Protein AF-0000000084946945 (afdb_homodimer)

Structure (mmCIF, N/CA/C/O backbone):
data_AF-0000000084946945-model_v1
#
loop_
_entity.id
_entity.type
_entity.pdbx_description
1 polymer 'Lipid kinase, YegS/Rv2252/BmrU family'
#
loop_
_atom_site.group_PDB
_atom_site.id
_atom_site.type_symbol
_atom_site.label_atom_id
_atom_site.label_alt_id
_atom_site.label_comp_id
_atom_site.label_asym_id
_atom_site.label_entity_id
_atom_site.label_seq_id
_atom_site.pdbx_PDB_ins_code
_atom_site.Cartn_x
_atom_site.Cartn_y
_atom_site.Cartn_z
_atom_site.occupancy
_atom_site.B_iso_or_equiv
_atom_site.auth_seq_id
_atom_site.auth_comp_id
_atom_site.auth_asym_id
_atom_site.auth_atom_id
_atom_site.pdbx_PDB_model_num
ATOM 1 N N . MET A 1 1 ? -10.406 4.773 -8.453 1 88.81 1 MET A N 1
ATOM 2 C CA . MET A 1 1 ? -9.688 4.777 -7.188 1 88.81 1 MET A CA 1
ATOM 3 C C . MET A 1 1 ? -8.758 5.988 -7.09 1 88.81 1 MET A C 1
ATOM 5 O O . MET A 1 1 ? -8.484 6.641 -8.094 1 88.81 1 MET A O 1
ATOM 9 N N . LYS A 1 2 ? -8.328 6.375 -5.836 1 95.25 2 LYS A N 1
ATOM 10 C CA . LYS A 1 2 ? -7.645 7.641 -5.594 1 95.25 2 LYS A CA 1
ATOM 11 C C . LYS A 1 2 ? -6.133 7.48 -5.719 1 95.25 2 LYS A C 1
ATOM 13 O O . LYS A 1 2 ? -5.602 6.383 -5.531 1 95.25 2 LYS A O 1
ATOM 18 N N . ARG A 1 3 ? -5.543 8.555 -6.098 1 98.12 3 ARG A N 1
ATOM 19 C CA . ARG A 1 3 ? -4.094 8.695 -6.164 1 98.12 3 ARG A CA 1
ATOM 20 C C . ARG A 1 3 ? -3.592 9.672 -5.105 1 98.12 3 ARG A C 1
ATOM 22 O O . ARG A 1 3 ? -4.141 10.773 -4.953 1 98.12 3 ARG A O 1
ATOM 29 N N . CYS A 1 4 ? -2.52 9.234 -4.426 1 98.06 4 CYS A N 1
ATOM 30 C CA . CYS A 1 4 ? -2.09 10.078 -3.318 1 98.06 4 CYS A CA 1
ATOM 31 C C . CYS A 1 4 ? -0.57 10.188 -3.271 1 98.06 4 CYS A C 1
ATOM 33 O O . CYS A 1 4 ? 0.135 9.242 -3.637 1 98.06 4 CYS A O 1
ATOM 35 N N . LEU A 1 5 ? -0.117 11.328 -2.885 1 98.69 5 LEU A N 1
ATOM 36 C CA . LEU A 1 5 ? 1.279 11.547 -2.527 1 98.69 5 LEU A CA 1
ATOM 37 C C . LEU A 1 5 ? 1.465 11.508 -1.014 1 98.69 5 LEU A C 1
ATOM 39 O O . LEU A 1 5 ? 0.792 12.242 -0.283 1 98.69 5 LEU A O 1
ATOM 43 N N . PHE A 1 6 ? 2.328 10.586 -0.578 1 98.5 6 PHE A N 1
ATOM 44 C CA . PHE A 1 6 ? 2.736 10.555 0.822 1 98.5 6 PHE A CA 1
ATOM 45 C C . PHE A 1 6 ? 4.035 11.328 1.021 1 98.5 6 PHE A C 1
ATOM 47 O O . PHE A 1 6 ? 5.066 10.977 0.448 1 98.5 6 PHE A O 1
ATOM 54 N N . ILE A 1 7 ? 3.982 12.359 1.781 1 98.44 7 ILE A N 1
ATOM 55 C CA . ILE A 1 7 ? 5.172 13.055 2.264 1 98.44 7 ILE A CA 1
ATOM 56 C C . ILE A 1 7 ? 5.461 12.641 3.707 1 98.44 7 ILE A C 1
ATOM 58 O O . ILE A 1 7 ? 4.711 12.992 4.621 1 98.44 7 ILE A O 1
ATOM 62 N N . ILE A 1 8 ? 6.629 11.969 3.916 1 97.12 8 ILE A N 1
ATOM 63 C CA . ILE A 1 8 ? 6.883 11.305 5.188 1 97.12 8 ILE A CA 1
ATOM 64 C C . ILE A 1 8 ? 8.172 11.844 5.805 1 97.12 8 ILE A C 1
ATOM 66 O O . ILE A 1 8 ? 9.211 11.891 5.141 1 97.12 8 ILE A O 1
ATOM 70 N N . ASN A 1 9 ? 8.07 12.305 7.039 1 95.31 9 ASN A N 1
ATOM 71 C CA . ASN A 1 9 ? 9.258 12.555 7.848 1 95.31 9 ASN A CA 1
ATOM 72 C C . ASN A 1 9 ? 9.625 11.344 8.703 1 95.31 9 ASN A C 1
ATOM 74 O O . ASN A 1 9 ? 8.992 11.086 9.727 1 95.31 9 ASN A O 1
ATOM 78 N N . PRO A 1 10 ? 10.672 10.648 8.289 1 91.06 10 PRO A N 1
ATOM 79 C CA . PRO A 1 10 ? 10.977 9.391 8.977 1 91.06 10 PRO A CA 1
ATOM 80 C C . PRO A 1 10 ? 11.508 9.609 10.391 1 91.06 10 PRO A C 1
ATOM 82 O O . PRO A 1 10 ? 11.555 8.664 11.188 1 91.06 10 PRO A O 1
ATOM 85 N N . SER A 1 11 ? 11.914 10.773 10.672 1 83.69 11 SER A N 1
ATOM 86 C CA . SER A 1 11 ? 12.516 11.047 11.977 1 83.69 11 SER A CA 1
ATOM 87 C C . SER A 1 11 ? 11.461 11.422 13.008 1 83.69 11 SER A C 1
ATOM 89 O O . SER A 1 11 ? 11.766 11.57 14.195 1 83.69 11 SER A O 1
ATOM 91 N N . SER A 1 12 ? 10.305 11.562 12.461 1 77.56 12 SER A N 1
ATOM 92 C CA . SER A 1 12 ? 9.258 12.023 13.367 1 77.56 12 SER A CA 1
ATOM 93 C C . SER A 1 12 ? 8.836 10.922 14.328 1 77.56 12 SER A C 1
ATOM 95 O O . SER A 1 12 ? 8.641 9.773 13.922 1 77.56 12 SER A O 1
ATOM 97 N N . GLY A 1 13 ? 8.922 11.008 15.555 1 62.62 13 GLY A N 1
ATOM 98 C CA . GLY A 1 13 ? 8.562 10.359 16.797 1 62.62 13 GLY A CA 1
ATOM 99 C C . GLY A 1 13 ? 8.344 8.867 16.656 1 62.62 13 GLY A C 1
ATOM 100 O O . GLY A 1 13 ? 8.438 8.32 15.555 1 62.62 13 GLY A O 1
ATOM 101 N N . GLN A 1 14 ? 8.492 8.125 17.703 1 58.22 14 GLN A N 1
ATOM 102 C CA . GLN A 1 14 ? 8.242 6.727 18.031 1 58.22 14 GLN A CA 1
ATOM 103 C C . GLN A 1 14 ? 6.75 6.422 18.062 1 58.22 14 GLN A C 1
ATOM 105 O O . GLN A 1 14 ? 6.309 5.531 18.797 1 58.22 14 GLN A O 1
ATOM 110 N N . ARG A 1 15 ? 5.957 7.203 17.094 1 65.44 15 ARG A N 1
ATOM 111 C CA . ARG A 1 15 ? 4.535 7.043 17.375 1 65.44 15 ARG A CA 1
ATOM 112 C C . ARG A 1 15 ? 3.953 5.867 16.594 1 65.44 15 ARG A C 1
ATOM 114 O O . ARG A 1 15 ? 4.574 5.367 15.656 1 65.44 15 ARG A O 1
ATOM 121 N N . THR A 1 16 ? 2.725 5.574 17.047 1 67.06 16 THR A N 1
ATOM 122 C CA . THR A 1 16 ? 1.961 4.387 16.688 1 67.06 16 THR A CA 1
ATOM 123 C C . THR A 1 16 ? 1.71 4.332 15.188 1 67.06 16 THR A C 1
ATOM 125 O O . THR A 1 16 ? 1.905 3.293 14.555 1 67.06 16 THR A O 1
ATOM 128 N N . ILE A 1 17 ? 1.537 5.605 14.617 1 74.56 17 ILE A N 1
ATOM 129 C CA . ILE A 1 17 ? 1.139 5.559 13.219 1 74.56 17 ILE A CA 1
ATOM 130 C C . ILE A 1 17 ? 2.357 5.27 12.344 1 74.56 17 ILE A C 1
ATOM 132 O O . ILE A 1 17 ? 2.254 4.562 11.336 1 74.56 17 ILE A O 1
ATOM 136 N N . GLN A 1 18 ? 3.447 5.871 12.812 1 77.81 18 GLN A N 1
ATOM 137 C CA . GLN A 1 18 ? 4.648 5.621 12.023 1 77.81 18 GLN A CA 1
ATOM 138 C C . GLN A 1 18 ? 5.031 4.141 12.055 1 77.81 18 GLN A C 1
ATOM 140 O O . GLN A 1 18 ? 5.488 3.592 11.055 1 77.81 18 GLN A O 1
ATOM 145 N N . ASN A 1 19 ? 4.637 3.533 13.148 1 84.94 19 ASN A N 1
ATOM 146 C CA . ASN A 1 19 ? 4.977 2.123 13.312 1 84.94 19 ASN A CA 1
ATOM 147 C C . ASN A 1 19 ? 4.004 1.222 12.555 1 84.94 19 ASN A C 1
ATOM 149 O O . ASN A 1 19 ? 4.305 0.053 12.305 1 84.94 19 ASN A O 1
ATOM 153 N N . THR A 1 20 ? 2.887 1.796 12.219 1 91.88 20 THR A N 1
ATOM 154 C CA . THR A 1 20 ? 1.882 0.977 11.555 1 91.88 20 THR A CA 1
ATOM 155 C C . THR A 1 20 ? 1.583 1.515 10.156 1 91.88 20 THR A C 1
ATOM 157 O O . THR A 1 20 ? 0.539 1.208 9.578 1 91.88 20 THR A O 1
ATOM 160 N N . LEU A 1 21 ? 2.488 2.326 9.734 1 95.62 21 LEU A N 1
ATOM 161 C CA . LEU A 1 21 ? 2.262 2.996 8.461 1 95.62 21 LEU A CA 1
ATOM 162 C C . LEU A 1 21 ? 2.137 1.981 7.328 1 95.62 21 LEU A C 1
ATOM 164 O O . LEU A 1 21 ? 1.33 2.162 6.414 1 95.62 21 LEU A O 1
ATOM 168 N N . ASP A 1 22 ? 2.963 0.942 7.379 1 96.06 22 ASP A N 1
ATOM 169 C CA . ASP A 1 22 ? 2.879 -0.1 6.359 1 96.06 22 ASP A CA 1
ATOM 170 C C . ASP A 1 22 ? 1.52 -0.792 6.391 1 96.06 22 ASP A C 1
ATOM 172 O O . ASP A 1 22 ? 0.889 -0.983 5.352 1 96.06 22 ASP A O 1
ATOM 176 N N . LYS A 1 23 ? 1.035 -1.117 7.555 1 96.56 23 LYS A N 1
ATOM 177 C CA . LYS A 1 23 ? -0.285 -1.727 7.688 1 96.56 23 LYS A CA 1
ATOM 178 C C . LYS A 1 23 ? -1.376 -0.791 7.176 1 96.56 23 LYS A C 1
ATOM 180 O O . LYS A 1 23 ? -2.309 -1.228 6.496 1 96.56 23 LYS A O 1
ATOM 185 N N . LEU A 1 24 ? -1.249 0.443 7.512 1 97.06 24 LEU A N 1
ATOM 186 C CA . LEU A 1 24 ? -2.234 1.425 7.066 1 97.06 24 LEU A CA 1
ATOM 187 C C . LEU A 1 24 ? -2.289 1.487 5.547 1 97.06 24 LEU A C 1
ATOM 189 O O . LEU A 1 24 ? -3.369 1.395 4.957 1 97.06 24 LEU A O 1
ATOM 193 N N . ILE A 1 25 ? -1.172 1.629 4.957 1 97.56 25 ILE A N 1
ATOM 194 C CA . ILE A 1 25 ? -1.093 1.714 3.502 1 97.56 25 ILE A CA 1
ATOM 195 C C . ILE A 1 25 ? -1.668 0.444 2.879 1 97.56 25 ILE A C 1
ATOM 197 O O . ILE A 1 25 ? -2.424 0.509 1.906 1 97.56 25 ILE A O 1
ATOM 201 N N . GLY A 1 26 ? -1.269 -0.677 3.418 1 97.94 26 GLY A N 1
ATOM 202 C CA . GLY A 1 26 ? -1.82 -1.937 2.945 1 97.94 26 GLY A CA 1
ATOM 203 C C . GLY A 1 26 ? -3.334 -1.991 3.025 1 97.94 26 GLY A C 1
ATOM 204 O O . GLY A 1 26 ? -3.994 -2.439 2.086 1 97.94 26 GLY A O 1
ATOM 205 N N . GLN A 1 27 ? -3.887 -1.56 4.109 1 97.44 27 GLN A N 1
ATOM 206 C CA . GLN A 1 27 ? -5.336 -1.57 4.293 1 97.44 27 GLN A CA 1
ATOM 207 C C . GLN A 1 27 ? -6.02 -0.625 3.312 1 97.44 27 GLN A C 1
ATOM 209 O O . GLN A 1 27 ? -7.059 -0.963 2.738 1 97.44 27 GLN A O 1
ATOM 214 N N . LEU A 1 28 ? -5.453 0.535 3.137 1 97.88 28 LEU A N 1
ATOM 215 C CA . LEU A 1 28 ? -6.012 1.476 2.174 1 97.88 28 LEU A CA 1
ATOM 216 C C . LEU A 1 28 ? -6.07 0.859 0.78 1 97.88 28 LEU A C 1
ATOM 218 O O . LEU A 1 28 ? -7.035 1.065 0.044 1 97.88 28 LEU A O 1
ATOM 222 N N . THR A 1 29 ? -5.059 0.113 0.457 1 97.88 29 THR A N 1
ATOM 223 C CA . THR A 1 29 ? -4.961 -0.524 -0.851 1 97.88 29 THR A CA 1
ATOM 224 C C . THR A 1 29 ? -5.926 -1.699 -0.956 1 97.88 29 THR A C 1
ATOM 226 O O . THR A 1 29 ? -6.703 -1.79 -1.911 1 97.88 29 THR A O 1
ATOM 229 N N . LEU A 1 30 ? -5.898 -2.586 0.009 1 96.94 30 LEU A N 1
ATOM 230 C CA . LEU A 1 30 ? -6.707 -3.799 -0.011 1 96.94 30 LEU A CA 1
ATOM 231 C C . LEU A 1 30 ? -8.195 -3.457 0.014 1 96.94 30 LEU A C 1
ATOM 233 O O . LEU A 1 30 ? -9.016 -4.188 -0.552 1 96.94 30 LEU A O 1
ATOM 237 N N . ARG A 1 31 ? -8.516 -2.355 0.625 1 97.06 31 ARG A N 1
ATOM 238 C CA . ARG A 1 31 ? -9.906 -1.896 0.655 1 97.06 31 ARG A CA 1
ATOM 239 C C . ARG A 1 31 ? -10.242 -1.095 -0.598 1 97.06 31 ARG A C 1
ATOM 241 O O . ARG A 1 31 ? -11.359 -0.583 -0.731 1 97.06 31 ARG A O 1
ATOM 248 N N . GLN A 1 32 ? -9.25 -0.979 -1.426 1 97.56 32 GLN A N 1
ATOM 249 C CA . GLN A 1 32 ? -9.398 -0.341 -2.729 1 97.56 32 GLN A CA 1
ATOM 250 C C . GLN A 1 32 ? -9.82 1.119 -2.58 1 97.56 32 GLN A C 1
ATOM 252 O O . GLN A 1 32 ? -10.641 1.617 -3.355 1 97.56 32 GLN A O 1
ATOM 257 N N . LEU A 1 33 ? -9.352 1.778 -1.524 1 97.94 33 LEU A N 1
ATOM 258 C CA . LEU A 1 33 ? -9.562 3.209 -1.328 1 97.94 33 LEU A CA 1
ATOM 259 C C . LEU A 1 33 ? -8.562 4.02 -2.145 1 97.94 33 LEU A C 1
ATOM 261 O O . LEU A 1 33 ? -8.883 5.105 -2.631 1 97.94 33 LEU A O 1
ATOM 265 N N . ILE A 1 34 ? -7.395 3.5 -2.191 1 97.88 34 ILE A N 1
ATOM 266 C CA . ILE A 1 34 ? -6.297 4.086 -2.953 1 97.88 34 ILE A CA 1
ATOM 267 C C . ILE A 1 34 ? -5.613 3.006 -3.785 1 97.88 34 ILE A C 1
ATOM 269 O O . ILE A 1 34 ? -5.449 1.872 -3.328 1 97.88 34 ILE A O 1
ATOM 273 N N . ASN A 1 35 ? -5.227 3.342 -5.023 1 97.5 35 ASN A N 1
ATOM 274 C CA . ASN A 1 35 ? -4.52 2.322 -5.789 1 97.5 35 ASN A CA 1
ATOM 275 C C . ASN A 1 35 ? -3.217 2.859 -6.375 1 97.5 35 ASN A C 1
ATOM 277 O O . ASN A 1 35 ? -2.521 2.154 -7.105 1 97.5 35 ASN A O 1
ATOM 281 N N . HIS A 1 36 ? -2.926 4.133 -6.098 1 98.25 36 HIS A N 1
ATOM 282 C CA . HIS A 1 36 ? -1.659 4.738 -6.488 1 98.25 36 HIS A CA 1
ATOM 283 C C . HIS A 1 36 ? -1.083 5.582 -5.355 1 98.25 36 HIS A C 1
ATOM 285 O O . HIS A 1 36 ? -1.753 6.48 -4.84 1 98.25 36 HIS A O 1
ATOM 291 N N . ILE A 1 37 ? 0.12 5.238 -4.949 1 98.38 37 ILE A N 1
ATOM 292 C CA . ILE A 1 37 ? 0.782 5.965 -3.871 1 98.38 37 ILE A CA 1
ATOM 293 C C . ILE A 1 37 ? 2.225 6.273 -4.266 1 98.38 37 ILE A C 1
ATOM 295 O O . ILE A 1 37 ? 3.031 5.363 -4.453 1 98.38 37 ILE A O 1
ATOM 299 N N . ASP A 1 38 ? 2.521 7.543 -4.41 1 98.31 38 ASP A N 1
ATOM 300 C CA . ASP A 1 38 ? 3.914 7.977 -4.461 1 98.31 38 ASP A CA 1
ATOM 301 C C . ASP A 1 38 ? 4.418 8.383 -3.078 1 98.31 38 ASP A C 1
ATOM 303 O O . ASP A 1 38 ? 3.686 9.008 -2.305 1 98.31 38 ASP A O 1
ATOM 307 N N . VAL A 1 39 ? 5.672 8.023 -2.762 1 98.12 39 VAL A N 1
ATOM 308 C CA . VAL A 1 39 ? 6.23 8.289 -1.438 1 98.12 39 VAL A CA 1
ATOM 309 C C . VAL A 1 39 ? 7.441 9.211 -1.561 1 98.12 39 VAL A C 1
ATOM 311 O O . VAL A 1 39 ? 8.297 9.008 -2.426 1 98.12 39 VAL A O 1
ATOM 314 N N . PHE A 1 40 ? 7.465 10.211 -0.78 1 98.25 40 PHE A N 1
ATOM 315 C CA . PHE A 1 40 ? 8.617 11.094 -0.625 1 98.25 40 PHE A CA 1
ATOM 316 C C . PHE A 1 40 ? 9.062 11.148 0.83 1 98.25 40 PHE A C 1
ATOM 318 O O . PHE A 1 40 ? 8.273 11.477 1.717 1 98.25 40 PHE A O 1
ATOM 325 N N . TYR A 1 41 ? 10.312 10.82 1.108 1 97.06 41 TYR A N 1
ATOM 326 C CA . TYR A 1 41 ? 10.898 10.922 2.441 1 97.06 41 TYR A CA 1
ATOM 327 C C . TYR A 1 41 ? 11.703 12.211 2.592 1 97.06 41 TYR A C 1
ATOM 329 O O . TYR A 1 41 ? 12.594 12.492 1.784 1 97.06 41 TYR A O 1
ATOM 337 N N . THR A 1 42 ? 11.383 12.883 3.615 1 96.75 42 THR A N 1
ATOM 338 C CA . THR A 1 42 ? 12.188 14.07 3.893 1 96.75 42 THR A CA 1
ATOM 339 C C . THR A 1 42 ? 13.562 13.68 4.422 1 96.75 42 THR A C 1
ATOM 341 O O . THR A 1 42 ? 13.703 12.664 5.113 1 96.75 42 THR A O 1
ATOM 344 N N . LEU A 1 43 ? 14.547 14.5 4.141 1 95.44 43 LEU A N 1
ATOM 345 C CA . LEU A 1 43 ? 15.914 14.258 4.582 1 95.44 43 LEU A CA 1
ATOM 346 C C . LEU A 1 43 ? 16.422 15.391 5.465 1 95.44 43 LEU A C 1
ATOM 348 O O . LEU A 1 43 ? 17.297 15.188 6.309 1 95.44 43 LEU A O 1
ATOM 352 N N . LYS A 1 44 ? 15.938 16.594 5.215 1 94.12 44 LYS A N 1
ATOM 353 C CA . LYS A 1 44 ? 16.359 17.781 5.945 1 94.12 44 LYS A CA 1
ATOM 354 C C . LYS A 1 44 ? 15.211 18.781 6.078 1 94.12 44 LYS A C 1
ATOM 356 O O . LYS A 1 44 ? 14.133 18.562 5.523 1 94.12 44 LYS A O 1
ATOM 361 N N . LYS A 1 45 ? 15.555 19.875 6.816 1 91.94 45 LYS A N 1
ATOM 362 C CA . LYS A 1 45 ? 14.578 20.938 7.027 1 91.94 45 LYS A CA 1
ATOM 363 C C . LYS A 1 45 ? 14.102 21.516 5.695 1 91.94 45 LYS A C 1
ATOM 365 O O . LYS A 1 45 ? 14.898 21.703 4.777 1 91.94 45 LYS A O 1
ATOM 370 N N . ASP A 1 46 ? 12.797 21.75 5.496 1 94.75 46 ASP A N 1
ATOM 371 C CA . ASP A 1 46 ? 12.133 22.438 4.395 1 94.75 46 ASP A CA 1
ATOM 372 C C . ASP A 1 46 ? 11.938 21.5 3.203 1 94.75 46 ASP A C 1
ATOM 374 O O . ASP A 1 46 ? 11.383 21.891 2.178 1 94.75 46 ASP A O 1
ATOM 378 N N . ASP A 1 47 ? 12.352 20.219 3.346 1 97.5 47 ASP A N 1
ATOM 379 C CA . ASP A 1 47 ? 12.102 19.25 2.277 1 97.5 47 ASP A CA 1
ATOM 380 C C . ASP A 1 47 ? 10.609 19.125 1.993 1 97.5 47 ASP A C 1
ATOM 382 O O . ASP A 1 47 ? 10.195 19.109 0.833 1 97.5 47 ASP A O 1
ATOM 386 N N . ALA A 1 48 ? 9.891 19.031 3.029 1 98.06 48 ALA A N 1
ATOM 387 C CA . ALA A 1 48 ? 8.453 18.859 2.883 1 98.06 48 ALA A CA 1
ATOM 388 C C . ALA A 1 48 ? 7.805 20.094 2.256 1 98.06 48 ALA A C 1
ATOM 390 O O . ALA A 1 48 ? 6.871 19.969 1.459 1 98.06 48 ALA A O 1
ATOM 391 N N . TYR A 1 49 ? 8.312 21.266 2.602 1 97.06 49 TYR A N 1
ATOM 392 C CA . TYR A 1 49 ? 7.848 22.516 2.014 1 97.06 49 TYR A CA 1
ATOM 393 C C . TYR A 1 49 ? 8.008 22.5 0.498 1 97.06 49 TYR A C 1
ATOM 395 O O . TYR A 1 49 ? 7.043 22.719 -0.236 1 97.06 49 TYR A O 1
ATOM 403 N N . PHE A 1 50 ? 9.156 22.172 0.114 1 98.25 50 PHE A N 1
ATOM 404 C CA . PHE A 1 50 ? 9.461 22.234 -1.311 1 98.25 50 PHE A CA 1
ATOM 405 C C . PHE A 1 50 ? 8.734 21.125 -2.074 1 98.25 50 PHE A C 1
ATOM 407 O O . PHE A 1 50 ? 8.305 21.328 -3.209 1 98.25 50 PHE A O 1
ATOM 414 N N . LYS A 1 51 ? 8.641 19.984 -1.473 1 98.62 51 LYS A N 1
ATOM 415 C CA . LYS A 1 51 ? 7.914 18.906 -2.139 1 98.62 51 LYS A CA 1
ATOM 416 C C . LYS A 1 51 ? 6.453 19.281 -2.361 1 98.62 51 LYS A C 1
ATOM 418 O O . LYS A 1 51 ? 5.91 19.062 -3.447 1 98.62 51 LYS A O 1
ATOM 423 N N . ALA A 1 52 ? 5.852 19.828 -1.366 1 98.5 52 ALA A N 1
ATOM 424 C CA . ALA A 1 52 ? 4.461 20.266 -1.479 1 98.5 52 ALA A CA 1
ATOM 425 C C . ALA A 1 52 ? 4.32 21.406 -2.49 1 98.5 52 ALA A C 1
ATOM 427 O O . ALA A 1 52 ? 3.402 21.391 -3.314 1 98.5 52 ALA A O 1
ATOM 428 N N . LEU A 1 53 ? 5.223 22.328 -2.428 1 98.12 53 LEU A N 1
ATOM 429 C CA . LEU A 1 53 ? 5.227 23.484 -3.312 1 98.12 53 LEU A CA 1
ATOM 430 C C . LEU A 1 53 ? 5.273 23.062 -4.773 1 98.12 53 LEU A C 1
ATOM 432 O O . LEU A 1 53 ? 4.562 23.609 -5.613 1 98.12 53 LEU A O 1
ATOM 436 N N . ASN A 1 54 ? 6.016 22.062 -5.012 1 98.12 54 ASN A N 1
ATOM 437 C CA . ASN A 1 54 ? 6.305 21.688 -6.395 1 98.12 54 ASN A CA 1
ATOM 438 C C . ASN A 1 54 ? 5.395 20.562 -6.871 1 98.12 54 ASN A C 1
ATOM 440 O O . ASN A 1 54 ? 5.398 20.203 -8.055 1 98.12 54 ASN A O 1
ATOM 444 N N . ALA A 1 55 ? 4.617 19.984 -5.988 1 97.81 55 ALA A N 1
ATOM 445 C CA . ALA A 1 55 ? 3.734 18.891 -6.379 1 97.81 55 ALA A CA 1
ATOM 446 C C . ALA A 1 55 ? 2.672 19.375 -7.367 1 97.81 55 ALA A C 1
ATOM 448 O O . ALA A 1 55 ? 2.105 20.453 -7.203 1 97.81 55 ALA A O 1
ATOM 449 N N . ASP A 1 56 ? 2.436 18.609 -8.43 1 97.25 56 ASP A N 1
ATOM 450 C CA . ASP A 1 56 ? 1.362 18.906 -9.375 1 97.25 56 ASP A CA 1
ATOM 451 C C . ASP A 1 56 ? 0.03 18.344 -8.883 1 97.25 56 ASP A C 1
ATOM 453 O O . ASP A 1 56 ? -0.139 17.125 -8.789 1 97.25 56 ASP A O 1
ATOM 457 N N . GLU A 1 57 ? -0.94 19.188 -8.625 1 95.88 57 GLU A N 1
ATOM 458 C CA . GLU A 1 57 ? -2.223 18.781 -8.055 1 95.88 57 GLU A CA 1
ATOM 459 C C . GLU A 1 57 ? -2.967 17.828 -8.992 1 95.88 57 GLU A C 1
ATOM 461 O O . GLU A 1 57 ? -3.828 17.062 -8.547 1 95.88 57 GLU A O 1
ATOM 466 N N . GLN A 1 58 ? -2.617 17.859 -10.258 1 96.44 58 GLN A N 1
ATOM 467 C CA . GLN A 1 58 ? -3.324 17.031 -11.227 1 96.44 58 GLN A CA 1
ATOM 468 C C . GLN A 1 58 ? -2.9 15.57 -11.109 1 96.44 58 GLN A C 1
ATOM 470 O O . GLN A 1 58 ? -3.592 14.68 -11.609 1 96.44 58 GLN A O 1
ATOM 475 N N . ASP A 1 59 ? -1.803 15.352 -10.484 1 97.12 59 ASP A N 1
ATOM 476 C CA . ASP A 1 59 ? -1.246 14.008 -10.398 1 97.12 59 ASP A CA 1
ATOM 477 C C . ASP A 1 59 ? -1.905 13.203 -9.281 1 97.12 59 ASP A C 1
ATOM 479 O O . ASP A 1 59 ? -1.782 11.977 -9.227 1 97.12 59 ASP A O 1
ATOM 483 N N . TYR A 1 60 ? -2.617 13.945 -8.367 1 98.25 60 TYR A N 1
ATOM 484 C CA . TYR A 1 60 ? -3.119 13.281 -7.164 1 98.25 60 TYR A CA 1
ATOM 485 C C . TYR A 1 60 ? -4.52 13.773 -6.816 1 98.25 60 TYR A C 1
ATOM 487 O O . TYR A 1 60 ? -4.926 14.859 -7.234 1 98.25 60 TYR A O 1
ATOM 495 N N . ASP A 1 61 ? -5.215 12.922 -6.133 1 98.38 61 ASP A N 1
ATOM 496 C CA . ASP A 1 61 ? -6.512 13.312 -5.594 1 98.38 61 ASP A CA 1
ATOM 497 C C . ASP A 1 61 ? -6.355 13.984 -4.23 1 98.38 61 ASP A C 1
ATOM 499 O O . ASP A 1 61 ? -7.199 14.789 -3.83 1 98.38 61 ASP A O 1
ATOM 503 N N . PHE A 1 62 ? -5.34 13.672 -3.506 1 98.62 62 PHE A N 1
ATOM 504 C CA . PHE A 1 62 ? -5.004 14.312 -2.238 1 98.62 62 PHE A CA 1
ATOM 505 C C . PHE A 1 62 ? -3.545 14.062 -1.875 1 98.62 62 PHE A C 1
ATOM 507 O O . PHE A 1 62 ? -2.879 13.227 -2.49 1 98.62 62 PHE A O 1
ATOM 514 N N . ILE A 1 63 ? -3.021 14.82 -0.935 1 98.75 63 ILE A N 1
ATOM 515 C CA . ILE A 1 63 ? -1.681 14.68 -0.379 1 98.75 63 ILE A CA 1
ATOM 516 C C . ILE A 1 63 ? -1.771 14.234 1.081 1 98.75 63 ILE A C 1
ATOM 518 O O . ILE A 1 63 ? -2.637 14.703 1.824 1 98.75 63 ILE A O 1
ATOM 522 N N . THR A 1 64 ? -0.917 13.328 1.469 1 98.5 64 THR A N 1
ATOM 523 C CA . THR A 1 64 ? -0.826 12.883 2.855 1 98.5 64 THR A CA 1
ATOM 524 C C . THR A 1 64 ? 0.51 13.297 3.469 1 98.5 64 THR A C 1
ATOM 526 O O . THR A 1 64 ? 1.566 13.07 2.877 1 98.5 64 THR A O 1
ATOM 529 N N . VAL A 1 65 ? 0.452 13.922 4.598 1 97.88 65 VAL A N 1
ATOM 530 C CA . VAL A 1 65 ? 1.666 14.227 5.348 1 97.88 65 VAL A CA 1
ATOM 531 C C . VAL A 1 65 ? 1.736 13.359 6.598 1 97.88 65 VAL A C 1
ATOM 533 O O . VAL A 1 65 ? 0.742 13.203 7.312 1 97.88 65 VAL A O 1
ATOM 536 N N . VAL A 1 66 ? 2.883 12.758 6.781 1 96.69 66 VAL A N 1
ATOM 537 C CA . VAL A 1 66 ? 3.164 11.945 7.961 1 96.69 66 VAL A CA 1
ATOM 538 C C . VAL A 1 66 ? 4.32 12.555 8.742 1 96.69 66 VAL A C 1
ATOM 540 O O . VAL A 1 66 ? 5.477 12.484 8.32 1 96.69 66 VAL A O 1
ATOM 543 N N . GLY A 1 67 ? 4.047 13.109 9.844 1 94.12 67 GLY A N 1
ATOM 544 C CA . GLY A 1 67 ? 5.07 13.758 10.648 1 94.12 67 GLY A CA 1
ATOM 545 C C . GLY A 1 67 ? 4.5 14.57 11.797 1 94.12 67 GLY A C 1
ATOM 546 O O . GLY A 1 67 ? 3.32 14.438 12.133 1 94.12 67 GLY A O 1
ATOM 547 N N . GLY A 1 68 ? 5.387 15.258 12.484 1 90.12 68 GLY A N 1
ATOM 548 C CA . GLY A 1 68 ? 4.957 16.125 13.578 1 90.12 68 GLY A CA 1
ATOM 549 C C . GLY A 1 68 ? 4.48 17.484 13.117 1 90.12 68 GLY A C 1
ATOM 550 O O . GLY A 1 68 ? 4.309 17.703 11.914 1 90.12 68 GLY A O 1
ATOM 551 N N . ASP A 1 69 ? 4.312 18.359 14.102 1 88 69 ASP A N 1
ATOM 552 C CA . ASP A 1 69 ? 3.789 19.703 13.836 1 88 69 ASP A CA 1
ATOM 553 C C . ASP A 1 69 ? 4.691 20.453 12.867 1 88 69 ASP A C 1
ATOM 555 O O . ASP A 1 69 ? 4.207 21.188 11.992 1 88 69 ASP A O 1
ATOM 559 N N . GLY A 1 70 ? 5.957 20.312 13.039 1 89.75 70 GLY A N 1
ATOM 560 C CA . GLY A 1 70 ? 6.891 20.984 12.141 1 89.75 70 GLY A CA 1
ATOM 561 C C . GLY A 1 70 ? 6.754 20.531 10.703 1 89.75 70 GLY A C 1
ATOM 562 O O . GLY A 1 70 ? 6.734 21.359 9.789 1 89.75 70 GLY A O 1
ATOM 563 N N . THR A 1 71 ? 6.66 19.219 10.477 1 93.31 71 THR A N 1
ATOM 564 C CA . THR A 1 71 ? 6.504 18.656 9.141 1 93.31 71 THR A CA 1
ATOM 565 C C . THR A 1 71 ? 5.176 19.078 8.531 1 93.31 71 THR A C 1
ATOM 567 O O . THR A 1 71 ? 5.125 19.484 7.359 1 93.31 71 THR A O 1
ATOM 570 N N . ILE A 1 72 ? 4.172 19.016 9.336 1 94.94 72 ILE A N 1
ATOM 571 C CA . ILE A 1 72 ? 2.84 19.406 8.883 1 94.94 72 ILE A CA 1
ATOM 572 C C . ILE A 1 72 ? 2.852 20.875 8.453 1 94.94 72 ILE A C 1
ATOM 574 O O . ILE A 1 72 ? 2.316 21.234 7.398 1 94.94 72 ILE A O 1
ATOM 578 N N . ASN A 1 73 ? 3.473 21.703 9.195 1 93.81 73 ASN A N 1
ATOM 579 C CA . ASN A 1 73 ? 3.57 23.125 8.859 1 93.81 73 ASN A CA 1
ATOM 580 C C . ASN A 1 73 ? 4.312 23.328 7.539 1 93.81 73 ASN A C 1
ATOM 582 O O . ASN A 1 73 ? 3.928 24.188 6.738 1 93.81 73 ASN A O 1
ATOM 586 N N . GLU A 1 74 ? 5.387 22.609 7.332 1 95.44 74 GLU A N 1
ATOM 587 C CA . GLU A 1 74 ? 6.121 22.719 6.074 1 95.44 74 GLU A CA 1
ATOM 588 C C . GLU A 1 74 ? 5.219 22.406 4.883 1 95.44 74 GLU A C 1
ATOM 590 O O . GLU A 1 74 ? 5.184 23.172 3.914 1 95.44 74 GLU A O 1
ATOM 595 N N . VAL A 1 75 ? 4.5 21.344 4.988 1 97.88 75 VAL A N 1
ATOM 596 C CA . VAL A 1 75 ? 3.645 20.922 3.881 1 97.88 75 VAL A CA 1
ATOM 597 C C . VAL A 1 75 ? 2.559 21.969 3.648 1 97.88 75 VAL A C 1
ATOM 599 O O . VAL A 1 75 ? 2.332 22.406 2.514 1 97.88 75 VAL A O 1
ATOM 602 N N . VAL A 1 76 ? 1.94 22.406 4.727 1 97.19 76 VAL A N 1
ATOM 603 C CA . VAL A 1 76 ? 0.888 23.406 4.629 1 97.19 76 VAL A CA 1
ATOM 604 C C . VAL A 1 76 ? 1.449 24.688 4.008 1 97.19 76 VAL A C 1
ATOM 606 O O . VAL A 1 76 ? 0.84 25.266 3.105 1 97.19 76 VAL A O 1
ATOM 609 N N . SER A 1 77 ? 2.576 25.109 4.477 1 96.44 77 SER A N 1
ATOM 610 C CA . SER A 1 77 ? 3.205 26.312 3.957 1 96.44 77 SER A CA 1
ATOM 611 C C . SER A 1 77 ? 3.461 26.203 2.457 1 96.44 77 SER A C 1
ATOM 613 O O . SER A 1 77 ? 3.188 27.141 1.707 1 96.44 77 SER A O 1
ATOM 615 N N . GLY A 1 78 ? 3.988 25.078 2.025 1 97.56 78 GLY A N 1
ATOM 616 C CA . GLY A 1 78 ? 4.223 24.859 0.604 1 97.56 78 GLY A CA 1
ATOM 617 C C . GLY A 1 78 ? 2.947 24.891 -0.219 1 97.56 78 GLY A C 1
ATOM 618 O O . GLY A 1 78 ? 2.918 25.453 -1.312 1 97.56 78 GLY A O 1
ATOM 619 N N . MET A 1 79 ? 1.942 24.297 0.311 1 98.12 79 MET A N 1
ATOM 620 C CA . MET A 1 79 ? 0.665 24.25 -0.392 1 98.12 79 MET A CA 1
ATOM 621 C C . MET A 1 79 ? 0.033 25.641 -0.483 1 98.12 79 MET A C 1
ATOM 623 O O . MET A 1 79 ? -0.457 26.031 -1.542 1 98.12 79 MET A O 1
ATOM 627 N N . VAL A 1 80 ? 0.05 26.359 0.637 1 97.56 80 VAL A N 1
ATOM 628 C CA . VAL A 1 80 ? -0.549 27.688 0.676 1 97.56 80 VAL A CA 1
ATOM 629 C C . VAL A 1 80 ? 0.24 28.641 -0.224 1 97.56 80 VAL A C 1
ATOM 631 O O . VAL A 1 80 ? -0.344 29.406 -0.987 1 97.56 80 VAL A O 1
ATOM 634 N N . ALA A 1 81 ? 1.552 28.578 -0.154 1 96.38 81 ALA A N 1
ATOM 635 C CA . ALA A 1 81 ? 2.412 29.453 -0.944 1 96.38 81 ALA A CA 1
ATOM 636 C C . ALA A 1 81 ? 2.174 29.25 -2.438 1 96.38 81 ALA A C 1
ATOM 638 O O . ALA A 1 81 ? 2.406 30.172 -3.236 1 96.38 81 ALA A O 1
ATOM 639 N N . SER A 1 82 ? 1.718 28.094 -2.801 1 97.06 82 SER A N 1
ATOM 640 C CA . SER A 1 82 ? 1.484 27.797 -4.211 1 97.06 82 SER A CA 1
ATOM 641 C C . SER A 1 82 ? -0.007 27.734 -4.523 1 97.06 82 SER A C 1
ATOM 643 O O . SER A 1 82 ? -0.404 27.266 -5.59 1 97.06 82 SER A O 1
ATOM 645 N N . ASP A 1 83 ? -0.833 28.156 -3.654 1 96.5 83 ASP A N 1
ATOM 646 C CA . ASP A 1 83 ? -2.283 28.25 -3.791 1 96.5 83 ASP A CA 1
ATOM 647 C C . ASP A 1 83 ? -2.891 26.906 -4.176 1 96.5 83 ASP A C 1
ATOM 649 O O . ASP A 1 83 ? -3.748 26.828 -5.059 1 96.5 83 ASP A O 1
ATOM 653 N N . LYS A 1 84 ? -2.367 25.828 -3.615 1 96.94 84 LYS A N 1
ATOM 654 C CA . LYS A 1 84 ? -2.904 24.5 -3.881 1 96.94 84 LYS A CA 1
ATOM 655 C C . LYS A 1 84 ? -4.262 24.312 -3.207 1 96.94 84 LYS A C 1
ATOM 657 O O . LYS A 1 84 ? -4.453 24.734 -2.062 1 96.94 84 LYS A O 1
ATOM 662 N N . LYS A 1 85 ? -5.105 23.594 -3.939 1 96.75 85 LYS A N 1
ATOM 663 C CA . LYS A 1 85 ? -6.449 23.359 -3.42 1 96.75 85 LYS A CA 1
ATOM 664 C C . LYS A 1 85 ? -6.668 21.875 -3.123 1 96.75 85 LYS A C 1
ATOM 666 O O . LYS A 1 85 ? -7.664 21.5 -2.504 1 96.75 85 LYS A O 1
ATOM 671 N N . ILE A 1 86 ? -5.73 21.047 -3.553 1 98.19 86 ILE A N 1
ATOM 672 C CA . ILE A 1 86 ? -5.82 19.609 -3.324 1 98.19 86 ILE A CA 1
ATOM 673 C C . ILE A 1 86 ? -5.938 19.344 -1.826 1 98.19 86 ILE A C 1
ATOM 675 O O . ILE A 1 86 ? -5.258 19.969 -1.016 1 98.19 86 ILE A O 1
ATOM 679 N N . PRO A 1 87 ? -6.801 18.406 -1.429 1 98.69 87 PRO A N 1
ATOM 680 C CA . PRO A 1 87 ? -6.969 18.109 -0.002 1 98.69 87 PRO A CA 1
ATOM 681 C C . PRO A 1 87 ? -5.711 17.531 0.635 1 98.69 87 PRO A C 1
ATOM 683 O O . PRO A 1 87 ? -4.973 16.781 -0.014 1 98.69 87 PRO A O 1
ATOM 686 N N . LEU A 1 88 ? -5.582 17.906 1.873 1 98.69 88 LEU A N 1
ATOM 687 C CA . LEU A 1 88 ? -4.477 17.391 2.672 1 98.69 88 LEU A CA 1
ATOM 688 C C . LEU A 1 88 ? -4.98 16.406 3.729 1 98.69 88 LEU A C 1
ATOM 690 O O . LEU A 1 88 ? -5.906 16.719 4.48 1 98.69 88 LEU A O 1
ATOM 694 N N . CYS A 1 89 ? -4.426 15.227 3.721 1 98.62 89 CYS A N 1
ATOM 695 C CA . CYS A 1 89 ? -4.609 14.258 4.797 1 98.62 89 CYS A CA 1
ATOM 696 C C . CYS A 1 89 ? -3.447 14.312 5.785 1 98.62 89 CYS A C 1
ATOM 698 O O . CYS A 1 89 ? -2.291 14.133 5.398 1 98.62 89 CYS A O 1
ATOM 700 N N . ILE A 1 90 ? -3.779 14.57 7.078 1 97.25 90 ILE A N 1
ATOM 701 C CA . ILE A 1 90 ? -2.742 14.695 8.102 1 97.25 90 ILE A CA 1
ATOM 702 C C . ILE A 1 90 ? -2.695 13.422 8.945 1 97.25 90 ILE A C 1
ATOM 704 O O . ILE A 1 90 ? -3.689 13.055 9.57 1 97.25 90 ILE A O 1
ATOM 708 N N . LEU A 1 91 ? -1.599 12.766 8.867 1 96.25 91 LEU A N 1
ATOM 709 C CA . LEU A 1 91 ? -1.271 11.68 9.781 1 96.25 91 LEU A CA 1
ATOM 710 C C . LEU A 1 91 ? -0.232 12.133 10.805 1 96.25 91 LEU A C 1
ATOM 712 O O . LEU A 1 91 ? 0.972 12.055 10.555 1 96.25 91 LEU A O 1
ATOM 716 N N . ALA A 1 92 ? -0.707 12.508 11.938 1 92.56 92 ALA A N 1
ATOM 717 C CA . ALA A 1 92 ? 0.146 13.117 12.953 1 92.56 92 ALA A CA 1
ATOM 718 C C . ALA A 1 92 ? 1.017 12.07 13.641 1 92.56 92 ALA A C 1
ATOM 720 O O . ALA A 1 92 ? 0.504 11.094 14.195 1 92.56 92 ALA A O 1
ATOM 721 N N . ALA A 1 93 ? 2.271 12.312 13.539 1 89.5 93 ALA A N 1
ATOM 722 C CA . ALA A 1 93 ? 3.219 11.352 14.102 1 89.5 93 ALA A CA 1
ATOM 723 C C . ALA A 1 93 ? 4.199 12.031 15.047 1 89.5 93 ALA A C 1
ATOM 725 O O . ALA A 1 93 ? 5.277 11.508 15.32 1 89.5 93 ALA A O 1
ATOM 726 N N . GLY A 1 94 ? 3.82 13.203 15.469 1 84 94 GLY A N 1
ATOM 727 C CA . GLY A 1 94 ? 4.676 13.938 16.391 1 84 94 GLY A CA 1
ATOM 728 C C . GLY A 1 94 ? 4.285 13.758 17.844 1 84 94 GLY A C 1
ATOM 729 O O . GLY A 1 94 ? 3.557 12.82 18.172 1 84 94 GLY A O 1
ATOM 730 N N . THR A 1 95 ? 4.875 14.547 18.641 1 75.25 95 THR A N 1
ATOM 731 C CA . THR A 1 95 ? 4.688 14.453 20.078 1 75.25 95 THR A CA 1
ATOM 732 C C . THR A 1 95 ? 3.451 15.234 20.516 1 75.25 95 THR A C 1
ATOM 734 O O . THR A 1 95 ? 2.594 14.711 21.234 1 75.25 95 THR A O 1
ATOM 737 N N . VAL A 1 96 ? 3.223 16.438 20.047 1 74.44 96 VAL A N 1
ATOM 738 C CA . VAL A 1 96 ? 2.162 17.312 20.516 1 74.44 96 VAL A CA 1
ATOM 739 C C . VAL A 1 96 ? 0.96 17.234 19.578 1 74.44 96 VAL A C 1
ATOM 741 O O . VAL A 1 96 ? -0.172 17.031 20.031 1 74.44 96 VAL A O 1
ATOM 744 N N . ASN A 1 97 ? 1.206 17.266 18.25 1 83.88 97 ASN A N 1
ATOM 745 C CA . ASN A 1 97 ? 0.184 17.125 17.219 1 83.88 97 ASN A CA 1
ATOM 746 C C . ASN A 1 97 ? -1.007 18.047 17.484 1 83.88 97 ASN A C 1
ATOM 748 O O . ASN A 1 97 ? -2.154 17.594 17.469 1 83.88 97 ASN A O 1
ATOM 752 N N . ASP A 1 98 ? -0.726 19.328 17.656 1 81.69 98 ASP A N 1
ATOM 753 C CA . ASP A 1 98 ? -1.703 20.297 18.109 1 81.69 98 ASP A CA 1
ATOM 754 C C . ASP A 1 98 ? -2.85 20.453 17.125 1 81.69 98 ASP A C 1
ATOM 756 O O . ASP A 1 98 ? -4.02 20.344 17.484 1 81.69 98 ASP A O 1
ATOM 760 N N . PHE A 1 99 ? -2.514 20.641 15.945 1 87.81 99 PHE A N 1
ATOM 761 C CA . PHE A 1 99 ? -3.543 20.922 14.953 1 87.81 99 PHE A CA 1
ATOM 762 C C . PHE A 1 99 ? -4.383 19.672 14.688 1 87.81 99 PHE A C 1
ATOM 764 O O . PHE A 1 99 ? -5.605 19.766 14.523 1 87.81 99 PHE A O 1
ATOM 771 N N . ALA A 1 100 ? -3.748 18.594 14.578 1 89.94 100 ALA A N 1
ATOM 772 C CA . ALA A 1 100 ? -4.477 17.344 14.383 1 89.94 100 ALA A CA 1
ATOM 773 C C . ALA A 1 100 ? -5.453 17.094 15.531 1 89.94 100 ALA A C 1
ATOM 775 O O . ALA A 1 100 ? -6.582 16.656 15.305 1 89.94 100 ALA A O 1
ATOM 776 N N . ASN A 1 101 ? -4.973 17.328 16.688 1 85.44 101 ASN A N 1
ATOM 777 C CA . ASN A 1 101 ? -5.84 17.188 17.844 1 85.44 101 ASN A CA 1
ATOM 778 C C . ASN A 1 101 ? -7.012 18.172 17.797 1 85.44 101 ASN A C 1
ATOM 780 O O . ASN A 1 101 ? -8.141 17.812 18.125 1 85.44 101 ASN A O 1
ATOM 784 N N . TYR A 1 102 ? -6.707 19.359 17.391 1 84.69 102 TYR A N 1
ATOM 785 C CA . TYR A 1 102 ? -7.75 20.359 17.25 1 84.69 102 TYR A CA 1
ATOM 786 C C . TYR A 1 102 ? -8.852 19.875 16.312 1 84.69 102 TYR A C 1
ATOM 788 O O . TYR A 1 102 ? -10.039 20.047 16.609 1 84.69 102 TYR A O 1
ATOM 796 N N . LEU A 1 103 ? -8.5 19.188 15.297 1 91.38 103 LEU A N 1
ATOM 797 C CA . LEU A 1 103 ? -9.453 18.75 14.289 1 91.38 103 LEU A CA 1
ATOM 798 C C . LEU A 1 103 ? -9.977 17.344 14.609 1 91.38 103 LEU A C 1
ATOM 800 O O . LEU A 1 103 ? -10.75 16.781 13.836 1 91.38 103 LEU A O 1
ATOM 804 N N . ASN A 1 104 ? -9.523 16.797 15.703 1 91.94 104 ASN A N 1
ATOM 805 C CA . ASN A 1 104 ? -9.906 15.438 16.109 1 91.94 104 ASN A CA 1
ATOM 806 C C . ASN A 1 104 ? -9.609 14.422 15.008 1 91.94 104 ASN A C 1
ATOM 808 O O . ASN A 1 104 ? -10.453 13.578 14.695 1 91.94 104 ASN A O 1
ATOM 812 N N . LEU A 1 105 ? -8.484 14.539 14.453 1 94.81 105 LEU A N 1
ATOM 813 C CA . LEU A 1 105 ? -8.102 13.617 13.391 1 94.81 105 LEU A CA 1
ATOM 814 C C . LEU A 1 105 ? -7.734 12.25 13.953 1 94.81 105 LEU A C 1
ATOM 816 O O . LEU A 1 105 ? -7.105 12.156 15.016 1 94.81 105 LEU A O 1
ATOM 820 N N . PRO A 1 106 ? -8.094 11.227 13.234 1 94.06 106 PRO A N 1
ATOM 821 C CA . PRO A 1 106 ? -7.801 9.875 13.719 1 94.06 106 PRO A CA 1
ATOM 822 C C . PRO A 1 106 ? -6.324 9.508 13.594 1 94.06 106 PRO A C 1
ATOM 824 O O . PRO A 1 106 ? -5.633 10.008 12.703 1 94.06 106 PRO A O 1
ATOM 827 N N . SER A 1 107 ? -5.922 8.555 14.516 1 89.12 107 SER A N 1
ATOM 828 C CA . SER A 1 107 ? -4.539 8.086 14.5 1 89.12 107 SER A CA 1
ATOM 829 C C . SER A 1 107 ? -4.473 6.574 14.297 1 89.12 107 SER A C 1
ATOM 831 O O . SER A 1 107 ? -3.387 6.012 14.133 1 89.12 107 SER A O 1
ATOM 833 N N . ASN A 1 108 ? -5.582 5.957 14.344 1 93.19 108 ASN A N 1
ATOM 834 C CA . ASN A 1 108 ? -5.602 4.512 14.125 1 93.19 108 ASN A CA 1
ATOM 835 C C . ASN A 1 108 ? -5.996 4.172 12.688 1 93.19 108 ASN A C 1
ATOM 837 O O . ASN A 1 108 ? -6.543 5.016 11.977 1 93.19 108 ASN A O 1
ATOM 841 N N . ILE A 1 109 ? -5.797 2.979 12.375 1 95.44 109 ILE A N 1
ATOM 842 C CA . ILE A 1 109 ? -5.945 2.529 10.992 1 95.44 109 ILE A CA 1
ATOM 843 C C . ILE A 1 109 ? -7.406 2.666 10.562 1 95.44 109 ILE A C 1
ATOM 845 O O . ILE A 1 109 ? -7.695 3.23 9.5 1 95.44 109 ILE A O 1
ATOM 849 N N . GLU A 1 110 ? -8.32 2.186 11.32 1 96.88 110 GLU A N 1
ATOM 850 C CA . GLU A 1 110 ? -9.734 2.227 10.953 1 96.88 110 GLU A CA 1
ATOM 851 C C . GLU A 1 110 ? -10.219 3.664 10.773 1 96.88 110 GLU A C 1
ATOM 853 O O . GLU A 1 110 ? -10.945 3.969 9.828 1 96.88 110 GLU A O 1
ATOM 858 N N . GLY A 1 111 ? -9.859 4.512 11.68 1 97 111 GLY A N 1
ATOM 859 C CA . GLY A 1 111 ? -10.234 5.91 11.586 1 97 111 GLY A CA 1
ATOM 860 C C . GLY A 1 111 ? -9.727 6.59 10.328 1 97 111 GLY A C 1
ATOM 861 O O . GLY A 1 111 ? -10.453 7.352 9.695 1 97 111 GLY A O 1
ATOM 862 N N . VAL A 1 112 ? -8.492 6.324 10.016 1 97.44 112 VAL A N 1
ATOM 863 C CA . VAL A 1 112 ? -7.895 6.934 8.828 1 97.44 112 VAL A CA 1
ATOM 864 C C . VAL A 1 112 ? -8.562 6.387 7.57 1 97.44 112 VAL A C 1
ATOM 866 O O . VAL A 1 112 ? -8.844 7.137 6.633 1 97.44 112 VAL A O 1
ATOM 869 N N . CYS A 1 113 ? -8.812 5.066 7.52 1 97.88 113 CYS A N 1
ATOM 870 C CA . CYS A 1 113 ? -9.516 4.484 6.383 1 97.88 113 CYS A CA 1
ATOM 871 C C . CYS A 1 113 ? -10.883 5.141 6.195 1 97.88 113 CYS A C 1
ATOM 873 O O . CYS A 1 113 ? -11.266 5.473 5.074 1 97.88 113 CYS A O 1
ATOM 875 N N . ASN A 1 114 ? -11.562 5.312 7.266 1 98.06 114 ASN A N 1
ATOM 876 C CA . ASN A 1 114 ? -12.867 5.973 7.195 1 98.06 114 ASN A CA 1
ATOM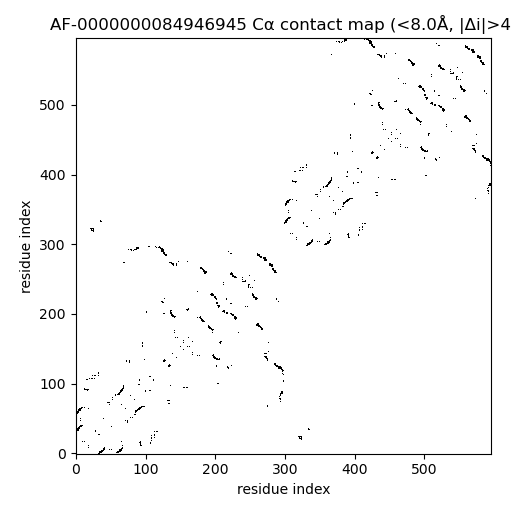 877 C C . ASN A 1 114 ? -12.734 7.414 6.715 1 98.06 114 ASN A C 1
ATOM 879 O O . ASN A 1 114 ? -13.562 7.895 5.941 1 98.06 114 ASN A O 1
ATOM 883 N N . LEU A 1 115 ? -11.734 8.078 7.227 1 97.94 115 LEU A N 1
ATOM 884 C CA . LEU A 1 115 ? -11.453 9.461 6.836 1 97.94 115 LEU A CA 1
ATOM 885 C C . LEU A 1 115 ? -11.305 9.578 5.32 1 97.94 115 LEU A C 1
ATOM 887 O O . LEU A 1 115 ? -11.922 10.453 4.703 1 97.94 115 LEU A O 1
ATOM 891 N N . ILE A 1 116 ? -10.547 8.703 4.727 1 98.12 116 ILE A N 1
ATOM 892 C CA . ILE A 1 116 ? -10.266 8.734 3.295 1 98.12 116 ILE A CA 1
ATOM 893 C C . ILE A 1 116 ? -11.492 8.25 2.521 1 98.12 116 ILE A C 1
ATOM 895 O O . ILE A 1 116 ? -11.797 8.766 1.446 1 98.12 116 ILE A O 1
ATOM 899 N N . ASN A 1 117 ? -12.172 7.285 3.051 1 97.94 117 ASN A N 1
ATOM 900 C CA . ASN A 1 117 ? -13.383 6.781 2.41 1 97.94 117 ASN A CA 1
ATOM 901 C C . ASN A 1 117 ? -14.453 7.863 2.305 1 97.94 117 ASN A C 1
ATOM 903 O O . ASN A 1 117 ? -15.086 8.023 1.258 1 97.94 117 ASN A O 1
ATOM 907 N N . ASN A 1 118 ? -14.719 8.57 3.402 1 97.81 118 ASN A N 1
ATOM 908 C CA . ASN A 1 118 ? -15.734 9.617 3.43 1 97.81 118 ASN A CA 1
ATOM 909 C C . ASN A 1 118 ? -15.289 10.844 2.639 1 97.81 118 ASN A C 1
ATOM 911 O O . ASN A 1 118 ? -16.109 11.516 2.01 1 97.81 118 ASN A O 1
ATOM 915 N N . PHE A 1 119 ? -14.07 11.172 2.736 1 98.25 119 PHE A N 1
ATOM 916 C CA . PHE A 1 119 ? -13.383 12.203 1.956 1 98.25 119 PHE A CA 1
ATOM 917 C C . PHE A 1 119 ? -14.031 13.562 2.174 1 98.25 119 PHE A C 1
ATOM 919 O O . PHE A 1 119 ? -14.203 14.336 1.226 1 98.25 119 PHE A O 1
ATOM 926 N N . LYS A 1 120 ? -14.453 13.805 3.416 1 98 120 LYS A N 1
ATOM 927 C CA . LYS A 1 120 ? -14.961 15.117 3.807 1 98 120 LYS A CA 1
ATOM 928 C C . LYS A 1 120 ? -13.812 16.094 4.062 1 98 120 LYS A C 1
ATOM 930 O O . LYS A 1 120 ? -12.812 15.734 4.684 1 98 120 LYS A O 1
ATOM 935 N N . THR A 1 121 ? -13.984 17.375 3.584 1 97.94 121 THR A N 1
ATOM 936 C CA . THR A 1 121 ? -12.93 18.359 3.748 1 97.94 121 THR A CA 1
ATOM 937 C C . THR A 1 121 ? -13.461 19.609 4.445 1 97.94 121 THR A C 1
ATOM 939 O O . THR A 1 121 ? -14.664 19.875 4.414 1 97.94 121 THR A O 1
ATOM 942 N N . VAL A 1 122 ? -12.594 20.266 5.109 1 96.25 122 VAL A N 1
ATOM 943 C CA . VAL A 1 122 ? -12.828 21.625 5.609 1 96.25 122 VAL A CA 1
ATOM 944 C C . VAL A 1 122 ? -11.758 22.562 5.07 1 96.25 122 VAL A C 1
ATOM 946 O O . VAL A 1 122 ? -10.578 22.219 5.02 1 96.25 122 VAL A O 1
ATOM 949 N N . CYS A 1 123 ? -12.219 23.688 4.66 1 96.69 123 CYS A N 1
ATOM 950 C CA . CYS A 1 123 ? -11.297 24.719 4.195 1 96.69 123 CYS A CA 1
ATOM 951 C C . CYS A 1 123 ? -10.859 25.625 5.348 1 96.69 123 CYS A C 1
ATOM 953 O O . CYS A 1 123 ? -11.664 26.375 5.895 1 96.69 123 CYS A O 1
ATOM 955 N N . CYS A 1 124 ? -9.641 25.531 5.668 1 95.94 124 CYS A N 1
ATOM 956 C CA . CYS A 1 124 ? -9.148 26.172 6.879 1 95.94 124 CYS A CA 1
ATOM 957 C C . CYS A 1 124 ? -8.406 27.469 6.547 1 95.94 124 CYS A C 1
ATOM 959 O O . CYS A 1 124 ? -7.754 27.562 5.504 1 95.94 124 CYS A O 1
ATOM 961 N N . ASP A 1 125 ? -8.539 28.391 7.484 1 96.75 125 ASP A N 1
ATOM 962 C CA . ASP A 1 125 ? -7.68 29.578 7.457 1 96.75 125 ASP A CA 1
ATOM 963 C C . ASP A 1 125 ? -6.293 29.266 8.008 1 96.75 125 ASP A C 1
ATOM 965 O O . ASP A 1 125 ? -6.125 28.312 8.781 1 96.75 125 ASP A O 1
ATOM 969 N N . VAL A 1 126 ? -5.359 30.016 7.535 1 96.88 1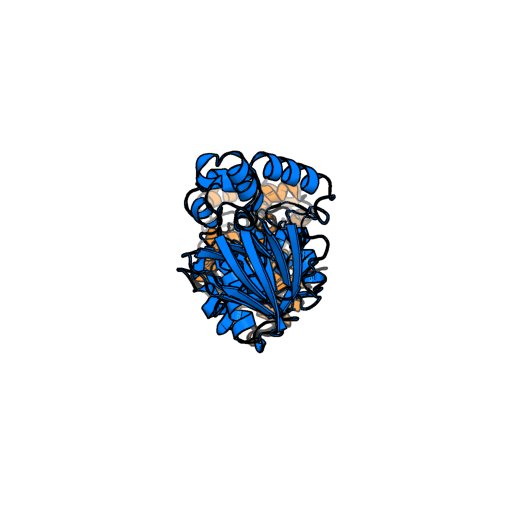26 VAL A N 1
ATOM 970 C CA . VAL A 1 126 ? -3.988 29.922 8.016 1 96.88 126 VAL A CA 1
ATOM 971 C C . VAL A 1 126 ? -3.439 31.312 8.328 1 96.88 126 VAL A C 1
ATOM 973 O O . VAL A 1 126 ? -3.822 32.281 7.684 1 96.88 126 VAL A O 1
ATOM 976 N N . GLY A 1 127 ? -2.645 31.375 9.414 1 96.81 127 GLY A N 1
ATOM 977 C CA . GLY A 1 127 ? -1.963 32.625 9.688 1 96.81 127 GLY A CA 1
ATOM 978 C C . GLY A 1 127 ? -0.68 32.812 8.898 1 96.81 127 GLY A C 1
ATOM 979 O O . GLY A 1 127 ? 0.073 31.844 8.719 1 96.81 127 GLY A O 1
ATOM 980 N N . LYS A 1 128 ? -0.539 33.969 8.438 1 97.31 128 LYS A N 1
ATOM 981 C CA . LYS A 1 128 ? 0.712 34.344 7.785 1 97.31 128 LYS A CA 1
ATOM 982 C C . LYS A 1 128 ? 1.46 35.406 8.594 1 97.31 128 LYS A C 1
ATOM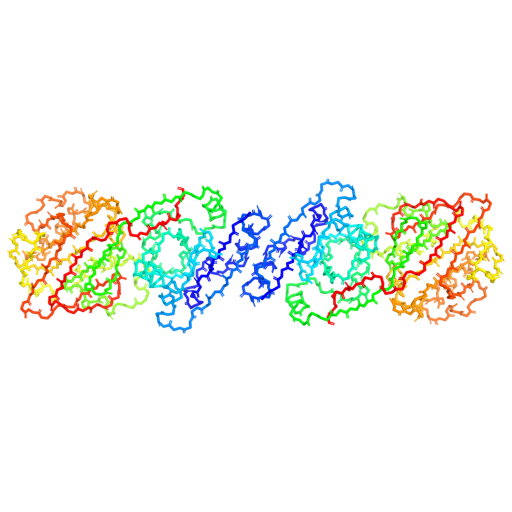 984 O O . LYS A 1 128 ? 0.873 36.406 9.008 1 97.31 128 LYS A O 1
ATOM 989 N N . ILE A 1 129 ? 2.678 35.156 8.922 1 96.19 129 ILE A N 1
ATOM 990 C CA . ILE A 1 129 ? 3.527 36.125 9.633 1 96.19 129 ILE A CA 1
ATOM 991 C C . ILE A 1 129 ? 4.762 36.438 8.789 1 96.19 129 ILE A C 1
ATOM 993 O O . ILE A 1 129 ? 5.656 35.594 8.648 1 96.19 129 ILE A O 1
ATOM 997 N N . ASN A 1 130 ? 4.762 37.594 8.242 1 92 130 ASN A N 1
ATOM 998 C CA . ASN A 1 130 ? 5.758 37.938 7.246 1 92 130 ASN A CA 1
ATOM 999 C C . ASN A 1 130 ? 5.777 36.969 6.086 1 92 130 ASN A C 1
ATOM 1001 O O . ASN A 1 130 ? 4.809 36.875 5.332 1 92 130 ASN A O 1
ATOM 1005 N N . GLU A 1 131 ? 6.812 36.094 6.07 1 89 131 GLU A N 1
ATOM 1006 C CA . GLU A 1 131 ? 6.895 35.156 4.953 1 89 131 GLU A CA 1
ATOM 1007 C C . GLU A 1 131 ? 6.668 33.719 5.418 1 89 131 GLU A C 1
ATOM 1009 O O . GLU A 1 131 ? 6.875 32.781 4.652 1 89 131 GLU A O 1
ATOM 1014 N N . ARG A 1 132 ? 6.199 33.594 6.625 1 93.44 132 ARG A N 1
ATOM 1015 C CA . ARG A 1 132 ? 5.961 32.25 7.188 1 93.44 132 ARG A CA 1
ATOM 1016 C C . ARG A 1 132 ? 4.48 32.062 7.48 1 93.44 132 ARG A C 1
ATOM 1018 O O . ARG A 1 132 ? 3.697 33 7.465 1 93.44 132 ARG A O 1
ATOM 1025 N N . TYR A 1 133 ? 4.172 30.812 7.652 1 95.5 133 TYR A N 1
ATOM 1026 C CA . TYR A 1 133 ? 2.785 30.484 7.961 1 95.5 133 TYR A CA 1
ATOM 1027 C C . TYR A 1 133 ? 2.691 29.734 9.281 1 95.5 133 TYR A C 1
ATOM 1029 O O . TYR A 1 133 ? 3.668 29.125 9.734 1 95.5 133 TYR A O 1
ATOM 1037 N N . PHE A 1 134 ? 1.542 29.859 9.914 1 92.94 134 PHE A N 1
ATOM 1038 C CA . PHE A 1 134 ? 1.269 29.047 11.094 1 92.94 134 PHE A CA 1
ATOM 1039 C C . PHE A 1 134 ? -0.181 28.578 11.109 1 92.94 134 PHE A C 1
ATOM 1041 O O . PHE A 1 134 ? -1.061 29.25 10.562 1 92.94 134 PHE A O 1
ATOM 1048 N N . MET A 1 135 ? -0.383 27.422 11.742 1 92.75 135 MET A N 1
ATOM 1049 C CA . MET A 1 135 ? -1.715 26.812 11.773 1 92.75 135 MET A CA 1
ATOM 1050 C C . MET A 1 135 ? -2.406 27.094 13.102 1 92.75 135 MET A C 1
ATOM 1052 O O . MET A 1 135 ? -3.633 27.203 13.164 1 92.75 135 MET A O 1
ATOM 1056 N N . ASN A 1 136 ? -1.629 27.297 14.07 1 89 136 ASN A N 1
ATOM 1057 C CA . ASN A 1 136 ? -2.23 27.359 15.398 1 89 136 ASN A CA 1
ATOM 1058 C C . ASN A 1 136 ? -2.018 28.734 16.031 1 89 136 ASN A C 1
ATOM 1060 O O . ASN A 1 136 ? -2.963 29.516 16.172 1 89 136 ASN A O 1
ATOM 1064 N N . VAL A 1 137 ? -0.644 28.969 16.344 1 87.44 137 VAL A N 1
ATOM 1065 C CA . VAL A 1 137 ? -0.457 30.141 17.188 1 87.44 137 VAL A CA 1
ATOM 1066 C C . VAL A 1 137 ? 0.887 30.797 16.875 1 87.44 137 VAL A C 1
ATOM 1068 O O . VAL A 1 137 ? 1.867 30.109 16.578 1 87.44 137 VAL A O 1
ATOM 1071 N N . ALA A 1 138 ? 0.893 32.062 16.922 1 90.25 138 ALA A N 1
ATOM 1072 C CA . ALA A 1 138 ? 2.084 32.906 17.016 1 90.25 138 ALA A CA 1
ATOM 1073 C C . ALA A 1 138 ? 2.092 33.688 18.312 1 90.25 138 ALA A C 1
ATOM 1075 O O . ALA A 1 138 ? 1.12 34.375 18.641 1 90.25 138 ALA A O 1
ATOM 1076 N N . ALA A 1 139 ? 3.186 33.594 19.078 1 87 139 ALA A N 1
ATOM 1077 C CA . ALA A 1 139 ? 3.178 34.219 20.406 1 87 139 ALA A CA 1
ATOM 1078 C C . ALA A 1 139 ? 4.504 34.906 20.703 1 87 139 ALA A C 1
ATOM 1080 O O . ALA A 1 139 ? 5.547 34.531 20.172 1 87 139 ALA A O 1
ATOM 1081 N N . GLY A 1 140 ? 4.477 35.938 21.484 1 84.75 140 GLY A N 1
ATOM 1082 C CA . GLY A 1 140 ? 5.66 36.656 21.938 1 84.75 140 GLY A CA 1
ATOM 1083 C C . GLY A 1 140 ? 5.531 37.156 23.359 1 84.75 140 GLY A C 1
ATOM 1084 O O . GLY A 1 140 ? 4.418 37.344 23.859 1 84.75 140 GLY A O 1
ATOM 1085 N N . GLY A 1 141 ? 6.887 37.688 23.938 1 77.75 141 GLY A N 1
ATOM 1086 C CA . GLY A 1 141 ? 6.98 38.188 25.297 1 77.75 141 GLY A CA 1
ATOM 1087 C C . GLY A 1 141 ? 7.566 37.188 26.266 1 77.75 141 GLY A C 1
ATOM 1088 O O . GLY A 1 141 ? 8.461 36.438 25.922 1 77.75 141 GLY A O 1
ATOM 1089 N N . MET A 1 142 ? 7.145 37.25 27.469 1 61.31 142 MET A N 1
ATOM 1090 C CA . MET A 1 142 ? 7.785 36.531 28.562 1 61.31 142 MET A CA 1
ATOM 1091 C C . MET A 1 142 ? 8.125 35.094 28.156 1 61.31 142 MET A C 1
ATOM 1093 O O . MET A 1 142 ? 9.18 34.562 28.531 1 61.31 142 MET A O 1
ATOM 1097 N N . PHE A 1 143 ? 7.316 34.406 27.562 1 51.09 143 PHE A N 1
ATOM 1098 C CA . PHE A 1 143 ? 7.434 32.969 27.422 1 51.09 143 PHE A CA 1
ATOM 1099 C C . PHE A 1 143 ? 8.297 32.594 26.219 1 51.09 143 PHE A C 1
ATOM 1101 O O . PHE A 1 143 ? 8.797 31.469 26.141 1 51.09 143 PHE A O 1
ATOM 1108 N N . SER A 1 144 ? 8.383 33.406 25.234 1 49.62 144 SER A N 1
ATOM 1109 C CA . SER A 1 144 ? 9 32.938 24 1 49.62 144 SER A CA 1
ATOM 1110 C C . SER A 1 144 ? 10.461 32.562 24.219 1 49.62 144 SER A C 1
ATOM 1112 O O . SER A 1 144 ? 10.992 31.688 23.547 1 49.62 144 SER A O 1
ATOM 1114 N N . ASP A 1 145 ? 11.023 33.094 25.344 1 46.94 145 ASP A N 1
ATOM 1115 C CA . ASP A 1 145 ? 12.406 32.75 25.656 1 46.94 145 ASP A CA 1
ATOM 1116 C C . ASP A 1 145 ? 12.492 31.359 26.297 1 46.94 145 ASP A C 1
ATOM 1118 O O . ASP A 1 145 ? 13.492 30.656 26.141 1 46.94 145 ASP A O 1
ATOM 1122 N N . VAL A 1 146 ? 11.438 31.031 26.938 1 43.28 146 VAL A N 1
ATOM 1123 C CA . VAL A 1 146 ? 11.477 29.781 27.703 1 43.28 146 VAL A CA 1
ATOM 1124 C C . VAL A 1 146 ? 11.273 28.594 26.766 1 43.28 146 VAL A C 1
ATOM 1126 O O . VAL A 1 146 ? 11.859 27.531 26.969 1 43.28 146 VAL A O 1
ATOM 1129 N N . SER A 1 147 ? 10.336 28.719 25.797 1 46.53 147 SER A N 1
ATOM 1130 C CA . SER A 1 147 ? 10.062 27.609 24.875 1 46.53 147 SER A CA 1
ATOM 1131 C C . SER A 1 147 ? 11.352 27.047 24.297 1 46.53 147 SER A C 1
ATOM 1133 O O . SER A 1 147 ? 11.422 25.859 23.969 1 46.53 147 SER A O 1
ATOM 1135 N N . PHE A 1 148 ? 12.367 27.922 24.328 1 44.69 148 PHE A N 1
ATOM 1136 C CA . PHE A 1 148 ? 13.633 27.516 23.719 1 44.69 148 PHE A CA 1
ATOM 1137 C C . PHE A 1 148 ? 14.484 26.75 24.734 1 44.69 148 PHE A C 1
ATOM 1139 O O . PHE A 1 148 ? 15.43 26.062 24.359 1 44.69 148 PHE A O 1
ATOM 1146 N N . THR A 1 149 ? 13.977 26.828 25.969 1 42.88 149 THR A N 1
ATOM 1147 C CA . THR A 1 149 ? 14.844 26.188 26.969 1 42.88 149 THR A CA 1
ATOM 1148 C C . THR A 1 149 ? 14.211 24.906 27.5 1 42.88 149 THR A C 1
ATOM 1150 O O . THR A 1 149 ? 14.836 24.188 28.281 1 42.88 149 THR A O 1
ATOM 1153 N N . VAL A 1 150 ? 12.961 24.656 27.359 1 42.72 150 VAL A N 1
ATOM 1154 C CA . VAL A 1 150 ? 12.383 23.5 28.047 1 42.72 150 VAL A CA 1
ATOM 1155 C C . VAL A 1 150 ? 12.641 22.234 27.219 1 42.72 150 VAL A C 1
ATOM 1157 O O . VAL A 1 150 ? 12.492 22.25 26 1 42.72 150 VAL A O 1
ATOM 1160 N N . SER A 1 151 ? 13.148 21.172 27.828 1 45.19 151 SER A N 1
ATOM 1161 C CA . SER A 1 151 ? 13.547 19.906 27.25 1 45.19 151 SER A CA 1
ATOM 1162 C C . SER A 1 151 ? 12.352 19.172 26.641 1 45.19 151 SER A C 1
ATOM 1164 O O . SER A 1 151 ? 11.203 19.453 27 1 45.19 151 SER A O 1
ATOM 1166 N N . LYS A 1 152 ? 12.477 18.297 25.734 1 48.56 152 LYS A N 1
ATOM 1167 C CA . LYS A 1 152 ? 11.539 17.453 25 1 48.56 152 LYS A CA 1
ATOM 1168 C C . LYS A 1 152 ? 10.594 16.719 25.953 1 48.56 152 LYS A C 1
ATOM 1170 O O . LYS A 1 152 ? 9.445 16.453 25.594 1 48.56 152 LYS A O 1
ATOM 1175 N N . ALA A 1 153 ? 11.18 16.438 27 1 44.53 153 ALA A N 1
ATOM 1176 C CA . ALA A 1 153 ? 10.469 15.586 27.953 1 44.53 153 ALA A CA 1
ATOM 1177 C C . ALA A 1 153 ? 9.273 16.312 28.547 1 44.53 153 ALA A C 1
ATOM 1179 O O . ALA A 1 153 ? 8.234 15.695 28.797 1 44.53 153 ALA A O 1
ATOM 1180 N N . ASP A 1 154 ? 9.453 17.531 28.938 1 42.12 154 ASP A N 1
ATOM 1181 C CA . ASP A 1 154 ? 8.375 18.266 29.594 1 42.12 154 ASP A CA 1
ATOM 1182 C C . ASP A 1 154 ? 7.316 18.703 28.594 1 42.12 154 ASP A C 1
ATOM 1184 O O . ASP A 1 154 ? 6.16 18.938 28.953 1 42.12 154 ASP A O 1
ATOM 1188 N N . LYS A 1 155 ? 7.66 18.766 27.469 1 45.94 155 LYS A N 1
ATOM 1189 C CA . LYS A 1 155 ? 6.809 19.125 26.344 1 45.94 155 LYS A CA 1
ATOM 1190 C C . LYS A 1 155 ? 5.703 18.078 26.141 1 45.94 155 LYS A C 1
ATOM 1192 O O . LYS A 1 155 ? 4.645 18.391 25.594 1 45.94 155 LYS A O 1
ATOM 1197 N N . LYS A 1 156 ? 6.121 16.734 26.438 1 43.94 156 LYS A N 1
ATOM 1198 C CA . LYS A 1 156 ? 5.199 15.641 26.156 1 43.94 156 LYS A CA 1
ATOM 1199 C C . LYS A 1 156 ? 3.873 15.836 26.875 1 43.94 156 LYS A C 1
ATOM 1201 O O . LYS A 1 156 ? 2.828 15.383 26.406 1 43.94 156 LYS A O 1
ATOM 1206 N N . ARG A 1 157 ? 4.117 16.234 28.125 1 38.91 157 ARG A N 1
ATOM 1207 C CA . ARG A 1 157 ? 2.998 16.125 29.047 1 38.91 157 ARG A CA 1
ATOM 1208 C C . ARG A 1 157 ? 2.033 17.297 28.891 1 38.91 157 ARG A C 1
ATOM 1210 O O . ARG A 1 157 ? 0.819 17.125 29.016 1 38.91 157 ARG A O 1
ATOM 1217 N N . LEU A 1 158 ? 2.541 18.359 29.047 1 39.06 158 LEU A N 1
ATOM 1218 C CA . LEU A 1 158 ? 1.567 19.406 29.297 1 39.06 158 LEU A CA 1
ATOM 1219 C C . LEU A 1 158 ? 1.112 20.047 28 1 39.06 158 LEU A C 1
ATOM 1221 O O . LEU A 1 158 ? 0.121 20.781 27.969 1 39.06 158 LEU A O 1
ATOM 1225 N N . GLY A 1 159 ? 1.485 19.547 26.891 1 42.84 159 GLY A N 1
ATOM 1226 C CA . GLY A 1 159 ? 1.196 20.234 25.656 1 42.84 159 GLY A CA 1
ATOM 1227 C C . GLY A 1 159 ? 1.775 21.641 25.609 1 42.84 159 GLY A C 1
ATOM 1228 O O . GLY A 1 159 ? 2.178 22.188 26.641 1 42.84 159 GLY A O 1
ATOM 1229 N N . PRO A 1 160 ? 2.092 22.188 24.594 1 40.91 160 PRO A N 1
ATOM 1230 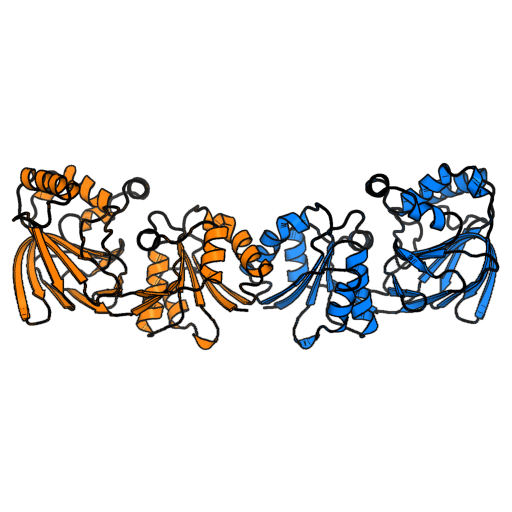C CA . PRO A 1 160 ? 2.844 23.453 24.5 1 40.91 160 PRO A CA 1
ATOM 1231 C C . PRO A 1 160 ? 2.328 24.516 25.453 1 40.91 160 PRO A C 1
ATOM 1233 O O . PRO A 1 160 ? 3.121 25.25 26.062 1 40.91 160 PRO A O 1
ATOM 1236 N N . LEU A 1 161 ? 1.104 24.719 25.516 1 42.12 161 LEU A N 1
ATOM 1237 C CA . LEU A 1 161 ? 0.593 25.844 26.297 1 42.12 161 LEU A CA 1
ATOM 1238 C C . LEU A 1 161 ? 0.705 25.562 27.781 1 42.12 161 LEU A C 1
ATOM 1240 O O . LEU A 1 161 ? 1.015 26.469 28.562 1 42.12 161 LEU A O 1
ATOM 1244 N N . ALA A 1 162 ? 0.283 24.438 28.125 1 44.09 162 ALA A N 1
ATOM 1245 C CA . ALA A 1 162 ? 0.464 24.172 29.547 1 44.09 162 ALA A CA 1
ATOM 1246 C C . ALA A 1 162 ? 1.903 24.438 29.969 1 44.09 162 ALA A C 1
ATOM 1248 O O . ALA A 1 162 ? 2.146 24.922 31.094 1 44.09 162 ALA A O 1
ATOM 1249 N N . TYR A 1 163 ? 2.611 24.172 29.016 1 45.78 163 TYR A N 1
ATOM 1250 C CA . TYR A 1 163 ? 4.02 24.484 29.219 1 45.78 163 TYR A CA 1
ATOM 1251 C C . TYR A 1 163 ? 4.219 25.969 29.469 1 45.78 163 TYR A C 1
ATOM 1253 O O . TYR A 1 163 ? 5.008 26.359 30.344 1 45.78 163 TYR A O 1
ATOM 1261 N N . TYR A 1 164 ? 3.518 26.578 28.703 1 47.81 164 TYR A N 1
ATOM 1262 C CA . TYR A 1 164 ? 3.613 28.031 28.828 1 47.81 164 TYR A CA 1
ATOM 1263 C C . TYR A 1 164 ? 3.084 28.5 30.172 1 47.81 164 TYR A C 1
ATOM 1265 O O . TYR A 1 164 ? 3.713 29.328 30.844 1 47.81 164 TYR A O 1
ATOM 1273 N N . LEU A 1 165 ? 2.025 27.906 30.453 1 45.84 165 LEU A N 1
ATOM 1274 C CA . LEU A 1 165 ? 1.377 28.375 31.672 1 45.84 165 LEU A CA 1
ATOM 1275 C C . LEU A 1 165 ? 2.131 27.875 32.906 1 45.84 165 LEU A C 1
ATOM 1277 O O . LEU A 1 165 ? 2.246 28.609 33.906 1 45.84 165 LEU A O 1
ATOM 1281 N N . ASN A 1 166 ? 2.451 26.719 32.812 1 46.75 166 ASN A N 1
ATOM 1282 C CA . ASN A 1 166 ? 3.229 26.234 33.969 1 46.75 166 ASN A CA 1
ATOM 1283 C C . ASN A 1 166 ? 4.527 27.031 34.125 1 46.75 166 ASN A C 1
ATOM 1285 O O . ASN A 1 166 ? 4.992 27.25 35.219 1 46.75 166 ASN A O 1
ATOM 1289 N N . GLY A 1 167 ? 5.066 27.25 33 1 47.47 167 GLY A N 1
ATOM 1290 C CA . GLY A 1 167 ? 6.246 28.094 33.062 1 47.47 167 GLY A CA 1
ATOM 1291 C C . GLY A 1 167 ? 5.977 29.438 33.719 1 47.47 167 GLY A C 1
ATOM 1292 O O . GLY A 1 167 ? 6.816 29.969 34.438 1 47.47 167 GLY A O 1
ATOM 1293 N N . ILE A 1 168 ? 4.832 29.875 33.438 1 46.06 168 ILE A N 1
ATOM 1294 C CA . ILE A 1 168 ? 4.445 31.141 34.062 1 46.06 168 ILE A CA 1
ATOM 1295 C C . ILE A 1 168 ? 4.383 30.984 35.562 1 46.06 168 ILE A C 1
ATOM 1297 O O . ILE A 1 168 ? 4.789 31.891 36.312 1 46.06 168 ILE A O 1
ATOM 1301 N N . ALA A 1 169 ? 3.861 29.953 35.938 1 44.38 169 ALA A N 1
ATOM 1302 C CA . ALA A 1 169 ? 3.736 29.781 37.375 1 44.38 169 ALA A CA 1
ATOM 1303 C C . ALA A 1 169 ? 5.109 29.719 38.031 1 44.38 169 ALA A C 1
ATOM 1305 O O . ALA A 1 169 ? 5.258 30.109 39.219 1 44.38 169 ALA A O 1
ATOM 1306 N N . ASN A 1 170 ? 5.938 29.125 37.406 1 44.91 170 ASN A N 1
ATOM 1307 C CA . ASN A 1 170 ? 7.23 28.984 38.062 1 44.91 170 ASN A CA 1
ATOM 1308 C C . ASN A 1 170 ? 8.164 30.141 37.75 1 44.91 170 ASN A C 1
ATOM 1310 O O . ASN A 1 170 ? 9.336 30.125 38.125 1 44.91 170 ASN A O 1
ATOM 1314 N N . LEU A 1 171 ? 7.82 30.984 36.875 1 45.66 171 LEU A N 1
ATOM 1315 C CA . LEU A 1 171 ? 8.805 32 36.531 1 45.66 171 LEU A CA 1
ATOM 1316 C C . LEU A 1 171 ? 8.742 33.188 37.5 1 45.66 171 LEU A C 1
ATOM 1318 O O . LEU A 1 171 ? 8.023 34.156 37.25 1 45.66 171 LEU A O 1
ATOM 1322 N N . PRO A 1 172 ? 9.094 33.062 38.656 1 44.88 172 PRO A N 1
ATOM 1323 C CA . PRO A 1 172 ? 9.172 34.25 39.5 1 44.88 172 PRO A CA 1
ATOM 1324 C C . PRO A 1 172 ? 9.875 35.406 38.812 1 44.88 172 PRO A C 1
ATOM 1326 O O . PRO A 1 172 ? 9.391 36.562 38.844 1 44.88 172 PRO A O 1
ATOM 1329 N N . SER A 1 173 ? 11.109 35.312 38.562 1 47.72 173 SER A N 1
ATOM 1330 C CA . SER A 1 173 ? 11.984 36.438 38.219 1 47.72 173 SER A CA 1
ATOM 1331 C C . SER A 1 173 ? 11.656 37 36.844 1 47.72 173 SER A C 1
ATOM 1333 O O . SER A 1 173 ? 11.797 38.219 36.625 1 47.72 173 SER A O 1
ATOM 1335 N N . GLN A 1 174 ? 11.359 36.281 35.906 1 49 174 GLN A N 1
ATOM 1336 C CA . GLN A 1 174 ? 11.18 36.75 34.562 1 49 174 GLN A CA 1
ATOM 1337 C C . GLN A 1 174 ? 9.836 37.438 34.375 1 49 174 GLN A C 1
ATOM 1339 O O . GLN A 1 174 ? 9.586 38.094 33.344 1 49 174 GLN A O 1
ATOM 1344 N N . LEU A 1 175 ? 9.023 37.312 35.406 1 51.12 175 LEU A N 1
ATOM 1345 C CA . LEU A 1 175 ? 7.719 37.969 35.469 1 51.12 175 LEU A CA 1
ATOM 1346 C C . LEU A 1 175 ? 7.871 39.469 35.594 1 51.12 175 LEU A C 1
ATOM 1348 O O . LEU A 1 175 ? 6.883 40.219 35.5 1 51.12 175 LEU A O 1
ATOM 1352 N N . ASN A 1 176 ? 9.094 39.844 35.688 1 56.31 176 ASN A N 1
ATOM 1353 C CA . ASN A 1 176 ? 9.172 41.281 35.906 1 56.31 176 ASN A CA 1
ATOM 1354 C C . ASN A 1 176 ? 9.422 42.031 34.625 1 56.31 176 ASN A C 1
ATOM 1356 O O . ASN A 1 176 ? 9.641 43.25 34.625 1 56.31 176 ASN A O 1
ATOM 1360 N N . THR A 1 177 ? 9.43 41.281 33.469 1 68.19 177 THR A N 1
ATOM 1361 C CA . THR A 1 177 ? 9.711 42.094 32.312 1 68.19 177 THR A CA 1
ATOM 1362 C C . THR A 1 177 ? 8.453 42.281 31.453 1 68.19 177 THR A C 1
ATOM 1364 O O . THR A 1 177 ? 7.773 41.312 31.125 1 68.19 177 THR A O 1
ATOM 1367 N N . ASN A 1 178 ? 7.941 43.625 31.422 1 82.44 178 ASN A N 1
ATOM 1368 C CA . ASN A 1 178 ? 6.84 44.031 30.547 1 82.44 178 ASN A CA 1
ATOM 1369 C C . ASN A 1 178 ? 7.34 44.469 29.188 1 82.44 178 ASN A C 1
ATOM 1371 O O . ASN A 1 178 ? 8.453 45 29.062 1 82.44 178 ASN A O 1
ATOM 1375 N N . ILE A 1 179 ? 6.52 44.156 28.188 1 88.69 179 ILE A N 1
ATOM 1376 C CA . ILE A 1 179 ? 6.812 44.625 26.844 1 88.69 179 ILE A CA 1
ATOM 1377 C C . ILE A 1 179 ? 5.832 45.75 26.453 1 88.69 179 ILE A C 1
ATOM 1379 O O . ILE A 1 179 ? 4.641 45.656 26.75 1 88.69 179 ILE A O 1
ATOM 1383 N N . ASN A 1 180 ? 6.406 46.812 25.969 1 93.31 180 ASN A N 1
ATOM 1384 C CA . ASN A 1 180 ? 5.566 47.875 25.406 1 93.31 180 ASN A CA 1
ATOM 1385 C C . ASN A 1 180 ? 5.148 47.562 23.984 1 93.31 180 ASN A C 1
ATOM 1387 O O . ASN A 1 180 ? 5.988 47.531 23.078 1 93.31 180 ASN A O 1
ATOM 1391 N N . LEU A 1 181 ? 3.861 47.406 23.766 1 95.44 181 LEU A N 1
ATOM 1392 C CA . LEU A 1 181 ? 3.365 46.969 22.469 1 95.44 181 LEU A CA 1
ATOM 1393 C C . LEU A 1 181 ? 2.561 48.094 21.797 1 95.44 181 LEU A C 1
ATOM 1395 O O . LEU A 1 181 ? 1.798 48.781 22.469 1 95.44 181 LEU A O 1
ATOM 1399 N N . LYS A 1 182 ? 2.811 48.312 20.594 1 97.38 182 LYS A N 1
ATOM 1400 C CA . LYS A 1 182 ? 1.902 49.031 19.688 1 97.38 182 LYS A CA 1
ATOM 1401 C C . LYS A 1 182 ? 1.308 48.062 18.672 1 97.38 182 LYS A C 1
ATOM 1403 O O . LYS A 1 182 ? 2.039 47.438 17.891 1 97.38 182 LYS A O 1
ATOM 1408 N N . ILE A 1 183 ? -0.007 47.938 18.641 1 97.62 183 ILE A N 1
ATOM 1409 C CA . ILE A 1 183 ? -0.694 46.969 17.781 1 97.62 183 ILE A CA 1
ATOM 1410 C C . ILE A 1 183 ? -1.649 47.719 16.844 1 97.62 183 ILE A C 1
ATOM 1412 O O . ILE A 1 183 ? -2.451 48.531 17.297 1 97.62 183 ILE A O 1
ATOM 1416 N N . VAL A 1 184 ? -1.497 47.469 15.594 1 97.75 184 VAL A N 1
ATOM 1417 C CA . VAL A 1 184 ? -2.406 48.031 14.594 1 97.75 184 VAL A CA 1
ATOM 1418 C C . VAL A 1 184 ? -3.316 46.938 14.047 1 97.75 184 VAL A C 1
ATOM 1420 O O . VAL A 1 184 ? -2.838 45.938 13.562 1 97.75 184 VAL A O 1
ATOM 1423 N N . LEU A 1 185 ? -4.645 47.125 14.172 1 97.38 185 LEU A N 1
ATOM 1424 C CA . LEU A 1 185 ? -5.633 46.125 13.734 1 97.38 185 LEU A CA 1
ATOM 1425 C C . LEU A 1 185 ? -6.34 46.594 12.469 1 97.38 185 LEU A C 1
ATOM 1427 O O . LEU A 1 185 ? -6.922 47.688 12.438 1 97.38 185 LEU A O 1
ATOM 1431 N N . ASP A 1 186 ? -6.25 45.844 11.43 1 97 186 ASP A N 1
ATOM 1432 C CA . ASP A 1 186 ? -6.945 46.094 10.164 1 97 186 ASP A CA 1
ATOM 1433 C C . ASP A 1 186 ? -6.652 47.469 9.617 1 97 186 ASP A C 1
ATOM 1435 O O . ASP A 1 186 ? -7.566 48.188 9.18 1 97 186 ASP A O 1
ATOM 1439 N N . ASP A 1 187 ? -5.492 47.875 9.789 1 92 187 ASP A N 1
ATOM 1440 C CA . ASP A 1 187 ? -4.957 49.125 9.258 1 92 187 ASP A CA 1
ATOM 1441 C C . ASP A 1 187 ? -5.715 50.312 9.82 1 92 187 ASP A C 1
ATOM 1443 O O . ASP A 1 187 ? -5.777 51.375 9.188 1 92 187 ASP A O 1
ATOM 1447 N N . ALA A 1 188 ? -6.348 50.156 10.898 1 92.12 188 ALA A N 1
ATOM 1448 C CA . ALA A 1 188 ? -7.168 51.25 11.391 1 92.12 188 ALA A CA 1
ATOM 1449 C C . ALA A 1 188 ? -7.043 51.406 12.898 1 92.12 188 ALA A C 1
ATOM 1451 O O . ALA A 1 188 ? -6.574 52.438 13.391 1 92.12 188 ALA A O 1
ATOM 1452 N N . ASN A 1 189 ? -7.43 50.438 13.648 1 92.69 189 ASN A N 1
ATOM 1453 C CA . ASN A 1 189 ? -7.484 50.5 15.109 1 92.69 189 ASN A CA 1
ATOM 1454 C C . ASN A 1 189 ? -6.109 50.281 15.734 1 92.69 189 ASN A C 1
ATOM 1456 O O . ASN A 1 189 ? -5.418 49.312 15.391 1 92.69 189 ASN A O 1
ATOM 1460 N N . ILE A 1 190 ? -5.758 51.219 16.578 1 95.44 190 ILE A N 1
ATOM 1461 C CA . ILE A 1 190 ? -4.457 51.125 17.234 1 95.44 190 ILE A CA 1
ATOM 1462 C C . ILE A 1 190 ? -4.648 50.844 18.719 1 95.44 190 ILE A C 1
ATOM 1464 O O . ILE A 1 190 ? -5.473 51.5 19.375 1 95.44 190 ILE A O 1
ATOM 1468 N N . LEU A 1 191 ? -3.922 49.875 19.203 1 93.38 191 LEU A N 1
ATOM 1469 C CA . LEU A 1 191 ? -3.873 49.5 20.609 1 93.38 191 LEU A CA 1
ATOM 1470 C C . LEU A 1 191 ? -2.451 49.625 21.156 1 93.38 191 LEU A C 1
ATOM 1472 O O . LEU A 1 191 ? -1.527 49 20.625 1 93.38 191 LEU A O 1
ATOM 1476 N N . GLU A 1 192 ? -2.246 50.5 22.109 1 95.31 192 GLU A N 1
ATOM 1477 C CA . GLU A 1 192 ? -0.976 50.594 22.828 1 95.31 192 GLU A CA 1
ATOM 1478 C C . GLU A 1 192 ? -1.111 50.094 24.266 1 95.31 192 GLU A C 1
ATOM 1480 O O . GLU A 1 192 ? -2.035 50.5 24.984 1 95.31 192 GLU A O 1
ATOM 1485 N N . THR A 1 193 ? -0.263 49.188 24.625 1 93 193 THR A N 1
ATOM 1486 C CA . THR A 1 193 ? -0.398 48.625 25.969 1 93 193 THR A CA 1
ATOM 1487 C C . THR A 1 193 ? 0.925 48.031 26.438 1 93 193 THR A C 1
ATOM 1489 O O . THR A 1 193 ? 1.788 47.719 25.625 1 93 193 THR A O 1
ATOM 1492 N N . GLU A 1 194 ? 1.106 48.062 27.719 1 91.31 194 GLU A N 1
ATOM 1493 C CA . GLU A 1 194 ? 2.146 47.25 28.344 1 91.31 194 GLU A CA 1
ATOM 1494 C C . GLU A 1 194 ? 1.646 45.844 28.625 1 91.31 194 GLU A C 1
ATOM 1496 O O . GLU A 1 194 ? 0.581 45.656 29.219 1 91.31 194 GLU A O 1
ATOM 1501 N N . ALA A 1 195 ? 2.398 44.906 28.094 1 88.5 195 ALA A N 1
ATOM 1502 C CA . ALA A 1 195 ? 1.904 43.531 28.172 1 88.5 195 ALA A CA 1
ATOM 1503 C C . ALA A 1 195 ? 2.98 42.594 28.703 1 88.5 195 ALA A C 1
ATOM 1505 O O . ALA A 1 195 ? 4.176 42.875 28.578 1 88.5 195 ALA A O 1
ATOM 1506 N N . LYS A 1 196 ? 2.531 41.562 29.281 1 82.31 196 LYS A N 1
ATOM 1507 C CA . LYS A 1 196 ? 3.422 40.438 29.625 1 82.31 196 LYS A CA 1
ATOM 1508 C C . LYS A 1 196 ? 3.646 39.531 28.422 1 82.31 196 LYS A C 1
ATOM 1510 O O . LYS A 1 196 ? 4.746 39 28.234 1 82.31 196 LYS A O 1
ATOM 1515 N N . MET A 1 197 ? 2.602 39.312 27.656 1 85.56 197 MET A N 1
ATOM 1516 C CA . MET A 1 197 ? 2.656 38.438 26.484 1 85.56 197 MET A CA 1
ATOM 1517 C C . MET A 1 197 ? 1.487 38.719 25.547 1 85.56 197 MET A C 1
ATOM 1519 O O . MET A 1 197 ? 0.495 39.344 25.938 1 85.56 197 MET A O 1
ATOM 1523 N N . PHE A 1 198 ? 1.65 38.312 24.375 1 87 198 PHE A N 1
ATOM 1524 C CA . PHE A 1 198 ? 0.554 38.281 23.406 1 87 198 PHE A CA 1
ATOM 1525 C C . PHE A 1 198 ? 0.539 36.969 22.625 1 87 198 PHE A C 1
ATOM 1527 O O . PHE A 1 198 ? 1.571 36.312 22.484 1 87 198 PHE A O 1
ATOM 1534 N N . MET A 1 199 ? -0.651 36.625 22.141 1 88.44 199 MET A N 1
ATOM 1535 C CA . MET A 1 199 ? -0.852 35.469 21.281 1 88.44 199 MET A CA 1
ATOM 1536 C C . MET A 1 199 ? -1.82 35.781 20.156 1 88.44 199 MET A C 1
ATOM 1538 O O . MET A 1 199 ? -2.854 36.438 20.375 1 88.44 199 MET A O 1
ATOM 1542 N N . VAL A 1 200 ? -1.387 35.5 19 1 91.88 200 VAL A N 1
ATOM 1543 C CA . VAL A 1 200 ? -2.289 35.469 17.859 1 91.88 200 VAL A CA 1
ATOM 1544 C C . VAL A 1 200 ? -2.609 34.031 17.453 1 91.88 200 VAL A C 1
ATOM 1546 O O . VAL A 1 200 ? -1.715 33.281 17.078 1 91.88 200 VAL A O 1
ATOM 1549 N N . THR A 1 201 ? -3.863 33.688 17.5 1 90.69 201 THR A N 1
ATOM 1550 C CA . THR A 1 201 ? -4.191 32.281 17.312 1 90.69 201 THR A CA 1
ATOM 1551 C C . THR A 1 201 ? -5.223 32.094 16.203 1 90.69 201 THR A C 1
ATOM 1553 O O . THR A 1 201 ? -6.07 32.969 15.992 1 90.69 201 THR A O 1
ATOM 1556 N N . ASN A 1 202 ? -5.035 31.016 15.516 1 91.62 202 ASN A N 1
ATOM 1557 C CA . ASN A 1 202 ? -6.023 30.578 14.523 1 91.62 202 ASN A CA 1
ATOM 1558 C C . ASN A 1 202 ? -6.988 29.562 15.109 1 91.62 202 ASN A C 1
ATOM 1560 O O . ASN A 1 202 ? -8.109 29.406 14.617 1 91.62 202 ASN A O 1
ATOM 1564 N N . THR A 1 203 ? -6.578 28.844 16.094 1 85.12 203 THR A N 1
ATOM 1565 C CA . THR A 1 203 ? -7.383 27.812 16.734 1 85.12 203 THR A CA 1
ATOM 1566 C C . THR A 1 203 ? -7.746 28.203 18.156 1 85.12 203 THR A C 1
ATOM 1568 O O . THR A 1 203 ? -7.145 29.109 18.734 1 85.12 203 THR A O 1
ATOM 1571 N N . ASN A 1 204 ? -8.867 27.516 18.594 1 72.44 204 ASN A N 1
ATOM 1572 C CA . ASN A 1 204 ? -9.297 27.859 19.953 1 72.44 204 ASN A CA 1
ATOM 1573 C C . ASN A 1 204 ? -8.57 27.016 21 1 72.44 204 ASN A C 1
ATOM 1575 O O . ASN A 1 204 ? -8.922 27.047 22.172 1 72.44 204 ASN A O 1
ATOM 1579 N N . ARG A 1 205 ? -7.812 26.141 20.406 1 61.59 205 ARG A N 1
ATOM 1580 C CA . ARG A 1 205 ? -7.086 25.281 21.344 1 61.59 205 ARG A CA 1
ATOM 1581 C C . ARG A 1 205 ? -5.617 25.688 21.406 1 61.59 205 ARG A C 1
ATOM 1583 O O . ARG A 1 205 ? -4.918 25.703 20.391 1 61.59 205 ARG A O 1
ATOM 1590 N N . VAL A 1 206 ? -5.398 26.531 22.203 1 52.47 206 VAL A N 1
ATOM 1591 C CA . VAL A 1 206 ? -3.988 26.859 22.391 1 52.47 206 VAL A CA 1
ATOM 1592 C C . VAL A 1 206 ? -3.4 26.016 23.516 1 52.47 206 VAL A C 1
ATOM 1594 O O . VAL A 1 206 ? -3.863 26.094 24.656 1 52.47 206 VAL A O 1
ATOM 1597 N N . GLY A 1 207 ? -2.357 25.25 23.219 1 46.22 207 GLY A N 1
ATOM 1598 C CA . GLY A 1 207 ? -1.55 24.562 24.219 1 46.22 207 GLY A CA 1
ATOM 1599 C C . GLY A 1 207 ? -2.346 23.578 25.062 1 46.22 207 GLY A C 1
ATOM 1600 O O . GLY A 1 207 ? -2.074 23.422 26.25 1 46.22 207 GLY A O 1
ATOM 1601 N N . GLY A 1 208 ? -3.439 22.922 24.547 1 46.34 208 GLY A N 1
ATOM 1602 C CA . GLY A 1 208 ? -4.211 22 25.359 1 46.34 208 GLY A CA 1
ATOM 1603 C C . GLY A 1 208 ? -5.367 22.656 26.078 1 46.34 208 GLY A C 1
ATOM 1604 O O . GLY A 1 208 ? -6.188 21.969 26.703 1 46.34 208 GLY A O 1
ATOM 1605 N N . PHE A 1 209 ? -5.254 23.891 26.266 1 44.78 209 PHE A N 1
ATOM 1606 C CA . PHE A 1 209 ? -6.371 24.547 26.922 1 44.78 209 PHE A CA 1
ATOM 1607 C C . PHE A 1 209 ? -7.527 24.75 25.953 1 44.78 209 PHE A C 1
ATOM 1609 O O . PHE A 1 209 ? -7.371 25.422 24.922 1 44.78 209 PHE A O 1
ATOM 1616 N N . GLU A 1 210 ? -8.469 23.953 26.219 1 48.84 210 GLU A N 1
ATOM 1617 C CA . GLU A 1 210 ? -9.742 24.078 25.516 1 48.84 210 GLU A CA 1
ATOM 1618 C C . GLU A 1 210 ? -10.492 25.328 25.969 1 48.84 210 GLU A C 1
ATOM 1620 O O . GLU A 1 210 ? -10.438 25.703 27.141 1 48.84 210 GLU A O 1
ATOM 1625 N N . ASN A 1 211 ? -10.805 26.188 25.062 1 52.59 211 ASN A N 1
ATOM 1626 C CA . ASN A 1 211 ? -11.797 27.25 25.25 1 52.59 211 ASN A CA 1
ATOM 1627 C C . ASN A 1 211 ? -11.148 28.547 25.703 1 52.59 211 ASN A C 1
ATOM 1629 O O . ASN A 1 211 ? -11.781 29.359 26.375 1 52.59 211 ASN A O 1
ATOM 1633 N N . ILE A 1 212 ? -9.789 28.672 25.719 1 54.78 212 ILE A N 1
ATOM 1634 C CA . ILE A 1 212 ? -9.242 29.984 26.047 1 54.78 212 ILE A CA 1
ATOM 1635 C C . ILE A 1 212 ? -9.75 31.016 25.062 1 54.78 212 ILE A C 1
ATOM 1637 O O . ILE A 1 212 ? -9.977 32.188 25.422 1 54.78 212 ILE A O 1
ATOM 1641 N N . ILE A 1 213 ? -9.906 30.5 23.953 1 62.34 213 ILE A N 1
ATOM 1642 C CA . ILE A 1 213 ? -10.305 31.391 22.875 1 62.34 213 ILE A CA 1
ATOM 1643 C C . ILE A 1 213 ? -11.609 30.891 22.25 1 62.34 213 ILE A C 1
ATOM 1645 O O . ILE A 1 213 ? -11.609 30.328 21.156 1 62.34 213 ILE A O 1
ATOM 1649 N N . PRO A 1 214 ? -12.68 31.219 22.953 1 61.62 214 PRO A N 1
ATOM 1650 C CA . PRO A 1 214 ? -13.945 30.578 22.594 1 61.62 214 PRO A CA 1
ATOM 1651 C C . PRO A 1 214 ? -14.375 30.906 21.156 1 61.62 214 PRO A C 1
ATOM 1653 O O . PRO A 1 214 ? -15.164 30.172 20.562 1 61.62 214 PRO A O 1
ATOM 1656 N N . TYR A 1 215 ? -13.703 31.984 20.656 1 68.69 215 TYR A N 1
ATOM 1657 C CA . TYR A 1 215 ? -14.281 32.406 19.391 1 68.69 215 TYR A CA 1
ATOM 1658 C C . TYR A 1 215 ? -13.375 32.031 18.219 1 68.69 215 TYR A C 1
ATOM 1660 O O . TYR A 1 215 ? -13.727 32.281 17.062 1 68.69 215 TYR A O 1
ATOM 1668 N N . ALA A 1 216 ? -12.32 31.594 18.547 1 76.06 216 ALA A N 1
ATOM 1669 C CA . ALA A 1 216 ? -11.43 31.234 17.438 1 76.06 216 ALA A CA 1
ATOM 1670 C C . ALA A 1 216 ? -12.078 30.188 16.531 1 76.06 216 ALA A C 1
ATOM 1672 O O . ALA A 1 216 ? -12.656 29.219 17.016 1 76.06 216 ALA A O 1
ATOM 1673 N N . ASP A 1 217 ? -12.047 30.516 15.25 1 84.81 217 ASP A N 1
ATOM 1674 C CA . ASP A 1 2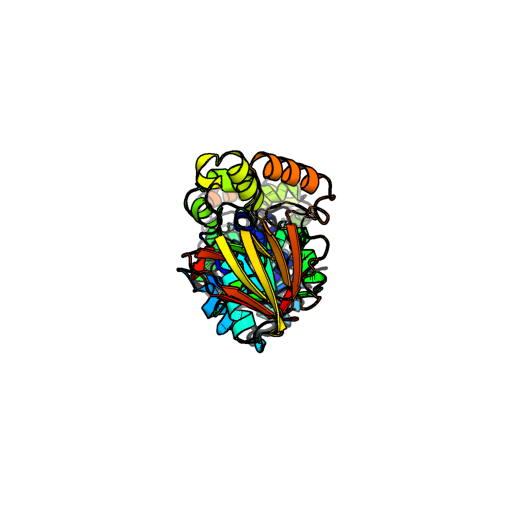17 ? -12.641 29.703 14.195 1 84.81 217 ASP A CA 1
ATOM 1675 C C . ASP A 1 217 ? -11.719 29.625 12.977 1 84.81 217 ASP A C 1
ATOM 1677 O O . ASP A 1 217 ? -11.328 30.656 12.43 1 84.81 217 ASP A O 1
ATOM 1681 N N . ILE A 1 218 ? -11.445 28.469 12.594 1 90.88 218 ILE A N 1
ATOM 1682 C CA . ILE A 1 218 ? -10.469 28.281 11.531 1 90.88 218 ILE A CA 1
ATOM 1683 C C . ILE A 1 218 ? -11.125 28.516 10.18 1 90.88 218 ILE A C 1
ATOM 1685 O O . ILE A 1 218 ? -10.523 28.266 9.133 1 90.88 218 ILE A O 1
ATOM 1689 N N . GLN A 1 219 ? -12.344 29.016 10.188 1 93.62 219 GLN A N 1
ATOM 1690 C CA . GLN A 1 219 ? -13.039 29.188 8.922 1 93.62 219 GLN A CA 1
ATOM 1691 C C . GLN A 1 219 ? -13.672 30.578 8.812 1 93.62 219 GLN A C 1
ATOM 1693 O O . GLN A 1 219 ? -14.414 30.859 7.871 1 93.62 219 GLN A O 1
ATOM 1698 N N . ASP A 1 220 ? -13.406 31.516 9.711 1 92.62 220 ASP A N 1
ATOM 1699 C CA . ASP A 1 220 ? -14.125 32.781 9.695 1 92.62 220 ASP A CA 1
ATOM 1700 C C . ASP A 1 220 ? -13.273 33.906 9.062 1 92.62 220 ASP A C 1
ATOM 1702 O O . ASP A 1 220 ? -13.719 35.031 8.938 1 92.62 220 ASP A O 1
ATOM 1706 N N . GLY A 1 221 ? -12.086 33.562 8.703 1 95.31 221 GLY A N 1
ATOM 1707 C CA . GLY A 1 221 ? -11.219 34.5 8.023 1 95.31 221 GLY A CA 1
ATOM 1708 C C . GLY A 1 221 ? -10.578 35.5 8.969 1 95.31 221 GLY A C 1
ATOM 1709 O O . GLY A 1 221 ? -10.039 36.531 8.523 1 95.31 221 GLY A O 1
ATOM 1710 N N . MET A 1 222 ? -10.695 35.188 10.273 1 95.25 222 MET A N 1
ATOM 1711 C CA . MET A 1 222 ? -10.141 36.094 11.281 1 95.25 222 MET A CA 1
ATOM 1712 C C . MET A 1 222 ? -9.125 35.375 12.156 1 95.25 222 MET A C 1
ATOM 1714 O O . MET A 1 222 ? -9.133 34.156 12.25 1 95.25 222 MET A O 1
ATOM 1718 N N . LEU A 1 223 ? -8.266 36.188 12.703 1 95.5 223 LEU A N 1
ATOM 1719 C CA . LEU A 1 223 ? -7.379 35.719 13.766 1 95.5 223 LEU A CA 1
ATOM 1720 C C . LEU A 1 223 ? -7.789 36.312 15.109 1 95.5 223 LEU A C 1
ATOM 1722 O O . LEU A 1 223 ? -8.477 37.312 15.172 1 95.5 223 LEU A O 1
ATOM 1726 N N . ASP A 1 224 ? -7.395 35.625 16.125 1 91.44 224 ASP A N 1
ATOM 1727 C CA . ASP A 1 224 ? -7.707 36.062 17.484 1 91.44 224 ASP A CA 1
ATOM 1728 C C . ASP A 1 224 ? -6.445 36.531 18.219 1 91.44 224 ASP A C 1
ATOM 1730 O O . ASP A 1 224 ? -5.488 35.75 18.359 1 91.44 224 ASP A O 1
ATOM 1734 N N . LEU A 1 225 ? -6.453 37.719 18.625 1 92 225 LEU A N 1
ATOM 1735 C CA . LEU A 1 225 ? -5.348 38.281 19.391 1 92 225 LEU A CA 1
ATOM 1736 C C . LEU A 1 225 ? -5.703 38.375 20.875 1 92 225 LEU A C 1
ATOM 1738 O O . LEU A 1 225 ? -6.75 38.906 21.25 1 92 225 LEU A O 1
ATOM 1742 N N . ILE A 1 226 ? -4.832 37.781 21.656 1 86 226 ILE A N 1
ATOM 1743 C CA . ILE A 1 226 ? -4.934 37.906 23.109 1 86 226 ILE A CA 1
ATOM 1744 C C . ILE A 1 226 ? -3.689 38.594 23.672 1 86 226 ILE A C 1
ATOM 1746 O O . ILE A 1 226 ? -2.562 38.219 23.359 1 86 226 ILE A O 1
ATOM 1750 N N . VAL A 1 227 ? -3.938 39.625 24.453 1 87.31 227 VAL A N 1
ATOM 1751 C CA . VAL A 1 227 ? -2.846 40.312 25.109 1 87.31 227 VAL A CA 1
ATOM 1752 C C . VAL A 1 227 ? -3.02 40.219 26.625 1 87.31 227 VAL A C 1
ATOM 1754 O O . VAL A 1 227 ? -4.07 40.594 27.172 1 87.31 227 VAL A O 1
ATOM 1757 N N . ILE A 1 228 ? -2.094 39.656 27.203 1 82.12 228 ILE A N 1
ATOM 1758 C CA . ILE A 1 228 ? -2.045 39.719 28.656 1 82.12 228 ILE A CA 1
ATOM 1759 C C . ILE A 1 228 ? -1.301 40.969 29.125 1 82.12 228 ILE A C 1
ATOM 1761 O O . ILE A 1 228 ? -0.08 41.062 28.969 1 82.12 228 ILE A O 1
ATOM 1765 N N . LYS A 1 229 ? -2.051 41.781 29.672 1 84.75 229 LYS A N 1
ATOM 1766 C CA . LYS A 1 229 ? -1.516 43.062 30.078 1 84.75 229 LYS A CA 1
ATOM 1767 C C . LYS A 1 229 ? -0.623 42.938 31.297 1 84.75 229 LYS A C 1
ATOM 1769 O O . LYS A 1 229 ? -0.616 41.906 31.969 1 84.75 229 LYS A O 1
ATOM 1774 N N . LYS A 1 230 ? 0.097 44.031 31.453 1 81.38 230 LYS A N 1
ATOM 1775 C CA . LYS A 1 230 ? 0.923 44.094 32.656 1 81.38 230 LYS A CA 1
ATOM 1776 C C . LYS A 1 230 ? 0.079 43.906 33.906 1 81.38 230 LYS A C 1
ATOM 1778 O O . LYS A 1 230 ? -0.978 44.531 34.062 1 81.38 230 LYS A O 1
ATOM 1783 N N . CYS A 1 231 ? 0.396 42.812 34.688 1 72.81 231 CYS A N 1
ATOM 1784 C CA . CYS A 1 231 ? -0.287 42.594 35.969 1 72.81 231 CYS A CA 1
ATOM 1785 C C . CYS A 1 231 ? 0.655 41.938 37 1 72.81 231 CYS A C 1
ATOM 1787 O O . CYS A 1 231 ? 1.79 41.594 36.656 1 72.81 231 CYS A O 1
ATOM 1789 N N . SER A 1 232 ? 0.229 41.969 38.219 1 69.25 232 SER A N 1
ATOM 1790 C CA . SER A 1 232 ? 1.025 41.344 39.281 1 69.25 232 SER A CA 1
ATOM 1791 C C . SER A 1 232 ? 0.975 39.812 39.125 1 69.25 232 SER A C 1
ATOM 1793 O O . SER A 1 232 ? 0.137 39.281 38.406 1 69.25 232 SER A O 1
ATOM 1795 N N . VAL A 1 233 ? 1.919 39.219 39.75 1 62.5 233 VAL A N 1
ATOM 1796 C CA . VAL A 1 233 ? 1.981 37.75 39.75 1 62.5 233 VAL A CA 1
ATOM 1797 C C . VAL A 1 233 ? 0.686 37.188 40.312 1 62.5 233 VAL A C 1
ATOM 1799 O O . VAL A 1 233 ? 0.192 36.156 39.812 1 62.5 233 VAL A O 1
ATOM 1802 N N . THR A 1 234 ? 0.252 37.844 41.312 1 61.28 234 THR A N 1
ATOM 1803 C CA . THR A 1 234 ? -0.986 37.375 41.938 1 61.28 234 THR A CA 1
ATOM 1804 C C . THR A 1 234 ? -2.158 37.5 40.969 1 61.28 234 THR A C 1
ATOM 1806 O O . THR A 1 234 ? -3.037 36.625 40.938 1 61.28 234 THR A O 1
ATOM 1809 N N . ASP A 1 235 ? -2.049 38.5 40.156 1 64.06 235 ASP A N 1
ATOM 1810 C CA . ASP A 1 235 ? -3.105 38.719 39.188 1 64.06 235 ASP A CA 1
ATOM 1811 C C . ASP A 1 235 ? -3.049 37.656 38.094 1 64.06 235 ASP A C 1
ATOM 1813 O O . ASP A 1 235 ? -4.086 37.188 37.625 1 64.06 235 ASP A O 1
ATOM 1817 N N . LEU A 1 236 ? -1.892 37.344 37.844 1 62.66 236 LEU A N 1
ATOM 1818 C CA . LEU A 1 236 ? -1.69 36.344 36.781 1 62.66 236 LEU A CA 1
ATOM 1819 C C . LEU A 1 236 ? -2.236 35 37.188 1 62.66 236 LEU A C 1
ATOM 1821 O O . LEU A 1 236 ? -2.846 34.281 36.406 1 62.66 236 LEU A O 1
ATOM 1825 N N . VAL A 1 237 ? -2.004 34.719 38.406 1 58.47 237 VAL A N 1
ATOM 1826 C CA . VAL A 1 237 ? -2.504 33.469 38.969 1 58.47 237 VAL A CA 1
ATOM 1827 C C . VAL A 1 237 ? -4.031 33.469 38.969 1 58.47 237 VAL A C 1
ATOM 1829 O O . VAL A 1 237 ? -4.664 32.469 38.594 1 58.47 237 VAL A O 1
ATOM 1832 N N . ALA A 1 238 ? -4.5 34.562 39.406 1 60.25 238 ALA A N 1
ATOM 1833 C CA . ALA A 1 238 ? -5.957 34.688 39.438 1 60.25 238 ALA A CA 1
ATOM 1834 C C . ALA A 1 238 ? -6.551 34.562 38.031 1 60.25 238 ALA A C 1
ATOM 1836 O O . ALA A 1 238 ? -7.598 33.938 37.844 1 60.25 238 ALA A O 1
ATOM 1837 N N . LEU A 1 239 ? -5.836 35.094 37.156 1 61 239 LEU A N 1
ATOM 1838 C CA . LEU A 1 239 ? -6.262 35.031 35.75 1 61 239 LEU A CA 1
ATOM 1839 C C . LEU A 1 239 ? -6.25 33.594 35.25 1 61 239 LEU A C 1
ATOM 1841 O O . LEU A 1 239 ? -7.152 33.188 34.531 1 61 239 LEU A O 1
ATOM 1845 N N . SER A 1 240 ? -5.195 33 35.656 1 59.38 240 SER A N 1
ATOM 1846 C CA . SER A 1 240 ? -5.09 31.594 35.219 1 59.38 240 SER A CA 1
ATOM 1847 C C . SER A 1 240 ? -6.266 30.766 35.75 1 59.38 240 SER A C 1
ATOM 1849 O O . SER A 1 240 ? -6.793 29.922 35.031 1 59.38 240 SER A O 1
ATOM 1851 N N . LYS A 1 241 ? -6.609 31.109 36.938 1 55.62 241 LYS A N 1
ATOM 1852 C CA . LYS A 1 241 ? -7.75 30.422 37.531 1 55.62 241 LYS A CA 1
ATOM 1853 C C . LYS A 1 241 ? -9.047 30.797 36.844 1 55.62 241 LYS A C 1
ATOM 1855 O O . LYS A 1 241 ? -9.906 29.922 36.625 1 55.62 241 LYS A O 1
ATOM 1860 N N . ASP A 1 242 ? -9.133 32.062 36.594 1 57.62 242 ASP A N 1
ATOM 1861 C CA . ASP A 1 242 ? -10.344 32.5 35.906 1 57.62 242 ASP A CA 1
ATOM 1862 C C . ASP A 1 242 ? -10.438 31.891 34.531 1 57.62 242 ASP A C 1
ATOM 1864 O O . ASP A 1 242 ? -11.531 31.609 34.031 1 57.62 242 ASP A O 1
ATOM 1868 N N . TYR A 1 243 ? -9.383 31.734 34 1 56.94 243 TYR A N 1
ATOM 1869 C CA . TYR A 1 243 ? -9.289 31.156 32.656 1 56.94 243 TYR A CA 1
ATOM 1870 C C . TYR A 1 243 ? -9.828 29.734 32.656 1 56.94 243 TYR A C 1
ATOM 1872 O O . TYR A 1 243 ? -10.57 29.344 31.75 1 56.94 243 TYR A O 1
ATOM 1880 N N . LEU A 1 244 ? -9.352 29.031 33.688 1 52.94 244 LEU A N 1
ATOM 1881 C CA . LEU A 1 244 ? -9.836 27.656 33.812 1 52.94 244 LEU A CA 1
ATOM 1882 C C . LEU A 1 244 ? -11.352 27.641 34 1 52.94 244 LEU A C 1
ATOM 1884 O O . LEU A 1 244 ? -12.016 26.688 33.562 1 52.94 244 LEU A O 1
ATOM 1888 N N . LEU A 1 245 ? -11.805 28.766 34.469 1 49.75 245 LEU A N 1
ATOM 1889 C CA . LEU A 1 245 ? -13.227 28.812 34.781 1 49.75 245 LEU A CA 1
ATOM 1890 C C . LEU A 1 245 ? -14.008 29.516 33.688 1 49.75 245 LEU A C 1
ATOM 1892 O O . LEU A 1 245 ? -15.188 29.812 33.844 1 49.75 245 LEU A O 1
ATOM 1896 N N . LYS A 1 246 ? -13.469 29.609 32.594 1 56.06 246 LYS A N 1
ATOM 1897 C CA . LYS A 1 246 ? -14.086 30.219 31.406 1 56.06 246 LYS A CA 1
ATOM 1898 C C . LYS A 1 246 ? -14.547 31.641 31.688 1 56.06 246 LYS A C 1
ATOM 1900 O O . LYS A 1 246 ? -15.57 32.094 31.172 1 56.06 246 LYS A O 1
ATOM 1905 N N . LYS A 1 247 ? -14.078 32.312 32.719 1 55.59 247 LYS A N 1
ATOM 1906 C CA . LYS A 1 247 ? -14.523 33.625 33.094 1 55.59 247 LYS A CA 1
ATOM 1907 C C . LYS A 1 247 ? -13.461 34.688 32.781 1 55.59 247 LYS A C 1
ATOM 1909 O O . LYS A 1 247 ? -13.586 35.844 33.156 1 55.59 247 LYS A O 1
ATOM 1914 N N . HIS A 1 248 ? -12.508 34.281 31.938 1 56.03 248 HIS A N 1
ATOM 1915 C CA . HIS A 1 248 ? -11.336 35.156 31.781 1 56.03 248 HIS A CA 1
ATOM 1916 C C . HIS A 1 248 ? -11.594 36.25 30.75 1 56.03 248 HIS A C 1
ATOM 1918 O O . HIS A 1 248 ? -10.977 37.312 30.797 1 56.03 248 HIS A O 1
ATOM 1924 N N . ALA A 1 249 ? -12.547 35.969 29.812 1 58.72 249 ALA A N 1
ATOM 1925 C CA . ALA A 1 249 ? -12.75 36.938 28.75 1 58.72 249 ALA A CA 1
ATOM 1926 C C . ALA A 1 249 ? -13.141 38.312 29.344 1 58.72 249 ALA A C 1
ATOM 1928 O O . ALA A 1 249 ? -12.938 39.344 28.703 1 58.72 249 ALA A O 1
ATOM 1929 N N . ASN A 1 250 ? -13.406 38.25 30.625 1 64.06 250 ASN A N 1
ATOM 1930 C CA . ASN A 1 250 ? -13.859 39.5 31.219 1 64.06 250 ASN A CA 1
ATOM 1931 C C . ASN A 1 250 ? -12.805 40.125 32.125 1 64.06 250 ASN A C 1
ATOM 1933 O O . ASN A 1 250 ? -13.055 41.125 32.781 1 64.06 250 ASN A O 1
ATOM 1937 N N . SER A 1 251 ? -11.734 39.562 32.062 1 72.38 251 SER A N 1
ATOM 1938 C CA . SER A 1 251 ? -10.711 40.094 32.969 1 72.38 251 SER A CA 1
ATOM 1939 C C . SER A 1 251 ? -10.133 41.406 32.438 1 72.38 251 SER A C 1
ATOM 1941 O O . SER A 1 251 ? -9.898 41.562 31.219 1 72.38 251 SER A O 1
ATOM 1943 N N . PRO A 1 252 ? -9.922 42.406 33.312 1 76.69 252 PRO A N 1
ATOM 1944 C CA . PRO A 1 252 ? -9.312 43.688 32.875 1 76.69 252 PRO A CA 1
ATOM 1945 C C . PRO A 1 252 ? -7.855 43.5 32.438 1 76.69 252 PRO A C 1
ATOM 1947 O O . PRO A 1 252 ? -7.285 44.406 31.828 1 76.69 252 PRO A O 1
ATOM 1950 N N . PHE A 1 253 ? -7.301 42.438 32.719 1 78.81 253 PHE A N 1
ATOM 1951 C CA . PHE A 1 253 ? -5.895 42.219 32.406 1 78.81 253 PHE A CA 1
ATOM 1952 C C . PHE A 1 253 ? -5.758 41.5 31.047 1 78.81 253 PHE A C 1
ATOM 1954 O O . PHE A 1 253 ? -4.641 41.281 30.578 1 78.81 253 PHE A O 1
ATOM 1961 N N . ILE A 1 254 ? -6.848 41.219 30.469 1 80.38 254 ILE A N 1
ATOM 1962 C CA . ILE A 1 254 ? -6.816 40.531 29.188 1 80.38 254 ILE A CA 1
ATOM 1963 C C . ILE A 1 254 ? -7.496 41.406 28.125 1 80.38 254 ILE A C 1
ATOM 1965 O O . ILE A 1 254 ? -8.578 41.938 28.359 1 80.38 254 ILE A O 1
ATOM 1969 N N . SER A 1 255 ? -6.797 41.656 27.062 1 85.62 255 SER A N 1
ATOM 1970 C CA . SER A 1 255 ? -7.418 42.219 25.859 1 85.62 255 SER A CA 1
ATOM 1971 C C . SER A 1 255 ? -7.605 41.156 24.781 1 85.62 255 SER A C 1
ATOM 1973 O O . SER A 1 255 ? -6.672 40.438 24.469 1 85.62 255 SER A O 1
ATOM 1975 N N . TYR A 1 256 ? -8.797 41.062 24.328 1 85.94 256 TYR A N 1
ATOM 1976 C CA . TYR A 1 256 ? -9.141 40.125 23.266 1 85.94 256 TYR A CA 1
ATOM 1977 C C . TYR A 1 256 ? -9.75 40.812 22.062 1 85.94 256 TYR A C 1
ATOM 1979 O O . TYR A 1 256 ? -10.703 41.594 22.203 1 85.94 256 TYR A O 1
ATOM 1987 N N . VAL A 1 257 ? -9.18 40.625 20.906 1 89.31 257 VAL A N 1
ATOM 1988 C CA . VAL A 1 257 ? -9.703 41.219 19.703 1 89.31 257 VAL A CA 1
ATOM 1989 C C . VAL A 1 257 ? -9.57 40.25 18.531 1 89.31 257 VAL A C 1
ATOM 1991 O O . VAL A 1 257 ? -8.641 39.438 18.484 1 89.31 257 VAL A O 1
ATOM 1994 N N . GLN A 1 258 ? -10.5 40.312 17.609 1 93.06 258 GLN A N 1
ATOM 1995 C CA . GLN A 1 258 ? -10.406 39.594 16.328 1 93.06 258 GLN A CA 1
ATOM 1996 C C . GLN A 1 258 ? -10.055 40.562 15.203 1 93.06 258 GLN A C 1
ATOM 1998 O O . GLN A 1 258 ? -10.539 41.688 15.156 1 93.06 258 GLN A O 1
ATOM 2003 N N . ALA A 1 259 ? -9.188 40.156 14.336 1 95.94 259 ALA A N 1
ATOM 2004 C CA . ALA A 1 259 ? -8.797 41 13.195 1 95.94 259 ALA A CA 1
ATOM 2005 C C . ALA A 1 259 ? -8.273 40.125 12.047 1 95.94 259 ALA A C 1
ATOM 2007 O O . ALA A 1 259 ? -7.887 38.969 12.25 1 95.94 259 ALA A O 1
ATOM 2008 N N . LYS A 1 260 ? -8.32 40.688 10.789 1 97.25 260 LYS A N 1
ATOM 2009 C CA . LYS A 1 260 ? -7.777 40.031 9.602 1 97.25 260 LYS A CA 1
ATOM 2010 C C . LYS A 1 260 ? -6.281 40.312 9.461 1 97.25 260 LYS A C 1
ATOM 2012 O O . LYS A 1 260 ? -5.539 39.469 8.945 1 97.25 260 LYS A O 1
ATOM 2017 N N . LYS A 1 261 ? -5.965 41.438 9.891 1 98 261 LYS A N 1
ATOM 2018 C CA . LYS A 1 261 ? -4.582 41.906 9.812 1 98 261 LYS A CA 1
ATOM 2019 C C . LYS A 1 261 ? -4.129 42.5 11.133 1 98 261 LYS A C 1
ATOM 2021 O O . LYS A 1 261 ? -4.812 43.375 11.68 1 98 261 LYS A O 1
ATOM 2026 N N . ILE A 1 262 ? -3.025 42.062 11.719 1 97.88 262 ILE A N 1
ATOM 2027 C CA . ILE A 1 262 ? -2.486 42.5 13 1 97.88 262 ILE A CA 1
ATOM 2028 C C . ILE A 1 262 ? -1.016 42.875 12.836 1 97.88 262 ILE A C 1
ATOM 2030 O O . ILE A 1 262 ? -0.194 42.031 12.453 1 97.88 262 ILE A O 1
ATOM 2034 N N . GLU A 1 263 ? -0.708 44.062 13.031 1 98.06 263 GLU A N 1
ATOM 2035 C CA . GLU A 1 263 ? 0.685 44.5 13.078 1 98.06 263 GLU A CA 1
ATOM 2036 C C . GLU A 1 263 ? 1.133 44.781 14.508 1 98.06 263 GLU A C 1
ATOM 2038 O O . GLU A 1 263 ? 0.439 45.469 15.266 1 98.06 263 GLU A O 1
ATOM 2043 N N . ILE A 1 264 ? 2.234 44.25 14.914 1 97.06 264 ILE A N 1
ATOM 2044 C CA . ILE A 1 264 ? 2.711 44.375 16.281 1 97.06 264 ILE A CA 1
ATOM 2045 C C . ILE A 1 264 ? 4.109 45 16.281 1 97.06 264 ILE A C 1
ATOM 2047 O O . ILE A 1 264 ? 5.012 44.5 15.609 1 97.06 264 ILE A O 1
ATOM 2051 N N . TYR A 1 265 ? 4.254 45.969 17.016 1 96.56 265 TYR A N 1
ATOM 2052 C CA . TYR A 1 265 ? 5.512 46.688 17.156 1 96.56 265 TYR A CA 1
ATOM 2053 C C . TYR A 1 265 ? 5.953 46.719 18.625 1 96.56 265 TYR A C 1
ATOM 2055 O O . TYR A 1 265 ? 5.117 46.719 19.531 1 96.56 265 TYR A O 1
ATOM 2063 N N . SER A 1 266 ? 7.176 46.75 18.844 1 94.56 266 SER A N 1
ATOM 2064 C CA . SER A 1 266 ? 7.777 47 20.141 1 94.56 266 SER A CA 1
ATOM 2065 C C . SER A 1 266 ? 9.172 47.594 20 1 94.56 266 SER A C 1
ATOM 2067 O O . SER A 1 266 ? 9.875 47.312 19.031 1 94.56 266 SER A O 1
ATOM 2069 N N . GLN A 1 267 ? 9.578 48.406 21 1 90.94 267 GLN A N 1
ATOM 2070 C CA . GLN A 1 267 ? 10.945 48.938 21.031 1 90.94 267 GLN A CA 1
ATOM 2071 C C . GLN A 1 267 ? 11.914 47.875 21.562 1 90.94 267 GLN A C 1
ATOM 2073 O O . GLN A 1 267 ? 13.125 47.969 21.328 1 90.94 267 GLN A O 1
ATOM 2078 N N . GLN A 1 268 ? 11.375 46.938 22.234 1 89.31 268 GLN A N 1
ATOM 2079 C CA . GLN A 1 268 ? 12.172 45.812 22.766 1 89.31 268 GLN A CA 1
ATOM 2080 C C . GLN A 1 268 ? 12.32 44.688 21.75 1 89.31 268 GLN A C 1
ATOM 2082 O O . GLN A 1 268 ? 11.477 44.531 20.875 1 89.31 268 GLN A O 1
ATOM 2087 N N . LYS A 1 269 ? 13.422 44.031 21.938 1 88.06 269 LYS A N 1
ATOM 2088 C CA . LYS A 1 269 ? 13.57 42.844 21.094 1 88.06 269 LYS A CA 1
ATOM 2089 C C . LYS A 1 269 ? 12.75 41.688 21.625 1 88.06 269 LYS A C 1
ATOM 2091 O O . LYS A 1 269 ? 13.039 41.156 22.703 1 88.06 269 LYS A O 1
ATOM 2096 N N . VAL A 1 270 ? 11.719 41.344 20.906 1 88.88 270 VAL A N 1
ATOM 2097 C CA . VAL A 1 270 ? 10.844 40.25 21.266 1 88.88 270 VAL A CA 1
ATOM 2098 C C . VAL A 1 270 ? 10.805 39.25 20.125 1 88.88 270 VAL A C 1
ATOM 2100 O O . VAL A 1 270 ? 10.32 39.531 19.031 1 88.88 270 VAL A O 1
ATOM 2103 N N . VAL A 1 271 ? 11.266 38.062 20.391 1 87.81 271 VAL A N 1
ATOM 2104 C CA . VAL A 1 271 ? 11.242 36.969 19.406 1 87.81 271 VAL A CA 1
ATOM 2105 C C . VAL A 1 271 ? 9.891 36.281 19.453 1 87.81 271 VAL A C 1
ATOM 2107 O O . VAL A 1 271 ? 9.375 35.969 20.531 1 87.81 271 VAL A O 1
ATOM 2110 N N . ILE A 1 272 ? 9.391 36.031 18.281 1 89 272 ILE A N 1
ATOM 2111 C CA . ILE A 1 272 ? 8.062 35.406 18.203 1 89 272 ILE A CA 1
ATOM 2112 C C . ILE A 1 272 ? 8.188 33.906 18.078 1 89 272 ILE A C 1
ATOM 2114 O O . ILE A 1 272 ? 9.047 33.406 17.344 1 89 272 ILE A O 1
ATOM 2118 N N . ASP A 1 273 ? 7.371 33.188 18.766 1 85.25 273 ASP A N 1
ATOM 2119 C CA . ASP A 1 273 ? 7.191 31.766 18.594 1 85.25 273 ASP A CA 1
ATOM 2120 C C . ASP A 1 273 ? 6.098 31.469 17.562 1 85.25 273 ASP A C 1
ATOM 2122 O O . ASP A 1 273 ? 4.984 32 17.672 1 85.25 273 ASP A O 1
ATOM 2126 N N . ILE A 1 274 ? 6.43 30.75 16.594 1 87.5 274 ILE A N 1
ATOM 2127 C CA . ILE A 1 274 ? 5.48 30.406 15.539 1 87.5 274 ILE A CA 1
ATOM 2128 C C . ILE A 1 274 ? 5.23 28.891 15.562 1 87.5 274 ILE A C 1
ATOM 2130 O O . ILE A 1 274 ? 6.039 28.109 15.047 1 87.5 274 ILE A O 1
ATOM 2134 N N . ASP A 1 275 ? 4.105 28.5 16.078 1 82.69 275 ASP A N 1
ATOM 2135 C CA . ASP A 1 275 ? 3.746 27.094 16.234 1 82.69 275 ASP A CA 1
ATOM 2136 C C . ASP A 1 275 ? 4.895 26.297 16.844 1 82.69 275 ASP A C 1
ATOM 2138 O O . ASP A 1 275 ? 5.227 25.203 16.375 1 82.69 275 ASP A O 1
ATOM 2142 N N . GLY A 1 276 ? 5.516 26.922 17.719 1 75.5 276 GLY A N 1
ATOM 2143 C CA . GLY A 1 276 ? 6.543 26.219 18.469 1 75.5 276 GLY A CA 1
ATOM 2144 C C . GLY A 1 276 ? 7.938 26.422 17.906 1 75.5 276 GLY A C 1
ATOM 2145 O O . GLY A 1 276 ? 8.922 25.953 18.484 1 75.5 276 GLY A O 1
ATOM 2146 N N . GLU A 1 277 ? 8.07 27.031 16.859 1 76.88 277 GLU A N 1
ATOM 2147 C CA . GLU A 1 277 ? 9.375 27.281 16.25 1 76.88 277 GLU A CA 1
ATOM 2148 C C . GLU A 1 277 ? 9.766 28.75 16.391 1 76.88 277 GLU A C 1
ATOM 2150 O O . GLU A 1 277 ? 8.906 29.625 16.406 1 76.88 277 GLU A O 1
ATOM 2155 N N . GLU A 1 278 ? 11.047 28.969 16.484 1 81.94 278 GLU A N 1
ATOM 2156 C CA . GLU A 1 278 ? 11.539 30.344 16.609 1 81.94 278 GLU A CA 1
ATOM 2157 C C . GLU A 1 278 ? 11.297 31.141 15.336 1 81.94 278 GLU A C 1
ATOM 2159 O O . GLU A 1 278 ? 11.625 30.688 14.234 1 81.94 278 GLU A O 1
ATOM 2164 N N . GLY A 1 279 ? 10.664 32.25 15.562 1 86.81 279 GLY A N 1
ATOM 2165 C CA . GLY A 1 279 ? 10.406 33.125 14.438 1 86.81 279 GLY A CA 1
ATOM 2166 C C . GLY A 1 279 ? 11.203 34.406 14.484 1 86.81 279 GLY A C 1
ATOM 2167 O O . GLY A 1 279 ? 12.25 34.469 15.133 1 86.81 279 GLY A O 1
ATOM 2168 N N . SER A 1 280 ? 10.812 35.375 13.633 1 87.19 280 SER A N 1
ATOM 2169 C CA . SER A 1 280 ? 11.461 36.688 13.578 1 87.19 280 SER A CA 1
ATOM 2170 C C . SER A 1 280 ? 11.078 37.531 14.773 1 87.19 280 SER A C 1
ATOM 2172 O O . SER A 1 280 ? 10.008 37.375 15.359 1 87.19 280 SER A O 1
ATOM 2174 N N . PRO A 1 281 ? 11.977 38.438 15.102 1 91.5 281 PRO A N 1
ATOM 2175 C CA . PRO A 1 281 ? 11.602 39.406 16.141 1 91.5 281 PRO A CA 1
ATOM 2176 C C . PRO A 1 281 ? 10.602 40.438 15.633 1 91.5 281 PRO A C 1
ATOM 2178 O O . PRO A 1 281 ? 10.406 40.594 14.43 1 91.5 281 PRO A O 1
ATOM 2181 N N . LEU A 1 282 ? 9.914 41.094 16.641 1 93.06 282 LEU A N 1
ATOM 2182 C CA . LEU A 1 282 ? 9.086 42.25 16.297 1 93.06 282 LEU A CA 1
ATOM 2183 C C . LEU A 1 282 ? 9.914 43.312 15.586 1 93.06 282 LEU A C 1
ATOM 2185 O O . LEU A 1 282 ? 11.109 43.469 15.844 1 93.06 282 LEU A O 1
ATOM 2189 N N . PRO A 1 283 ? 9.359 44.156 14.68 1 96.31 283 PRO A N 1
ATOM 2190 C CA . PRO A 1 283 ? 7.93 44.156 14.352 1 96.31 283 PRO A CA 1
ATOM 2191 C C . PRO A 1 283 ? 7.535 43.031 13.398 1 96.31 283 PRO A C 1
ATOM 2193 O O . PRO A 1 283 ? 8.383 42.531 12.656 1 96.31 283 PRO A O 1
ATOM 2196 N N . VAL A 1 284 ? 6.254 42.594 13.453 1 96.88 284 VAL A N 1
ATOM 2197 C CA . VAL A 1 284 ? 5.734 41.594 12.539 1 96.88 284 VAL A CA 1
ATOM 2198 C C . VAL A 1 284 ? 4.363 42.031 12.023 1 96.88 284 VAL A C 1
ATOM 2200 O O . VAL A 1 284 ? 3.672 42.812 12.664 1 96.88 284 VAL A O 1
ATOM 2203 N N . THR A 1 285 ? 4.051 41.625 10.867 1 97.69 285 THR A N 1
ATOM 2204 C CA . THR A 1 285 ? 2.707 41.688 10.297 1 97.69 285 THR A CA 1
ATOM 2205 C C . THR A 1 285 ? 2.09 40.281 10.203 1 97.69 285 THR A C 1
ATOM 2207 O O . THR A 1 285 ? 2.678 39.375 9.602 1 97.69 285 THR A O 1
ATOM 2210 N N . ILE A 1 286 ? 0.954 40.125 10.836 1 97.88 286 ILE A N 1
ATOM 2211 C CA . ILE A 1 286 ? 0.251 38.844 10.859 1 97.88 286 ILE A CA 1
ATOM 2212 C C . ILE A 1 286 ? -1.095 38.969 10.148 1 97.88 286 ILE A C 1
ATOM 2214 O O . ILE A 1 286 ? -1.856 39.906 10.43 1 97.88 286 ILE A O 1
ATOM 2218 N N . GLU A 1 287 ? -1.333 38.125 9.211 1 97.94 287 GLU A N 1
ATOM 2219 C CA . GLU A 1 287 ? -2.57 38.188 8.438 1 97.94 287 GLU A CA 1
ATOM 2220 C C . GLU A 1 287 ? -3.264 36.812 8.406 1 97.94 287 GLU A C 1
ATOM 2222 O O . GLU A 1 287 ? -2.602 35.781 8.359 1 97.94 287 GLU A O 1
ATOM 2227 N N . ALA A 1 288 ? -4.562 36.906 8.438 1 97.44 288 ALA A N 1
ATOM 2228 C CA . ALA A 1 288 ? -5.344 35.688 8.188 1 97.44 288 ALA A CA 1
ATOM 2229 C C . ALA A 1 288 ? -5.461 35.406 6.695 1 97.44 288 ALA A C 1
ATOM 2231 O O . ALA A 1 288 ? -5.93 36.25 5.93 1 97.44 288 ALA A O 1
ATOM 2232 N N . ILE A 1 289 ? -4.953 34.281 6.246 1 97.31 289 ILE A N 1
ATOM 2233 C CA . ILE A 1 289 ? -5.227 33.812 4.891 1 97.31 289 ILE A CA 1
ATOM 2234 C C . ILE A 1 289 ? -6.488 32.969 4.887 1 97.31 289 ILE A C 1
ATOM 2236 O O . ILE A 1 289 ? -6.465 31.812 5.34 1 97.31 289 ILE A O 1
ATOM 2240 N N . SER A 1 290 ? -7.535 33.531 4.367 1 96.38 290 SER A N 1
ATOM 2241 C CA . SER A 1 290 ? -8.844 32.906 4.434 1 96.38 290 SER A CA 1
ATOM 2242 C C . SER A 1 290 ? -8.922 31.703 3.504 1 96.38 290 SER A C 1
ATOM 2244 O O . SER A 1 290 ? -8.414 31.75 2.381 1 96.38 290 SER A O 1
ATOM 2246 N N . GLN A 1 291 ? -9.5 30.609 4.008 1 96.06 291 GLN A N 1
ATOM 2247 C CA . GLN A 1 291 ? -9.766 29.406 3.211 1 96.06 291 GLN A CA 1
ATOM 2248 C C . GLN A 1 291 ? -8.516 28.984 2.441 1 96.06 291 GLN A C 1
ATOM 2250 O O . GLN A 1 291 ? -8.578 28.766 1.228 1 96.06 291 GLN A O 1
ATOM 2255 N N . ALA A 1 292 ? -7.461 28.812 3.166 1 96.81 292 ALA A N 1
ATOM 2256 C CA . ALA A 1 292 ? -6.133 28.672 2.58 1 96.81 292 ALA A CA 1
ATOM 2257 C C . ALA A 1 292 ? -5.84 27.219 2.217 1 96.81 292 ALA A C 1
ATOM 2259 O O . ALA A 1 292 ? -5.066 26.953 1.295 1 96.81 292 ALA A O 1
ATOM 2260 N N . ILE A 1 293 ? -6.41 26.266 2.893 1 97.56 293 ILE A N 1
ATOM 2261 C CA . ILE A 1 293 ? -6.016 24.875 2.695 1 97.56 293 ILE A CA 1
ATOM 2262 C C . ILE A 1 293 ? -7.199 23.969 2.99 1 97.56 293 ILE A C 1
ATOM 2264 O O . ILE A 1 293 ? -7.945 24.188 3.943 1 97.56 293 ILE A O 1
ATOM 2268 N N . ASN A 1 294 ? -7.41 22.969 2.135 1 98.19 294 ASN A N 1
ATOM 2269 C CA . ASN A 1 294 ? -8.414 21.922 2.357 1 98.19 294 ASN A CA 1
ATOM 2270 C C . ASN A 1 294 ? -7.828 20.75 3.133 1 98.19 294 ASN A C 1
ATOM 2272 O O . ASN A 1 294 ? -6.844 20.141 2.707 1 98.19 294 ASN A O 1
ATOM 2276 N N . ILE A 1 295 ? -8.461 20.469 4.266 1 98.19 295 ILE A N 1
ATOM 2277 C CA . ILE A 1 295 ? -7.977 19.375 5.098 1 98.19 295 ILE A CA 1
ATOM 2278 C C . ILE A 1 295 ? -9.062 18.297 5.23 1 98.19 295 ILE A C 1
ATOM 2280 O O . ILE A 1 295 ? -10.234 18.625 5.422 1 98.19 295 ILE A O 1
ATOM 2284 N N . LEU A 1 296 ? -8.648 17.031 5.059 1 98.44 296 LEU A N 1
ATOM 2285 C CA . LEU A 1 296 ? -9.586 15.93 5.309 1 98.44 296 LEU A CA 1
ATOM 2286 C C . LEU A 1 296 ? -9.922 15.836 6.789 1 98.44 296 LEU A C 1
ATOM 2288 O O . LEU A 1 296 ? -9.023 15.859 7.641 1 98.44 296 LEU A O 1
ATOM 2292 N N . VAL A 1 297 ? -11.203 15.703 7.07 1 97.62 297 VAL A N 1
ATOM 2293 C CA . VAL A 1 297 ? -11.68 15.602 8.445 1 97.62 297 VAL A CA 1
ATOM 2294 C C . VAL A 1 297 ? -12.695 14.477 8.562 1 97.62 297 VAL A C 1
ATOM 2296 O O . VAL A 1 297 ? -13.227 14 7.555 1 97.62 297 VAL A O 1
ATOM 2299 N N . PRO A 1 298 ? -12.883 13.984 9.766 1 96.06 298 PRO A N 1
ATOM 2300 C CA . PRO A 1 298 ? -13.844 12.891 9.922 1 96.06 298 PRO A CA 1
ATOM 2301 C C . PRO A 1 298 ? -15.266 13.297 9.547 1 96.06 298 PRO A C 1
ATOM 2303 O O . PRO A 1 298 ? -15.633 14.469 9.672 1 96.06 298 PRO A O 1
ATOM 2306 N N . MET B 1 1 ? 8.469 3.396 -11.125 1 88.75 1 MET B N 1
ATOM 2307 C CA . MET B 1 1 ? 7.965 2.4 -10.188 1 88.75 1 MET B CA 1
ATOM 2308 C C . MET B 1 1 ? 6.977 1.459 -10.867 1 88.75 1 MET B C 1
ATOM 2310 O O . MET B 1 1 ? 6.484 1.757 -11.961 1 88.75 1 MET B O 1
ATOM 2314 N N . LYS B 1 2 ? 6.734 0.233 -10.281 1 95.31 2 LYS B N 1
ATOM 2315 C CA . LYS B 1 2 ? 6 -0.834 -10.953 1 95.31 2 LYS B CA 1
ATOM 2316 C C . LYS B 1 2 ? 4.508 -0.759 -10.641 1 95.31 2 LYS B C 1
ATOM 2318 O O . LYS B 1 2 ? 4.113 -0.222 -9.609 1 95.31 2 LYS B O 1
ATOM 2323 N N . ARG B 1 3 ? 3.773 -1.229 -11.586 1 98.12 3 ARG B N 1
ATOM 2324 C CA . ARG B 1 3 ? 2.328 -1.396 -11.469 1 98.12 3 ARG B CA 1
ATOM 2325 C C . ARG B 1 3 ? 1.949 -2.873 -11.438 1 98.12 3 ARG B C 1
ATOM 2327 O O . ARG B 1 3 ? 2.426 -3.66 -12.258 1 98.12 3 ARG B O 1
ATOM 2334 N N . CYS B 1 4 ? 1.059 -3.18 -10.477 1 98.06 4 CYS B N 1
ATOM 2335 C CA . CYS B 1 4 ? 0.767 -4.602 -10.336 1 98.06 4 CYS B CA 1
ATOM 2336 C C . CYS B 1 4 ? -0.723 -4.832 -10.109 1 98.06 4 CYS B C 1
ATOM 2338 O O . CYS B 1 4 ? -1.402 -3.992 -9.516 1 98.06 4 CYS B O 1
ATOM 2340 N N . LEU B 1 5 ? -1.182 -5.918 -10.625 1 98.69 5 LEU B N 1
ATOM 2341 C CA . LEU B 1 5 ? -2.506 -6.445 -10.312 1 98.69 5 LEU B CA 1
ATOM 2342 C C . LEU B 1 5 ? -2.412 -7.57 -9.281 1 98.69 5 LEU B C 1
ATOM 2344 O O . LEU B 1 5 ? -1.679 -8.539 -9.484 1 98.69 5 LEU B O 1
ATOM 2348 N N . PHE B 1 6 ? -3.113 -7.355 -8.164 1 98.5 6 PHE B N 1
ATOM 2349 C CA . PHE B 1 6 ? -3.258 -8.422 -7.18 1 98.5 6 PHE B CA 1
ATOM 2350 C C . PHE B 1 6 ? -4.559 -9.18 -7.395 1 98.5 6 PHE B C 1
ATOM 2352 O O . PHE B 1 6 ? -5.645 -8.609 -7.309 1 98.5 6 PHE B O 1
ATOM 2359 N N . ILE B 1 7 ? -4.457 -10.43 -7.684 1 98.44 7 ILE B N 1
ATOM 2360 C CA . ILE B 1 7 ? -5.594 -11.344 -7.676 1 98.44 7 ILE B CA 1
ATOM 2361 C C . ILE B 1 7 ? -5.582 -12.18 -6.395 1 98.44 7 ILE B C 1
ATOM 2363 O O . ILE B 1 7 ? -4.711 -13.039 -6.215 1 98.44 7 ILE B O 1
ATOM 2367 N N . ILE B 1 8 ? -6.629 -11.984 -5.555 1 97.12 8 ILE B N 1
ATOM 2368 C CA . ILE B 1 8 ? -6.59 -12.516 -4.195 1 97.12 8 ILE B CA 1
ATOM 2369 C C . ILE B 1 8 ? -7.785 -13.438 -3.971 1 97.12 8 ILE B C 1
ATOM 2371 O O . ILE B 1 8 ? -8.93 -13.062 -4.238 1 97.12 8 ILE B O 1
ATOM 2375 N N . ASN B 1 9 ? -7.508 -14.656 -3.533 1 95.38 9 ASN B N 1
ATOM 2376 C CA . ASN B 1 9 ? -8.547 -15.531 -2.992 1 95.38 9 ASN B CA 1
ATOM 2377 C C . ASN B 1 9 ? -8.656 -15.398 -1.477 1 95.38 9 ASN B C 1
ATOM 2379 O O . ASN B 1 9 ? -7.824 -15.938 -0.741 1 95.38 9 ASN B O 1
ATOM 2383 N N . PRO B 1 10 ? -9.688 -14.719 -1.039 1 91.19 10 PRO B N 1
ATOM 2384 C CA . PRO B 1 10 ? -9.766 -14.422 0.394 1 91.19 10 PRO B CA 1
ATOM 2385 C C . PRO B 1 10 ? -10.047 -15.664 1.235 1 91.19 10 PRO B C 1
ATOM 2387 O O . PRO B 1 10 ? -9.867 -15.648 2.455 1 91.19 10 PRO B O 1
ATOM 2390 N N . SER B 1 11 ? -10.492 -16.688 0.622 1 83.69 11 SER B N 1
ATOM 2391 C CA . SER B 1 11 ? -10.867 -17.891 1.362 1 83.69 11 SER B CA 1
ATOM 2392 C C . SER B 1 11 ? -9.688 -18.828 1.541 1 83.69 11 SER B C 1
ATOM 2394 O O . SER B 1 11 ? -9.789 -19.844 2.238 1 83.69 11 SER B O 1
ATOM 2396 N N . SER B 1 12 ? -8.68 -18.406 0.888 1 77.88 12 SER B N 1
ATOM 2397 C CA . SER B 1 12 ? -7.535 -19.297 0.936 1 77.88 12 SER B CA 1
ATOM 2398 C C . SER B 1 12 ? -6.883 -19.297 2.314 1 77.88 12 SER B C 1
ATOM 2400 O O . SER B 1 12 ? -6.75 -18.25 2.939 1 77.88 12 SER B O 1
ATOM 2402 N N . GLY B 1 13 ? -6.699 -20.297 2.963 1 63.38 13 GLY B N 1
ATOM 2403 C CA . GLY B 1 13 ? -6.121 -20.766 4.211 1 63.38 13 GLY B CA 1
ATOM 2404 C C . GLY B 1 13 ? -5.746 -19.641 5.156 1 63.38 13 GLY B C 1
ATOM 2405 O O . GLY B 1 13 ? -5.961 -18.469 4.852 1 63.38 13 GLY B O 1
ATOM 2406 N N . GLN B 1 14 ? -5.621 -19.922 6.445 1 58.66 14 GLN B N 1
ATOM 2407 C CA . GLN B 1 14 ? -5.207 -19.172 7.625 1 58.66 14 GLN B CA 1
ATOM 2408 C C . GLN B 1 14 ? -3.705 -18.891 7.602 1 58.66 14 GLN B C 1
ATOM 2410 O O . GLN B 1 14 ? -3.061 -18.844 8.656 1 58.66 14 GLN B O 1
ATOM 2415 N N . ARG B 1 15 ? -3.168 -18.641 6.27 1 65.62 15 ARG B N 1
ATOM 2416 C CA . ARG B 1 15 ? -1.71 -18.625 6.312 1 65.62 15 ARG B CA 1
ATOM 2417 C C . ARG B 1 15 ? -1.189 -17.219 6.609 1 65.62 15 ARG B C 1
ATOM 2419 O O . ARG B 1 15 ? -1.926 -16.234 6.484 1 65.62 15 ARG B O 1
ATOM 2426 N N . THR B 1 16 ? 0.113 -17.266 6.91 1 67 16 THR B N 1
ATOM 2427 C CA . THR B 1 16 ? 0.888 -16.141 7.438 1 67 16 THR B CA 1
ATOM 2428 C C . THR B 1 16 ? 0.863 -14.969 6.473 1 67 16 THR B C 1
ATOM 2430 O O . THR B 1 16 ? 0.638 -13.828 6.883 1 67 16 THR B O 1
ATOM 2433 N N . ILE B 1 17 ? 0.827 -15.359 5.129 1 74.56 17 ILE B N 1
ATOM 2434 C CA . ILE B 1 17 ? 0.963 -14.25 4.195 1 74.56 17 ILE B CA 1
ATOM 2435 C C . ILE B 1 17 ? -0.367 -13.508 4.078 1 74.56 17 ILE B C 1
ATOM 2437 O O . ILE B 1 17 ? -0.392 -12.281 3.951 1 74.56 17 ILE B O 1
ATOM 2441 N N . GLN B 1 18 ? -1.397 -14.344 4.133 1 77.88 18 GLN B N 1
ATOM 2442 C CA . GLN B 1 18 ? -2.699 -13.695 4.027 1 77.88 18 GLN B CA 1
ATOM 2443 C C . GLN B 1 18 ? -2.949 -12.773 5.223 1 77.88 18 GLN B C 1
ATOM 2445 O O . GLN B 1 18 ? -3.537 -11.703 5.074 1 77.88 18 GLN B O 1
ATOM 2450 N N . ASN B 1 19 ? -2.316 -13.164 6.305 1 85.06 19 ASN B N 1
ATOM 2451 C CA . ASN B 1 19 ? -2.512 -12.391 7.523 1 85.06 19 ASN B CA 1
ATOM 2452 C C . ASN B 1 19 ? -1.626 -11.141 7.547 1 85.06 19 ASN B C 1
ATOM 2454 O O . ASN B 1 19 ? -1.875 -10.211 8.312 1 85.06 19 ASN B O 1
ATOM 2458 N N . THR B 1 20 ? -0.632 -11.18 6.691 1 91.88 20 THR B N 1
ATOM 2459 C CA . THR B 1 20 ? 0.296 -10.047 6.699 1 91.88 20 THR B CA 1
ATOM 2460 C C . THR B 1 20 ? 0.294 -9.336 5.352 1 91.88 20 THR B C 1
ATOM 2462 O O . THR B 1 20 ? 1.237 -8.617 5.023 1 91.88 20 THR B O 1
ATOM 2465 N N . LEU B 1 21 ? -0.737 -9.625 4.633 1 95.56 21 LEU B N 1
ATOM 2466 C CA . LEU B 1 21 ? -0.797 -9.094 3.277 1 95.56 21 LEU B CA 1
ATOM 2467 C C . LEU B 1 21 ? -0.795 -7.57 3.287 1 95.56 21 LEU B C 1
ATOM 2469 O O . LEU B 1 21 ? -0.186 -6.941 2.42 1 95.56 21 LEU B O 1
ATOM 2473 N N . ASP B 1 22 ? -1.509 -6.988 4.246 1 96.06 22 ASP B N 1
ATOM 2474 C CA . ASP B 1 22 ? -1.525 -5.535 4.359 1 96.06 22 ASP B CA 1
ATOM 2475 C C . ASP B 1 22 ? -0.129 -4.988 4.652 1 96.06 22 ASP B C 1
ATOM 2477 O O . ASP B 1 22 ? 0.317 -4.031 4.016 1 96.06 22 ASP B O 1
ATOM 2481 N N . LYS B 1 23 ? 0.585 -5.613 5.555 1 96.56 23 LYS B N 1
ATOM 2482 C CA . LYS B 1 23 ? 1.953 -5.203 5.859 1 96.56 23 LYS B CA 1
ATOM 2483 C C . LYS B 1 23 ? 2.854 -5.348 4.637 1 96.56 23 LYS B C 1
ATOM 2485 O O . LYS B 1 23 ? 3.684 -4.477 4.363 1 96.56 23 LYS B O 1
ATOM 2490 N N . LEU B 1 24 ? 2.686 -6.418 3.949 1 97.06 24 LEU B N 1
ATOM 2491 C CA . LEU B 1 24 ? 3.49 -6.652 2.756 1 97.06 24 LEU B CA 1
ATOM 2492 C C . LEU B 1 24 ? 3.266 -5.551 1.726 1 97.06 24 LEU B C 1
ATOM 2494 O O . LEU B 1 24 ? 4.227 -4.957 1.225 1 97.06 24 LEU B O 1
ATOM 2498 N N . ILE B 1 25 ? 2.053 -5.293 1.441 1 97.56 25 ILE B N 1
ATOM 2499 C CA . ILE B 1 25 ? 1.708 -4.27 0.462 1 97.56 25 ILE B CA 1
ATOM 2500 C C . ILE B 1 25 ? 2.264 -2.918 0.912 1 97.56 25 ILE B C 1
ATOM 2502 O O . ILE B 1 25 ? 2.824 -2.172 0.106 1 97.56 25 ILE B O 1
ATOM 2506 N N . GLY B 1 26 ? 2.062 -2.615 2.166 1 97.94 26 GLY B N 1
ATOM 2507 C CA . GLY B 1 26 ? 2.623 -1.388 2.709 1 97.94 26 GLY B CA 1
ATOM 2508 C C . GLY B 1 26 ? 4.125 -1.286 2.529 1 97.94 26 GLY B C 1
ATOM 2509 O O . GLY B 1 26 ? 4.641 -0.233 2.15 1 97.94 26 GLY B O 1
ATOM 2510 N N . GLN B 1 27 ? 4.82 -2.336 2.799 1 97.44 27 GLN B N 1
ATOM 2511 C CA . GLN B 1 27 ? 6.273 -2.35 2.666 1 97.44 27 GLN B CA 1
ATOM 2512 C C . GLN B 1 27 ? 6.691 -2.184 1.207 1 97.44 27 GLN B C 1
ATOM 2514 O O . GLN B 1 27 ? 7.633 -1.444 0.907 1 97.44 27 GLN B O 1
ATOM 2519 N N . LEU B 1 28 ? 6.008 -2.865 0.333 1 97.88 28 LEU B N 1
ATOM 2520 C CA . LEU B 1 28 ? 6.309 -2.719 -1.087 1 97.88 28 LEU B CA 1
ATOM 2521 C C . LEU B 1 28 ? 6.16 -1.266 -1.526 1 97.88 28 LEU B C 1
ATOM 2523 O O . LEU B 1 28 ? 6.961 -0.771 -2.324 1 97.88 28 LEU B O 1
ATOM 2527 N N . THR B 1 29 ? 5.176 -0.612 -1.001 1 97.88 29 THR B N 1
ATOM 2528 C CA . THR B 1 29 ? 4.895 0.778 -1.344 1 97.88 29 THR B CA 1
ATOM 2529 C C . THR B 1 29 ? 5.922 1.711 -0.707 1 97.88 29 THR B C 1
ATOM 2531 O O . THR B 1 29 ? 6.512 2.549 -1.39 1 97.88 29 THR B O 1
ATOM 2534 N N . LEU B 1 30 ? 6.137 1.563 0.577 1 97 30 LEU B N 1
ATOM 2535 C CA . LEU B 1 30 ? 7.027 2.443 1.324 1 97 30 LEU B CA 1
ATOM 2536 C C . LEU B 1 30 ? 8.461 2.324 0.817 1 97 30 LEU B C 1
ATOM 2538 O O . LEU B 1 30 ? 9.219 3.295 0.852 1 97 30 LEU B O 1
ATOM 2542 N N . ARG B 1 31 ? 8.797 1.175 0.325 1 97.12 31 ARG B N 1
ATOM 2543 C CA . ARG B 1 31 ? 10.125 0.964 -0.249 1 97.12 31 ARG B CA 1
ATOM 2544 C C . ARG B 1 31 ? 10.164 1.405 -1.708 1 97.12 31 ARG B C 1
ATOM 2546 O O . ARG B 1 31 ? 11.188 1.263 -2.377 1 97.12 31 ARG B O 1
ATOM 2553 N N . GLN B 1 32 ? 9.023 1.859 -2.143 1 97.56 32 GLN B N 1
ATOM 2554 C CA . GLN B 1 32 ? 8.883 2.428 -3.479 1 97.56 32 GLN B CA 1
ATOM 2555 C C . GLN B 1 32 ? 9.203 1.392 -4.551 1 97.56 32 GLN B C 1
ATOM 2557 O O . GLN B 1 32 ? 9.828 1.711 -5.566 1 97.56 32 GLN B O 1
ATOM 2562 N N . LEU B 1 33 ? 8.891 0.129 -4.281 1 97.94 33 LEU B N 1
ATOM 2563 C CA . LEU B 1 33 ? 9.016 -0.941 -5.262 1 97.94 33 LEU B CA 1
ATOM 2564 C C . LEU B 1 33 ? 7.82 -0.946 -6.211 1 97.94 33 LEU B C 1
ATOM 2566 O O . LEU B 1 33 ? 7.957 -1.266 -7.391 1 97.94 33 LEU B O 1
ATOM 2570 N N . ILE B 1 34 ? 6.707 -0.664 -5.645 1 97.88 34 ILE B N 1
ATOM 2571 C CA . ILE B 1 34 ? 5.445 -0.572 -6.371 1 97.88 34 ILE B CA 1
ATOM 2572 C C . ILE B 1 34 ? 4.711 0.704 -5.969 1 97.88 34 ILE B C 1
ATOM 2574 O O . ILE B 1 34 ? 4.723 1.094 -4.801 1 97.88 34 ILE B O 1
ATOM 2578 N N . ASN B 1 35 ? 4.086 1.373 -6.945 1 97.56 35 ASN B N 1
ATOM 2579 C CA . ASN B 1 35 ? 3.34 2.561 -6.543 1 97.56 35 ASN B CA 1
ATOM 2580 C C . ASN B 1 35 ? 1.913 2.533 -7.086 1 97.56 35 ASN B C 1
ATOM 2582 O O . ASN B 1 35 ? 1.159 3.492 -6.906 1 97.56 35 ASN B O 1
ATOM 2586 N N . HIS B 1 36 ? 1.57 1.461 -7.797 1 98.25 36 HIS B N 1
ATOM 2587 C CA . HIS B 1 36 ? 0.209 1.248 -8.273 1 98.25 36 HIS B CA 1
ATOM 2588 C C . HIS B 1 36 ? -0.222 -0.202 -8.086 1 98.25 36 HIS B C 1
ATOM 2590 O O . HIS B 1 36 ? 0.452 -1.122 -8.555 1 98.25 36 HIS B O 1
ATOM 2596 N N . ILE B 1 37 ? -1.292 -0.38 -7.359 1 98.38 37 ILE B N 1
ATOM 2597 C CA . ILE B 1 37 ? -1.806 -1.72 -7.094 1 98.38 37 ILE B CA 1
ATOM 2598 C C . ILE B 1 37 ? -3.314 -1.747 -7.32 1 98.38 37 ILE B C 1
ATOM 2600 O O . ILE B 1 37 ? -4.066 -1.073 -6.613 1 98.38 37 ILE B O 1
ATOM 2604 N N . ASP B 1 38 ? -3.732 -2.5 -8.297 1 98.31 38 ASP B N 1
ATOM 2605 C CA . ASP B 1 38 ? -5.145 -2.859 -8.406 1 98.31 38 ASP B CA 1
ATOM 2606 C C . ASP B 1 38 ? -5.418 -4.203 -7.738 1 98.31 38 ASP B C 1
ATOM 2608 O O . ASP B 1 38 ? -4.617 -5.133 -7.844 1 98.31 38 ASP B O 1
ATOM 2612 N N . VAL B 1 39 ? -6.57 -4.316 -7.047 1 98.06 39 VAL B N 1
ATOM 2613 C CA . VAL B 1 39 ? -6.898 -5.523 -6.301 1 98.06 39 VAL B CA 1
ATOM 2614 C C . VAL B 1 39 ? -8.188 -6.137 -6.844 1 98.06 39 VAL B C 1
ATOM 2616 O O . VAL B 1 39 ? -9.164 -5.43 -7.094 1 98.06 39 VAL B O 1
ATOM 2619 N N . PHE B 1 40 ? -8.148 -7.379 -7.082 1 98.31 40 PHE B N 1
ATOM 2620 C CA . PHE B 1 40 ? -9.328 -8.172 -7.434 1 98.31 40 PHE B CA 1
ATOM 2621 C C . PHE B 1 40 ? -9.5 -9.336 -6.461 1 98.31 40 PHE B C 1
ATOM 2623 O O . PHE B 1 40 ? -8.594 -10.148 -6.289 1 98.31 40 PHE B O 1
ATOM 2630 N N . TYR B 1 41 ? -10.648 -9.43 -5.816 1 97.06 41 TYR B N 1
ATOM 2631 C CA . TYR B 1 41 ? -10.984 -10.547 -4.934 1 97.06 41 TYR B CA 1
ATOM 2632 C C . TYR B 1 41 ? -11.852 -11.57 -5.656 1 97.06 41 TYR B C 1
ATOM 2634 O O . TYR B 1 41 ? -12.898 -11.227 -6.219 1 97.06 41 TYR B O 1
ATOM 2642 N N . THR B 1 42 ? -11.406 -12.758 -5.566 1 96.81 42 THR B N 1
ATOM 2643 C CA . THR B 1 42 ? -12.242 -13.805 -6.129 1 96.81 42 THR B CA 1
ATOM 2644 C C . THR B 1 42 ? -13.469 -14.055 -5.25 1 96.81 42 THR B C 1
ATOM 2646 O O . THR B 1 42 ? -13.398 -13.914 -4.027 1 96.81 42 THR B O 1
ATOM 2649 N N . LEU B 1 43 ? -14.555 -14.469 -5.875 1 95.56 43 LEU B N 1
ATOM 2650 C CA . LEU B 1 43 ? -15.797 -14.75 -5.16 1 95.56 43 LEU B CA 1
ATOM 2651 C C . LEU B 1 43 ? -16.219 -16.203 -5.352 1 95.56 43 LEU B C 1
ATOM 2653 O O . LEU B 1 43 ? -16.906 -16.766 -4.508 1 95.56 43 LEU B O 1
ATOM 2657 N N . LYS B 1 44 ? -15.891 -16.766 -6.488 1 94.06 44 LYS B N 1
ATOM 2658 C CA . LYS B 1 44 ? -16.266 -18.141 -6.84 1 94.06 44 LYS B CA 1
ATOM 2659 C C . LYS B 1 44 ? -15.195 -18.797 -7.707 1 94.06 44 LYS B C 1
ATOM 2661 O O . LYS B 1 44 ? -14.227 -18.156 -8.094 1 94.06 44 LYS B O 1
ATOM 2666 N N . LYS B 1 45 ? -15.492 -20.094 -7.996 1 91.94 45 LYS B N 1
ATOM 2667 C CA . LYS B 1 45 ? -14.578 -20.875 -8.836 1 91.94 45 LYS B CA 1
ATOM 2668 C C . LYS B 1 45 ? -14.398 -20.219 -10.203 1 91.94 45 LYS B C 1
ATOM 2670 O O . LYS B 1 45 ? -15.367 -19.734 -10.797 1 91.94 45 LYS B O 1
ATOM 2675 N N . ASP B 1 46 ? -13.188 -20.109 -10.742 1 94.69 46 ASP B N 1
ATOM 2676 C CA . ASP B 1 46 ? -12.789 -19.688 -12.078 1 94.69 46 ASP B CA 1
ATOM 2677 C C . ASP B 1 46 ? -12.734 -18.156 -12.172 1 94.69 46 ASP B C 1
ATOM 2679 O O . ASP B 1 46 ? -12.398 -17.609 -13.227 1 94.69 46 ASP B O 1
ATOM 2683 N N . ASP B 1 47 ? -13.016 -17.453 -11.039 1 97.56 47 ASP B N 1
ATOM 2684 C CA . ASP B 1 47 ? -12.883 -16 -11.047 1 97.56 47 ASP B CA 1
ATOM 2685 C C . ASP B 1 47 ? -11.453 -15.586 -11.398 1 97.56 47 ASP B C 1
ATOM 2687 O O . ASP B 1 47 ? -11.25 -14.672 -12.203 1 97.56 47 ASP B O 1
ATOM 2691 N N . ALA B 1 48 ? -10.562 -16.25 -10.797 1 98.06 48 ALA B N 1
ATOM 2692 C CA . ALA B 1 48 ? -9.156 -15.898 -11.016 1 98.06 48 ALA B CA 1
ATOM 2693 C C . ALA B 1 48 ? -8.734 -16.188 -12.453 1 98.06 48 ALA B C 1
ATOM 2695 O O . ALA B 1 48 ? -7.957 -15.438 -13.047 1 98.06 48 ALA B O 1
ATOM 2696 N N . TYR B 1 49 ? -9.266 -17.266 -13.023 1 97.06 49 TYR B N 1
ATOM 2697 C CA . TYR B 1 49 ? -9.016 -17.609 -14.422 1 97.06 49 TYR B CA 1
ATOM 2698 C C . TYR B 1 49 ? -9.445 -16.484 -15.344 1 97.06 49 TYR B C 1
ATOM 2700 O O . TYR B 1 49 ? -8.656 -16 -16.156 1 97.06 49 TYR B O 1
ATOM 2708 N N . PHE B 1 50 ? -10.609 -16.078 -15.141 1 98.31 50 PHE B N 1
ATOM 2709 C CA . PHE B 1 50 ? -11.18 -15.086 -16.047 1 98.31 50 PHE B CA 1
ATOM 2710 C C . PHE B 1 50 ? -10.523 -13.727 -15.844 1 98.31 50 PHE B C 1
ATOM 2712 O O . PHE B 1 50 ? -10.32 -12.977 -16.797 1 98.31 50 PHE B O 1
ATOM 2719 N N . LYS B 1 51 ? -10.234 -13.406 -14.602 1 98.62 51 LYS B N 1
ATOM 2720 C CA . LYS B 1 51 ? -9.555 -12.133 -14.359 1 98.62 51 LYS B CA 1
ATOM 2721 C C . LYS B 1 51 ? -8.195 -12.094 -15.047 1 98.62 51 LYS B C 1
ATOM 2723 O O . LYS B 1 51 ? -7.844 -11.094 -15.68 1 98.62 51 LYS B O 1
ATOM 2728 N N . ALA B 1 52 ? -7.477 -13.148 -14.938 1 98.5 52 ALA B N 1
ATOM 2729 C CA . ALA B 1 52 ? -6.168 -13.234 -15.586 1 98.5 52 ALA B CA 1
ATOM 2730 C C . ALA B 1 52 ? -6.305 -13.219 -17.109 1 98.5 52 ALA B C 1
ATOM 2732 O O . ALA B 1 52 ? -5.551 -12.523 -17.797 1 98.5 52 ALA B O 1
ATOM 2733 N N . LEU B 1 53 ? -7.242 -13.953 -17.609 1 98.06 53 LEU B N 1
ATOM 2734 C CA . LEU B 1 53 ? -7.504 -14.055 -19.031 1 98.06 53 LEU B CA 1
ATOM 2735 C C . LEU B 1 53 ? -7.781 -12.68 -19.641 1 98.06 53 LEU B C 1
ATOM 2737 O O . LEU B 1 53 ? -7.285 -12.359 -20.719 1 98.06 53 LEU B O 1
ATOM 2741 N N . ASN B 1 54 ? -8.469 -11.906 -18.906 1 98.19 54 ASN B N 1
ATOM 2742 C CA . ASN B 1 54 ? -8.969 -10.656 -19.453 1 98.19 54 ASN B CA 1
ATOM 2743 C C . ASN B 1 54 ? -8.078 -9.477 -19.078 1 98.19 54 ASN B C 1
ATOM 2745 O O . ASN B 1 54 ? -8.258 -8.367 -19.578 1 98.19 54 ASN B O 1
ATOM 2749 N N . ALA B 1 55 ? -7.121 -9.688 -18.219 1 97.81 55 ALA B N 1
ATOM 2750 C CA . ALA B 1 55 ? -6.238 -8.602 -17.812 1 97.81 55 ALA B CA 1
ATOM 2751 C C . ALA B 1 55 ? -5.414 -8.094 -19 1 97.81 55 ALA B C 1
ATOM 2753 O O . ALA B 1 55 ? -4.914 -8.891 -19.797 1 97.81 55 ALA B O 1
ATOM 2754 N N . ASP B 1 56 ? -5.309 -6.781 -19.156 1 97.25 56 ASP B N 1
ATOM 2755 C CA . ASP B 1 56 ? -4.449 -6.188 -20.172 1 97.25 56 ASP B CA 1
ATOM 2756 C C . ASP B 1 56 ? -3.008 -6.074 -19.688 1 97.25 56 ASP B C 1
ATOM 2758 O O . ASP B 1 56 ? -2.725 -5.336 -18.734 1 97.25 56 ASP B O 1
ATOM 2762 N N . GLU B 1 57 ? -2.072 -6.742 -20.312 1 95.94 57 GLU B N 1
ATOM 2763 C CA . GLU B 1 57 ? -0.679 -6.797 -19.875 1 95.94 57 GLU B CA 1
ATOM 2764 C C . GLU B 1 57 ? -0.041 -5.41 -19.906 1 95.94 57 GLU B C 1
ATOM 2766 O O . GLU B 1 57 ? 0.939 -5.16 -19.203 1 95.94 57 GLU B O 1
ATOM 2771 N N . GLN B 1 58 ? -0.607 -4.516 -20.672 1 96.5 58 GLN B N 1
ATOM 2772 C CA . GLN B 1 58 ? -0.02 -3.188 -20.812 1 96.5 58 GLN B CA 1
ATOM 2773 C C . GLN B 1 58 ? -0.295 -2.342 -19.562 1 96.5 58 GLN B C 1
ATOM 2775 O O . GLN B 1 58 ? 0.367 -1.327 -19.344 1 96.5 58 GLN B O 1
ATOM 2780 N N . ASP B 1 59 ? -1.235 -2.758 -18.797 1 97.19 59 ASP B N 1
ATOM 2781 C CA . ASP B 1 59 ? -1.654 -1.975 -17.641 1 97.19 59 ASP B CA 1
ATOM 2782 C C . ASP B 1 59 ? -0.74 -2.23 -16.453 1 97.19 59 ASP B C 1
ATOM 2784 O O . ASP B 1 59 ? -0.749 -1.468 -15.477 1 97.19 59 ASP B O 1
ATOM 2788 N N . TYR B 1 60 ? 0.055 -3.34 -16.547 1 98.25 60 TYR B N 1
ATOM 2789 C CA . TYR B 1 60 ? 0.817 -3.758 -15.375 1 98.25 60 TYR B CA 1
ATOM 2790 C C . TYR B 1 60 ? 2.213 -4.223 -15.773 1 98.25 60 TYR B C 1
ATOM 2792 O O . TYR B 1 60 ? 2.447 -4.594 -16.922 1 98.25 60 TYR B O 1
ATOM 2800 N N . ASP B 1 61 ? 3.084 -4.109 -14.812 1 98.38 61 ASP B N 1
ATOM 2801 C CA . ASP B 1 61 ? 4.422 -4.668 -14.992 1 98.38 61 ASP B CA 1
ATOM 2802 C C . ASP B 1 61 ? 4.461 -6.145 -14.602 1 98.38 61 ASP B C 1
ATOM 2804 O O . ASP B 1 61 ? 5.289 -6.902 -15.102 1 98.38 61 ASP B O 1
ATOM 2808 N N . PHE B 1 62 ? 3.615 -6.562 -13.711 1 98.62 62 PHE B N 1
ATOM 2809 C CA . PHE B 1 62 ? 3.467 -7.957 -13.32 1 98.62 62 PHE B CA 1
ATOM 2810 C C . PHE B 1 62 ? 2.121 -8.188 -12.648 1 98.62 62 PHE B C 1
ATOM 2812 O O . PHE B 1 62 ? 1.43 -7.234 -12.281 1 98.62 62 PHE B O 1
ATOM 2819 N N . ILE B 1 63 ? 1.719 -9.438 -12.516 1 98.75 63 ILE B N 1
ATOM 2820 C CA . ILE B 1 63 ? 0.517 -9.875 -11.812 1 98.75 63 ILE B CA 1
ATOM 2821 C C . ILE B 1 63 ? 0.907 -10.664 -10.57 1 98.75 63 ILE B C 1
ATOM 2823 O O . ILE B 1 63 ? 1.854 -11.453 -10.602 1 98.75 63 ILE B O 1
ATOM 2827 N N . THR B 1 64 ? 0.215 -10.422 -9.492 1 98.5 64 THR B N 1
ATOM 2828 C CA . THR B 1 64 ? 0.415 -11.18 -8.258 1 98.5 64 THR B CA 1
ATOM 2829 C C . THR B 1 64 ? -0.816 -12.023 -7.934 1 98.5 64 THR B C 1
ATOM 2831 O O . THR B 1 64 ? -1.941 -11.516 -7.945 1 98.5 64 THR B O 1
ATOM 2834 N N . VAL B 1 65 ? -0.609 -13.266 -7.688 1 97.88 65 VAL B N 1
ATOM 2835 C CA . VAL B 1 65 ? -1.688 -14.133 -7.219 1 97.88 65 VAL B CA 1
ATOM 2836 C C . VAL B 1 65 ? -1.457 -14.492 -5.754 1 97.88 65 VAL B C 1
ATOM 2838 O O . VAL B 1 65 ? -0.34 -14.844 -5.363 1 97.88 65 VAL B O 1
ATOM 2841 N N . VAL B 1 66 ? -2.502 -14.336 -4.984 1 96.69 66 VAL B N 1
ATOM 2842 C CA . VAL B 1 66 ? -2.496 -14.703 -3.574 1 96.69 66 VAL B CA 1
ATOM 2843 C C . VAL B 1 66 ? -3.539 -15.789 -3.32 1 96.69 66 VAL B C 1
ATOM 2845 O O . VAL B 1 66 ? -4.742 -15.516 -3.322 1 96.69 66 VAL B O 1
ATOM 2848 N N . GLY B 1 67 ? -3.111 -16.953 -3.086 1 94.06 67 GLY B N 1
ATOM 2849 C CA . GLY B 1 67 ? -4.023 -18.062 -2.869 1 94.06 67 GLY B CA 1
ATOM 2850 C C . GLY B 1 67 ? -3.326 -19.422 -2.842 1 94.06 67 GLY B C 1
ATOM 2851 O O . GLY B 1 67 ? -2.1 -19.484 -2.752 1 94.06 67 GLY B O 1
ATOM 2852 N N . GLY B 1 68 ? -4.129 -20.469 -2.742 1 90.06 68 GLY B N 1
ATOM 2853 C CA . GLY B 1 68 ? -3.586 -21.812 -2.764 1 90.06 68 GLY B CA 1
ATOM 2854 C C . GLY B 1 68 ? -3.312 -22.328 -4.164 1 90.06 68 GLY B C 1
ATOM 2855 O O . GLY B 1 68 ? -3.379 -21.562 -5.133 1 90.06 68 GLY B O 1
ATOM 2856 N N . ASP B 1 69 ? -3.043 -23.625 -4.23 1 88.06 69 ASP B N 1
ATOM 2857 C CA . ASP B 1 69 ? -2.688 -24.25 -5.496 1 88.06 69 ASP B CA 1
ATOM 2858 C C . ASP B 1 69 ? -3.812 -24.109 -6.52 1 88.06 69 ASP B C 1
ATOM 2860 O O . ASP B 1 69 ? -3.555 -23.891 -7.707 1 88.06 69 ASP B O 1
ATOM 2864 N N . GLY B 1 70 ? -5.004 -24.25 -6.078 1 89.75 70 GLY B N 1
ATOM 2865 C CA . GLY B 1 70 ? -6.133 -24.094 -6.98 1 89.75 70 GLY B CA 1
ATOM 2866 C C . GLY B 1 70 ? -6.223 -22.719 -7.59 1 89.75 70 GLY B C 1
ATOM 2867 O O . GLY B 1 70 ? -6.438 -22.562 -8.797 1 89.75 70 GLY B O 1
ATOM 2868 N N . THR B 1 71 ? -6.066 -21.672 -6.77 1 93.38 71 THR B N 1
ATOM 2869 C CA . THR B 1 71 ? -6.109 -20.297 -7.234 1 93.38 71 THR B CA 1
ATOM 2870 C C . THR B 1 71 ? -4.949 -20 -8.188 1 93.38 71 THR B C 1
ATOM 2872 O O . THR B 1 71 ? -5.141 -19.391 -9.234 1 93.38 71 THR B O 1
ATOM 2875 N N . ILE B 1 72 ? -3.818 -20.484 -7.797 1 94.88 72 ILE B N 1
ATOM 2876 C CA . ILE B 1 72 ? -2.627 -20.297 -8.617 1 94.88 72 ILE B CA 1
ATOM 2877 C C . ILE B 1 72 ? -2.834 -20.938 -9.984 1 94.88 72 ILE B C 1
ATOM 2879 O O . ILE B 1 72 ? -2.529 -20.344 -11.016 1 94.88 72 ILE B O 1
ATOM 2883 N N . ASN B 1 73 ? -3.381 -22.094 -10.023 1 93.75 73 ASN B N 1
ATOM 2884 C CA . ASN B 1 73 ? -3.654 -22.766 -11.281 1 93.75 73 ASN B CA 1
ATOM 2885 C C . ASN B 1 73 ? -4.637 -21.984 -12.148 1 93.75 73 ASN B C 1
ATOM 2887 O O . ASN B 1 73 ? -4.48 -21.922 -13.367 1 93.75 73 ASN B O 1
ATOM 2891 N N . GLU B 1 74 ? -5.664 -21.453 -11.539 1 95.38 74 GLU B N 1
ATOM 2892 C CA . GLU B 1 74 ? -6.617 -20.641 -12.289 1 95.38 74 GLU B CA 1
ATOM 2893 C C . GLU B 1 74 ? -5.926 -19.469 -12.984 1 95.38 74 GLU B C 1
ATOM 2895 O O . GLU B 1 74 ? -6.129 -19.25 -14.18 1 95.38 74 GLU B O 1
ATOM 2900 N N . VAL B 1 75 ? -5.109 -18.797 -12.25 1 97.88 75 VAL B N 1
ATOM 2901 C CA . VAL B 1 75 ? -4.438 -17.625 -12.805 1 97.88 75 VAL B CA 1
ATOM 2902 C C . VAL B 1 75 ? -3.5 -18.047 -13.93 1 97.88 75 VAL B C 1
ATOM 2904 O O . VAL B 1 75 ? -3.518 -17.469 -15.016 1 97.88 75 VAL B O 1
ATOM 2907 N N . VAL B 1 76 ? -2.746 -19.078 -13.672 1 97.19 76 VAL B N 1
ATOM 2908 C CA . VAL B 1 76 ? -1.814 -19.578 -14.68 1 97.19 76 VAL B CA 1
ATOM 2909 C C . VAL B 1 76 ? -2.582 -20 -15.93 1 97.19 76 VAL B C 1
ATOM 2911 O O . VAL B 1 76 ? -2.195 -19.656 -17.047 1 97.19 76 VAL B O 1
ATOM 2914 N N . SER B 1 77 ? -3.631 -20.719 -15.734 1 96.38 77 SER B N 1
ATOM 2915 C CA . SER B 1 77 ? -4.441 -21.188 -16.859 1 96.38 77 SER B CA 1
ATOM 2916 C C . SER B 1 77 ? -4.953 -20.016 -17.688 1 96.38 77 SER B C 1
ATOM 2918 O O . SER B 1 77 ? -4.898 -20.047 -18.922 1 96.38 77 SER B O 1
ATOM 2920 N N . GLY B 1 78 ? -5.457 -18.984 -17.016 1 97.5 78 GLY B N 1
ATOM 2921 C CA . GLY B 1 78 ? -5.926 -17.812 -17.734 1 97.5 78 GLY B CA 1
ATOM 2922 C C . GLY B 1 78 ? -4.828 -17.109 -18.5 1 97.5 78 GLY B C 1
ATOM 2923 O O . GLY B 1 78 ? -5.043 -16.672 -19.641 1 97.5 78 GLY B O 1
ATOM 2924 N N . MET B 1 79 ? -3.701 -17.031 -17.906 1 98.12 79 MET B N 1
ATOM 2925 C CA . MET B 1 79 ? -2.57 -16.359 -18.547 1 98.12 79 MET B CA 1
ATOM 2926 C C . MET B 1 79 ? -2.082 -17.156 -19.766 1 98.12 79 MET B C 1
ATOM 2928 O O . MET B 1 79 ? -1.825 -16.578 -20.812 1 98.12 79 MET B O 1
ATOM 2932 N N . VAL B 1 80 ? -1.954 -18.469 -19.594 1 97.5 80 VAL B N 1
ATOM 2933 C CA . VAL B 1 80 ? -1.469 -19.328 -20.656 1 97.5 80 VAL B CA 1
ATOM 2934 C C . VAL B 1 80 ? -2.482 -19.344 -21.812 1 97.5 80 VAL B C 1
ATOM 2936 O O . VAL B 1 80 ? -2.111 -19.234 -22.969 1 97.5 80 VAL B O 1
ATOM 2939 N N . ALA B 1 81 ? -3.756 -19.469 -21.469 1 96.31 81 ALA B N 1
ATOM 2940 C CA . ALA B 1 81 ? -4.812 -19.531 -22.484 1 96.31 81 ALA B CA 1
ATOM 2941 C C . ALA B 1 81 ? -4.836 -18.266 -23.328 1 96.31 81 ALA B C 1
ATOM 2943 O O . ALA B 1 81 ? -5.281 -18.281 -24.484 1 96.31 81 ALA B O 1
ATOM 2944 N N . SER B 1 82 ? -4.359 -17.203 -22.781 1 97.06 82 SER B N 1
ATOM 2945 C CA . SER B 1 82 ? -4.363 -15.93 -23.484 1 97.06 82 SER B CA 1
ATOM 2946 C C . SER B 1 82 ? -2.953 -15.531 -23.922 1 97.06 82 SER B C 1
ATOM 2948 O O . SER B 1 82 ? -2.719 -14.391 -24.312 1 97.06 82 SER B O 1
ATOM 2950 N N . ASP B 1 83 ? -2.012 -16.391 -23.828 1 96.38 83 ASP B N 1
ATOM 2951 C CA . ASP B 1 83 ? -0.624 -16.234 -24.25 1 96.38 83 ASP B CA 1
ATOM 2952 C C . ASP B 1 83 ? 0.014 -15.008 -23.609 1 96.38 83 ASP B C 1
ATOM 2954 O O . ASP B 1 83 ? 0.699 -14.227 -24.266 1 96.38 83 ASP B O 1
ATOM 2958 N N . LYS B 1 84 ? -0.313 -14.758 -22.344 1 96.94 84 LYS B N 1
ATOM 2959 C CA . LYS B 1 84 ? 0.277 -13.641 -21.625 1 96.94 84 LYS B CA 1
ATOM 2960 C C . LYS B 1 84 ? 1.744 -13.906 -21.297 1 96.94 84 LYS B C 1
ATOM 2962 O O . LYS B 1 84 ? 2.107 -15.023 -20.906 1 96.94 84 LYS B O 1
ATOM 2967 N N . LYS B 1 85 ? 2.494 -12.805 -21.375 1 96.75 85 LYS B N 1
ATOM 2968 C CA . LYS B 1 85 ? 3.926 -12.93 -21.109 1 96.75 85 LYS B CA 1
ATOM 2969 C C . LYS B 1 85 ? 4.32 -12.156 -19.859 1 96.75 85 LYS B C 1
ATOM 2971 O O . LYS B 1 85 ? 5.441 -12.289 -19.359 1 96.75 85 LYS B O 1
ATOM 2976 N N . ILE B 1 86 ? 3.396 -11.359 -19.344 1 98.19 86 ILE B N 1
ATOM 2977 C CA . ILE B 1 86 ? 3.646 -10.578 -18.141 1 98.19 86 ILE B CA 1
ATOM 2978 C C . ILE B 1 86 ? 4.051 -11.5 -17 1 98.19 86 ILE B C 1
ATOM 2980 O O . ILE B 1 86 ? 3.48 -12.586 -16.828 1 98.19 86 ILE B O 1
ATOM 2984 N N . PRO B 1 87 ? 5.043 -11.109 -16.188 1 98.69 87 PRO B N 1
ATOM 2985 C CA . PRO B 1 87 ? 5.488 -11.969 -15.094 1 98.69 87 PRO B CA 1
ATOM 2986 C C . PRO B 1 87 ? 4.414 -12.172 -14.023 1 98.69 87 PRO B C 1
ATOM 2988 O O . PRO B 1 87 ? 3.637 -11.25 -13.75 1 98.69 87 PRO B O 1
ATOM 2991 N N . LEU B 1 88 ? 4.488 -13.359 -13.492 1 98.69 88 LEU B N 1
ATOM 2992 C CA . LEU B 1 88 ? 3.592 -13.711 -12.391 1 98.69 88 LEU B CA 1
ATOM 2993 C C . LEU B 1 88 ? 4.359 -13.812 -11.078 1 98.69 88 LEU B C 1
ATOM 2995 O O . LEU B 1 88 ? 5.375 -14.5 -11 1 98.69 88 LEU B O 1
ATOM 2999 N N . CYS B 1 89 ? 3.906 -13.07 -10.102 1 98.62 89 CYS B N 1
ATOM 3000 C CA . CYS B 1 89 ? 4.359 -13.219 -8.727 1 98.62 89 CYS B CA 1
ATOM 3001 C C . CYS B 1 89 ? 3.398 -14.094 -7.926 1 98.62 89 CYS B C 1
ATOM 3003 O O . CYS B 1 89 ? 2.211 -13.773 -7.82 1 98.62 89 CYS B O 1
ATOM 3005 N N . ILE B 1 90 ? 3.928 -15.203 -7.352 1 97.25 90 ILE B N 1
ATOM 3006 C CA . ILE B 1 90 ? 3.086 -16.125 -6.605 1 97.25 90 ILE B CA 1
ATOM 3007 C C . ILE B 1 90 ? 3.299 -15.93 -5.105 1 97.25 90 ILE B C 1
ATOM 3009 O O . ILE B 1 90 ? 4.414 -16.078 -4.605 1 97.25 90 ILE B O 1
ATOM 3013 N N . LEU B 1 91 ? 2.266 -15.523 -4.473 1 96.19 91 LEU B N 1
ATOM 3014 C CA . LEU B 1 91 ? 2.201 -15.523 -3.016 1 96.19 91 LEU B CA 1
ATOM 3015 C C . LEU B 1 91 ? 1.334 -16.672 -2.51 1 96.19 91 LEU B C 1
ATOM 3017 O O . LEU B 1 91 ? 0.114 -16.531 -2.395 1 96.19 91 LEU B O 1
ATOM 3021 N N . ALA B 1 92 ? 1.977 -17.734 -2.152 1 92.56 92 ALA B N 1
ATOM 3022 C CA . ALA B 1 92 ? 1.274 -18.969 -1.807 1 92.56 92 ALA B CA 1
ATOM 3023 C C . ALA B 1 92 ? 0.628 -18.859 -0.428 1 92.56 92 ALA B C 1
ATOM 3025 O O . ALA B 1 92 ? 1.308 -18.578 0.563 1 92.56 92 ALA B O 1
ATOM 3026 N N . ALA B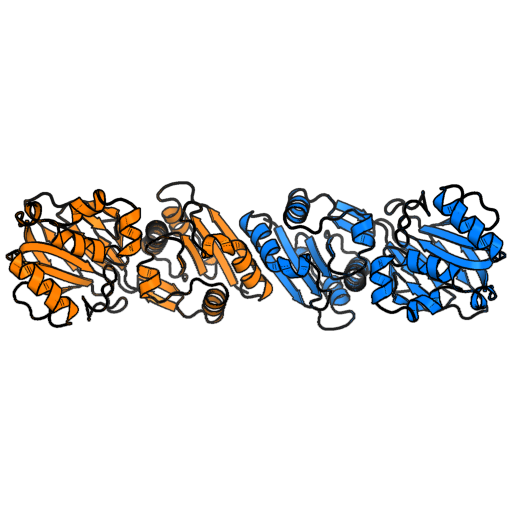 1 93 ? -0.633 -19.047 -0.45 1 89.5 93 ALA B N 1
ATOM 3027 C CA . ALA B 1 93 ? -1.384 -18.906 0.795 1 89.5 93 ALA B CA 1
ATOM 3028 C C . ALA B 1 93 ? -2.229 -20.141 1.067 1 89.5 93 ALA B C 1
ATOM 3030 O O . ALA B 1 93 ? -3.205 -20.078 1.818 1 89.5 93 ALA B O 1
ATOM 3031 N N . GLY B 1 94 ? -1.883 -21.203 0.405 1 84 94 GLY B N 1
ATOM 3032 C CA . GLY B 1 94 ? -2.613 -22.438 0.602 1 84 94 GLY B CA 1
ATOM 3033 C C . GLY B 1 94 ? -1.951 -23.375 1.601 1 84 94 GLY B C 1
ATOM 3034 O O . GLY B 1 94 ? -1.104 -22.938 2.387 1 84 94 GLY B O 1
ATOM 3035 N N . THR B 1 95 ? -2.451 -24.547 1.641 1 74.94 95 THR B N 1
ATOM 3036 C CA . THR B 1 95 ? -1.991 -25.547 2.598 1 74.94 95 THR B CA 1
ATOM 3037 C C . THR B 1 95 ? -0.768 -26.281 2.062 1 74.94 95 THR B C 1
ATOM 3039 O O . THR B 1 95 ? 0.247 -26.391 2.752 1 74.94 95 THR B O 1
ATOM 3042 N N . VAL B 1 96 ? -0.729 -26.703 0.82 1 74.31 96 VAL B N 1
ATOM 3043 C CA . VAL B 1 96 ? 0.319 -27.547 0.266 1 74.31 96 VAL B CA 1
ATOM 3044 C C . VAL B 1 96 ? 1.335 -26.688 -0.487 1 74.31 96 VAL B C 1
ATOM 3046 O O . VAL B 1 96 ? 2.541 -26.797 -0.248 1 74.31 96 VAL B O 1
ATOM 3049 N N . ASN B 1 97 ? 0.848 -25.75 -1.323 1 84 97 ASN B N 1
ATOM 3050 C CA . ASN B 1 97 ? 1.675 -24.797 -2.066 1 84 97 ASN B CA 1
ATOM 3051 C C . ASN B 1 97 ? 2.814 -25.5 -2.795 1 84 97 ASN B C 1
ATOM 3053 O O . ASN B 1 97 ? 3.975 -25.109 -2.678 1 84 97 ASN B O 1
ATOM 3057 N N . ASP B 1 98 ? 2.463 -26.5 -3.584 1 81.38 98 ASP B N 1
ATOM 3058 C CA . ASP B 1 98 ? 3.424 -27.406 -4.199 1 81.38 98 ASP B CA 1
ATOM 3059 C C . ASP B 1 98 ? 4.355 -26.672 -5.152 1 81.38 98 ASP B C 1
ATOM 3061 O O . ASP B 1 98 ? 5.578 -26.766 -5.043 1 81.38 98 ASP B O 1
ATOM 3065 N N . PHE B 1 99 ? 3.812 -25.953 -5.988 1 87.5 99 PHE B N 1
ATOM 3066 C CA . PHE B 1 99 ? 4.617 -25.312 -7.016 1 87.5 99 PHE B CA 1
ATOM 3067 C C . PHE B 1 99 ? 5.496 -24.219 -6.41 1 87.5 99 PHE B C 1
ATOM 3069 O O . PHE B 1 99 ? 6.652 -24.062 -6.797 1 87.5 99 PHE B O 1
ATOM 3076 N N . ALA B 1 100 ? 4.934 -23.469 -5.539 1 89.94 100 ALA B N 1
ATOM 3077 C CA . ALA B 1 100 ? 5.715 -22.438 -4.855 1 89.94 100 ALA B CA 1
ATOM 3078 C C . ALA B 1 100 ? 6.898 -23.062 -4.117 1 89.94 100 ALA B C 1
ATOM 3080 O O . ALA B 1 100 ? 8 -22.5 -4.133 1 89.94 100 ALA B O 1
ATOM 3081 N N . ASN B 1 101 ? 6.625 -24.109 -3.471 1 85.12 101 ASN B N 1
ATOM 3082 C CA . ASN B 1 101 ? 7.699 -24.812 -2.779 1 85.12 101 ASN B CA 1
ATOM 3083 C C . ASN B 1 101 ? 8.758 -25.328 -3.754 1 85.12 101 ASN B C 1
ATOM 3085 O O . ASN B 1 101 ? 9.953 -25.234 -3.475 1 85.12 101 ASN B O 1
ATOM 3089 N N . TYR B 1 102 ? 8.289 -25.828 -4.855 1 84.38 102 TYR B N 1
ATOM 3090 C CA . TYR B 1 102 ? 9.203 -26.297 -5.887 1 84.38 102 TYR B CA 1
ATOM 3091 C C . TYR B 1 102 ? 10.156 -25.188 -6.32 1 84.38 102 TYR B C 1
ATOM 3093 O O . TYR B 1 102 ? 11.359 -25.422 -6.473 1 84.38 102 TYR B O 1
ATOM 3101 N N . LEU B 1 103 ? 9.672 -24 -6.402 1 91.19 103 LEU B N 1
ATOM 3102 C CA . LEU B 1 103 ? 10.461 -22.875 -6.887 1 91.19 103 LEU B CA 1
ATOM 3103 C C . LEU B 1 103 ? 11.141 -22.156 -5.734 1 91.19 103 LEU B C 1
ATOM 3105 O O . LEU B 1 103 ? 11.812 -21.141 -5.938 1 91.19 103 LEU B O 1
ATOM 3109 N N . ASN B 1 104 ? 10.938 -22.641 -4.527 1 91.88 104 ASN B N 1
ATOM 3110 C CA . ASN B 1 104 ? 11.492 -22.016 -3.332 1 91.88 104 ASN B CA 1
ATOM 3111 C C . ASN B 1 104 ? 11.094 -20.547 -3.219 1 91.88 104 ASN B C 1
ATOM 3113 O O . ASN B 1 104 ? 11.93 -19.688 -2.936 1 91.88 104 ASN B O 1
ATOM 3117 N N . LEU B 1 105 ? 9.875 -20.312 -3.457 1 94.81 105 LEU B N 1
ATOM 3118 C CA . LEU B 1 105 ? 9.383 -18.938 -3.385 1 94.81 105 LEU B CA 1
ATOM 3119 C C . LEU B 1 105 ? 9.234 -18.484 -1.934 1 94.81 105 LEU B C 1
ATOM 3121 O O . LEU B 1 105 ? 8.82 -19.266 -1.078 1 94.81 105 LEU B O 1
ATOM 3125 N N . PRO B 1 106 ? 9.547 -17.234 -1.688 1 94.06 106 PRO B N 1
ATOM 3126 C CA . PRO B 1 106 ? 9.461 -16.734 -0.314 1 94.06 106 PRO B CA 1
ATOM 3127 C C . PRO B 1 106 ? 8.016 -16.516 0.146 1 94.06 106 PRO B C 1
ATOM 3129 O O . PRO B 1 106 ? 7.141 -16.234 -0.673 1 94.06 106 PRO B O 1
ATOM 3132 N N . SER B 1 107 ? 7.871 -16.625 1.516 1 89.12 107 SER B N 1
ATOM 3133 C CA . SER B 1 107 ? 6.551 -16.406 2.104 1 89.12 107 SER B CA 1
ATOM 3134 C C . SER B 1 107 ? 6.574 -15.266 3.115 1 89.12 107 SER B C 1
ATOM 3136 O O . SER B 1 107 ? 5.523 -14.867 3.623 1 89.12 107 SER 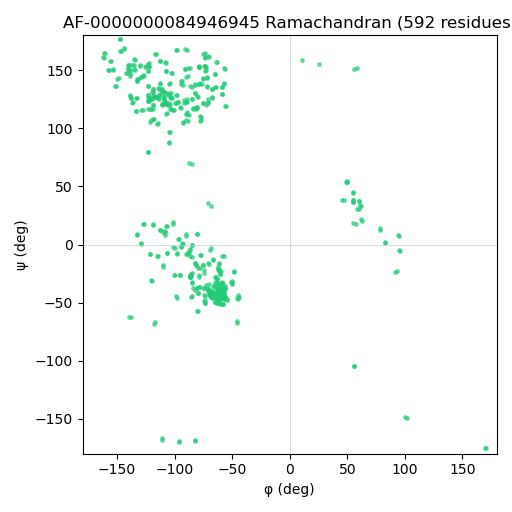B O 1
ATOM 3138 N N . ASN B 1 108 ? 7.719 -14.805 3.416 1 93.19 108 ASN B N 1
ATOM 3139 C CA . ASN B 1 108 ? 7.816 -13.688 4.348 1 93.19 108 ASN B CA 1
ATOM 3140 C C . ASN B 1 108 ? 7.973 -12.359 3.617 1 93.19 108 ASN B C 1
ATOM 3142 O O . ASN B 1 108 ? 8.312 -12.336 2.432 1 93.19 108 ASN B O 1
ATOM 3146 N N . ILE B 1 109 ? 7.812 -11.344 4.336 1 95.44 109 ILE B N 1
ATOM 3147 C CA . ILE B 1 109 ? 7.742 -10.008 3.764 1 95.44 109 ILE B CA 1
ATOM 3148 C C . ILE B 1 109 ? 9.086 -9.648 3.123 1 95.44 109 ILE B C 1
ATOM 3150 O O . ILE B 1 109 ? 9.133 -9.211 1.972 1 95.44 109 ILE B O 1
ATOM 3154 N N . GLU B 1 110 ? 10.156 -9.82 3.803 1 96.88 110 GLU B N 1
ATOM 3155 C CA . GLU B 1 110 ? 11.477 -9.461 3.281 1 96.88 110 GLU B CA 1
ATOM 3156 C C . GLU B 1 110 ? 11.797 -10.234 2.008 1 96.88 110 GLU B C 1
ATOM 3158 O O . GLU B 1 110 ? 12.312 -9.664 1.043 1 96.88 110 GLU B O 1
ATOM 3163 N N . GLY B 1 111 ? 11.531 -11.5 2.018 1 97.06 111 GLY B N 1
ATOM 3164 C CA . GLY B 1 111 ? 11.773 -12.328 0.846 1 97.06 111 GLY B CA 1
ATOM 3165 C C . GLY B 1 111 ? 10.984 -11.875 -0.372 1 97.06 111 GLY B C 1
ATOM 3166 O O . GLY B 1 111 ? 11.523 -11.844 -1.482 1 97.06 111 GLY B O 1
ATOM 3167 N N . VAL B 1 112 ? 9.75 -11.562 -0.156 1 97.38 112 VAL B N 1
ATOM 3168 C CA . VAL B 1 112 ? 8.906 -11.133 -1.262 1 97.38 112 VAL B CA 1
ATOM 3169 C C . VAL B 1 112 ? 9.375 -9.773 -1.779 1 97.38 112 VAL B C 1
ATOM 3171 O O . VAL B 1 112 ? 9.422 -9.547 -2.99 1 97.38 112 VAL B O 1
ATOM 3174 N N . CYS B 1 113 ? 9.711 -8.844 -0.867 1 97.94 113 CYS B N 1
ATOM 3175 C CA . CYS B 1 113 ? 10.25 -7.551 -1.288 1 97.94 113 CYS B CA 1
ATOM 3176 C C . CYS B 1 113 ? 11.5 -7.734 -2.145 1 97.94 113 CYS B C 1
ATOM 3178 O O . CYS B 1 113 ? 11.648 -7.082 -3.18 1 97.94 113 CYS B O 1
ATOM 3180 N N . ASN B 1 114 ? 12.352 -8.594 -1.713 1 98.06 114 ASN B N 1
ATOM 3181 C CA . ASN B 1 114 ? 13.555 -8.867 -2.486 1 98.06 114 ASN B CA 1
ATOM 3182 C C . ASN B 1 114 ? 13.219 -9.477 -3.848 1 98.06 114 ASN B C 1
ATOM 3184 O O . ASN B 1 114 ? 13.859 -9.148 -4.848 1 98.06 114 ASN B O 1
ATOM 3188 N N . LEU B 1 115 ? 12.273 -10.375 -3.834 1 97.94 115 LEU B N 1
ATOM 3189 C CA . LEU B 1 115 ? 11.812 -11.016 -5.062 1 97.94 115 LEU B CA 1
ATOM 3190 C C . LEU B 1 115 ? 11.398 -9.977 -6.094 1 97.94 115 LEU B C 1
ATOM 3192 O O . LEU B 1 115 ? 11.812 -10.039 -7.254 1 97.94 115 LEU B O 1
ATOM 3196 N N . ILE B 1 116 ? 10.609 -9.016 -5.691 1 98.12 116 ILE B N 1
ATOM 3197 C CA . ILE B 1 116 ? 10.086 -7.988 -6.582 1 98.12 116 ILE B CA 1
ATOM 3198 C C . ILE B 1 116 ? 11.188 -6.992 -6.934 1 98.12 116 ILE B C 1
ATOM 3200 O O . ILE B 1 116 ? 11.25 -6.504 -8.062 1 98.12 116 ILE B O 1
ATOM 3204 N N . ASN B 1 117 ? 12.031 -6.691 -5.996 1 97.94 117 ASN B N 1
ATOM 3205 C CA . ASN B 1 117 ? 13.148 -5.781 -6.25 1 97.94 117 ASN B CA 1
ATOM 3206 C C . ASN B 1 117 ? 14.086 -6.332 -7.312 1 97.94 117 ASN B C 1
ATOM 3208 O O . ASN B 1 117 ? 14.508 -5.602 -8.219 1 97.94 117 ASN B O 1
ATOM 3212 N N . ASN B 1 118 ? 14.484 -7.598 -7.18 1 97.81 118 ASN B N 1
ATOM 3213 C CA . ASN B 1 118 ? 15.398 -8.234 -8.125 1 97.81 118 ASN B CA 1
ATOM 3214 C C . ASN B 1 118 ? 14.719 -8.484 -9.469 1 97.81 118 ASN B C 1
ATOM 3216 O O . ASN B 1 118 ? 15.367 -8.398 -10.516 1 97.81 118 ASN B O 1
ATOM 3220 N N . PHE B 1 119 ? 13.516 -8.875 -9.43 1 98.25 119 PHE B N 1
ATOM 3221 C CA . PHE B 1 119 ? 12.625 -9.023 -10.578 1 98.25 119 PHE B CA 1
ATOM 3222 C C . PHE B 1 119 ? 13.18 -10.031 -11.57 1 98.25 119 PHE B C 1
ATOM 3224 O O . PHE B 1 119 ? 13.125 -9.812 -12.781 1 98.25 119 PHE B O 1
ATOM 3231 N N . LYS B 1 120 ? 13.789 -11.086 -11.031 1 98 120 LYS B N 1
ATOM 3232 C CA . LYS B 1 120 ? 14.242 -12.203 -11.852 1 98 120 LYS B CA 1
ATOM 3233 C C . LYS B 1 120 ? 13.086 -13.133 -12.211 1 98 120 LYS B C 1
ATOM 3235 O O . LYS B 1 120 ? 12.25 -13.438 -11.367 1 98 120 LYS B O 1
ATOM 3240 N N . THR B 1 121 ? 13.07 -13.602 -13.516 1 97.94 121 THR B N 1
ATOM 3241 C CA . THR B 1 121 ? 11.984 -14.469 -13.961 1 97.94 121 THR B CA 1
ATOM 3242 C C . THR B 1 121 ? 12.539 -15.766 -14.539 1 97.94 121 THR B C 1
ATOM 3244 O O . THR B 1 121 ? 13.688 -15.828 -14.969 1 97.94 121 THR B O 1
ATOM 3247 N N . VAL B 1 122 ? 11.742 -16.766 -14.453 1 96.19 122 VAL B N 1
ATOM 3248 C CA . VAL B 1 122 ? 11.953 -18 -15.188 1 96.19 122 VAL B CA 1
ATOM 3249 C C . VAL B 1 122 ? 10.727 -18.312 -16.047 1 96.19 122 VAL B C 1
ATOM 3251 O O . VAL B 1 122 ? 9.586 -18.141 -15.602 1 96.19 122 VAL B O 1
ATOM 3254 N N . CYS B 1 123 ? 11.016 -18.703 -17.25 1 96.69 123 CYS B N 1
ATOM 3255 C CA . CYS B 1 123 ? 9.938 -19.109 -18.141 1 96.69 123 CYS B CA 1
ATOM 3256 C C . CYS B 1 123 ? 9.641 -20.609 -18 1 96.69 123 CYS B C 1
ATOM 3258 O O . CYS B 1 123 ? 10.469 -21.438 -18.359 1 96.69 123 CYS B O 1
ATOM 3260 N N . CYS B 1 124 ? 8.508 -20.891 -17.516 1 95.94 124 CYS B N 1
ATOM 3261 C CA . CYS B 1 124 ? 8.195 -22.266 -17.125 1 95.94 124 CYS B CA 1
ATOM 3262 C C . CYS B 1 124 ? 7.301 -22.922 -18.172 1 95.94 124 CYS B C 1
ATOM 3264 O O . CYS B 1 124 ? 6.469 -22.25 -18.797 1 95.94 124 CYS B O 1
ATOM 3266 N N . ASP B 1 125 ? 7.527 -24.219 -18.281 1 96.69 125 ASP B N 1
ATOM 3267 C CA . ASP B 1 125 ? 6.586 -25.047 -19.031 1 96.69 125 ASP B CA 1
ATOM 3268 C C . ASP B 1 125 ? 5.348 -25.375 -18.203 1 96.69 125 ASP B C 1
ATOM 3270 O O . ASP B 1 125 ? 5.402 -25.344 -16.969 1 96.69 125 ASP B O 1
ATOM 3274 N N . VAL B 1 126 ? 4.289 -25.594 -18.906 1 96.88 126 VAL B N 1
ATOM 3275 C CA . VAL B 1 126 ? 3.039 -26 -18.266 1 96.88 126 VAL B CA 1
ATOM 3276 C C . VAL B 1 126 ? 2.441 -27.188 -19 1 96.88 126 VAL B C 1
ATOM 3278 O O . VAL B 1 126 ? 2.602 -27.312 -20.219 1 96.88 126 VAL B O 1
ATOM 3281 N N . GLY B 1 127 ? 1.863 -28.109 -18.219 1 96.75 127 GLY B N 1
ATOM 3282 C CA . GLY B 1 127 ? 1.142 -29.203 -18.844 1 96.75 127 GLY B CA 1
ATOM 3283 C C . GLY B 1 127 ? -0.274 -28.828 -19.25 1 96.75 127 GLY B C 1
ATOM 3284 O O . GLY B 1 127 ? -0.964 -28.109 -18.516 1 96.75 127 GLY B O 1
ATOM 3285 N N . LYS B 1 128 ? -0.596 -29.281 -20.391 1 97.25 128 LYS B N 1
ATOM 3286 C CA . LYS B 1 128 ? -1.972 -29.141 -20.859 1 97.25 128 LYS B CA 1
ATOM 3287 C C . LYS B 1 128 ? -2.646 -30.5 -21 1 97.25 128 LYS B C 1
ATOM 3289 O O . LYS B 1 128 ? -2.078 -31.422 -21.578 1 97.25 128 LYS B O 1
ATOM 3294 N N . ILE B 1 129 ? -3.766 -30.688 -20.391 1 96 129 ILE B N 1
ATOM 3295 C CA . ILE B 1 129 ? -4.551 -31.906 -20.5 1 96 129 ILE B CA 1
ATOM 3296 C C . ILE B 1 129 ? -5.941 -31.594 -21.031 1 96 129 ILE B C 1
ATOM 3298 O O . ILE B 1 129 ? -6.77 -31 -20.344 1 96 129 ILE B O 1
ATOM 3302 N N . ASN B 1 130 ? -6.129 -31.938 -22.25 1 91.62 130 ASN B N 1
ATOM 3303 C CA . ASN B 1 130 ? -7.32 -31.516 -22.984 1 91.62 130 ASN B CA 1
ATOM 3304 C C . ASN B 1 130 ? -7.469 -30 -22.969 1 91.62 130 ASN B C 1
ATOM 3306 O O . ASN B 1 130 ? -6.656 -29.297 -23.562 1 91.62 130 ASN B O 1
ATOM 3310 N N . GLU B 1 131 ? -8.406 -29.5 -22.141 1 88.69 131 GLU B N 1
ATOM 3311 C CA . GLU B 1 131 ? -8.609 -28.062 -22.141 1 88.69 131 GLU B CA 1
ATOM 3312 C C . GLU B 1 131 ? -8.18 -27.438 -20.812 1 88.69 131 GLU B C 1
ATOM 3314 O O . GLU B 1 131 ? -8.445 -26.266 -20.547 1 88.69 131 GLU B O 1
ATOM 3319 N N . ARG B 1 132 ? -7.488 -28.219 -20.031 1 93.19 132 ARG B N 1
ATOM 3320 C CA . ARG B 1 132 ? -7.039 -27.75 -18.719 1 93.19 132 ARG B CA 1
ATOM 3321 C C . ARG B 1 132 ? -5.516 -27.703 -18.656 1 93.19 132 ARG B C 1
ATOM 3323 O O . ARG B 1 132 ? -4.832 -28.25 -19.516 1 93.19 132 ARG B O 1
ATOM 3330 N N . TYR B 1 133 ? -5.086 -27 -17.672 1 95.38 133 TYR B N 1
ATOM 3331 C CA . TYR B 1 133 ? -3.645 -26.891 -17.469 1 95.38 133 TYR B CA 1
ATOM 3332 C C . TYR B 1 133 ? -3.25 -27.375 -16.094 1 95.38 133 TYR B C 1
ATOM 3334 O O . TYR B 1 133 ? -4.074 -27.406 -15.172 1 95.38 133 TYR B O 1
ATOM 3342 N N . PHE B 1 134 ? -2.016 -27.844 -15.984 1 92.88 134 PHE B N 1
ATOM 3343 C CA . PHE B 1 134 ? -1.466 -28.172 -14.672 1 92.88 134 PHE B CA 1
ATOM 3344 C C . PHE B 1 134 ? -0.003 -27.75 -14.578 1 92.88 134 PHE B C 1
ATOM 3346 O O . PHE B 1 134 ? 0.705 -27.719 -15.586 1 92.88 134 PHE B O 1
ATOM 3353 N N . MET B 1 135 ? 0.401 -27.438 -13.344 1 92.69 135 MET B N 1
ATOM 3354 C CA . MET B 1 135 ? 1.762 -26.969 -13.125 1 92.69 135 MET B CA 1
ATOM 3355 C C . MET B 1 135 ? 2.656 -28.078 -12.609 1 92.69 135 MET B C 1
ATOM 3357 O O . MET B 1 135 ? 3.863 -28.094 -12.859 1 92.69 135 MET B O 1
ATOM 3361 N N . ASN B 1 136 ? 2.055 -29 -11.984 1 88.94 136 ASN B N 1
ATOM 3362 C CA . ASN B 1 136 ? 2.881 -29.984 -11.305 1 88.94 136 ASN B CA 1
ATOM 3363 C C . ASN B 1 136 ? 2.67 -31.391 -11.883 1 88.94 136 ASN B C 1
ATOM 3365 O O . ASN B 1 136 ? 3.555 -31.922 -12.547 1 88.94 136 ASN B O 1
ATOM 3369 N N . VAL B 1 137 ? 1.363 -31.859 -11.625 1 87.31 137 VAL B N 1
ATOM 3370 C CA . VAL B 1 137 ? 1.236 -33.281 -11.914 1 87.31 137 VAL B CA 1
ATOM 3371 C C . VAL B 1 137 ? -0.192 -33.594 -12.359 1 87.31 137 VAL B C 1
ATOM 3373 O O . VAL B 1 137 ? -1.148 -33 -11.852 1 87.31 137 VAL B O 1
ATOM 3376 N N . ALA B 1 138 ? -0.303 -34.469 -13.281 1 90.12 138 ALA B N 1
ATOM 3377 C CA . ALA B 1 138 ? -1.522 -35.188 -13.625 1 90.12 138 ALA B CA 1
ATOM 3378 C C . ALA B 1 138 ? -1.358 -36.688 -13.391 1 90.12 138 ALA B C 1
ATOM 3380 O O . ALA B 1 138 ? -0.406 -37.312 -13.875 1 90.12 138 ALA B O 1
ATOM 3381 N N . ALA B 1 139 ? -2.275 -37.281 -12.633 1 86.94 139 ALA B N 1
ATOM 3382 C CA . ALA B 1 139 ? -2.076 -38.688 -12.242 1 86.94 139 ALA B CA 1
ATOM 3383 C C . ALA B 1 139 ? -3.381 -39.469 -12.328 1 86.94 139 ALA B C 1
ATOM 3385 O O . ALA B 1 139 ? -4.469 -38.906 -12.188 1 86.94 139 ALA B O 1
ATOM 3386 N N . GLY B 1 140 ? -3.301 -40.719 -12.609 1 84.81 140 GLY B N 1
ATOM 3387 C CA . GLY B 1 140 ? -4.434 -41.625 -12.633 1 84.81 140 GLY B CA 1
ATOM 3388 C C . GLY B 1 140 ? -4.094 -43.031 -12.141 1 84.81 140 GLY B C 1
ATOM 3389 O O . GLY B 1 140 ? -2.928 -43.438 -12.156 1 84.81 140 GLY B O 1
ATOM 3390 N N . GLY B 1 141 ? -5.359 -43.906 -11.898 1 77.75 141 GLY B N 1
ATOM 3391 C CA . GLY B 1 141 ? -5.242 -45.25 -11.398 1 77.75 141 GLY B CA 1
ATOM 3392 C C . GLY B 1 141 ? -5.551 -45.375 -9.922 1 77.75 141 GLY B C 1
ATOM 3393 O O . GLY B 1 141 ? -6.414 -44.656 -9.398 1 77.75 141 GLY B O 1
ATOM 3394 N N . MET B 1 142 ? -4.949 -46.281 -9.266 1 61.28 142 MET B N 1
ATOM 3395 C CA . MET B 1 142 ? -5.324 -46.688 -7.918 1 61.28 142 MET B CA 1
ATOM 3396 C C . MET B 1 142 ? -5.582 -45.469 -7.035 1 61.28 142 MET B C 1
ATOM 3398 O O . MET B 1 142 ? -6.5 -45.469 -6.211 1 61.28 142 MET B O 1
ATOM 3402 N N . PHE B 1 143 ? -4.852 -44.5 -7.051 1 51.09 143 PHE B N 1
ATOM 3403 C CA . PHE B 1 143 ? -4.867 -43.469 -6.035 1 51.09 143 PHE B CA 1
ATOM 3404 C C . PHE B 1 143 ? -5.906 -42.406 -6.367 1 51.09 143 PHE B C 1
ATOM 3406 O O . PHE B 1 143 ? -6.301 -41.625 -5.5 1 51.09 143 PHE B O 1
ATOM 3413 N N . SER B 1 144 ? -6.242 -42.219 -7.586 1 50 144 SER B N 1
ATOM 3414 C CA . SER B 1 144 ? -7.039 -41.062 -7.93 1 50 144 SER B CA 1
ATOM 3415 C C . SER B 1 144 ? -8.391 -41.062 -7.234 1 50 144 SER B C 1
ATOM 3417 O O . SER B 1 144 ? -8.961 -40.031 -6.918 1 50 144 SER B O 1
ATOM 3419 N N . ASP B 1 145 ? -8.805 -42.312 -6.797 1 46.84 145 ASP B N 1
ATOM 3420 C CA . ASP B 1 145 ? -10.07 -42.406 -6.082 1 46.84 145 ASP B CA 1
ATOM 3421 C C . ASP B 1 145 ? -9.914 -41.969 -4.621 1 46.84 145 ASP B C 1
ATOM 3423 O O . ASP B 1 145 ? -10.852 -41.469 -4.012 1 46.84 145 ASP B O 1
ATOM 3427 N N . VAL B 1 146 ? -8.742 -42.125 -4.164 1 43.72 146 VAL B N 1
ATOM 3428 C CA . VAL B 1 146 ? -8.531 -41.875 -2.744 1 43.72 146 VAL B CA 1
ATOM 3429 C C . VAL B 1 146 ? -8.414 -40.375 -2.494 1 43.72 146 VAL B C 1
ATOM 3431 O O . VAL B 1 146 ? -8.844 -39.875 -1.452 1 43.72 146 VAL B O 1
ATOM 3434 N N . SER B 1 147 ? -7.703 -39.656 -3.371 1 46.22 147 SER B N 1
ATOM 3435 C CA . SER B 1 147 ? -7.535 -38.219 -3.178 1 46.22 147 SER B CA 1
ATOM 3436 C C . SER B 1 147 ? -8.867 -37.531 -2.881 1 46.22 147 SER B C 1
ATOM 3438 O O . SER B 1 147 ? -8.906 -36.5 -2.195 1 46.22 147 SER B O 1
ATOM 3440 N N . PHE B 1 148 ? -9.922 -38.219 -3.334 1 43.88 148 PHE B N 1
ATOM 3441 C CA . PHE B 1 148 ? -11.242 -37.625 -3.174 1 43.88 148 PHE B CA 1
ATOM 3442 C C . PHE B 1 148 ? -11.812 -37.938 -1.8 1 43.88 148 PHE B C 1
ATOM 3444 O O . PHE B 1 148 ? -12.766 -37.281 -1.352 1 43.88 148 PHE B O 1
ATOM 3451 N N . THR B 1 149 ? -11.109 -38.844 -1.153 1 42.75 149 THR B N 1
ATOM 3452 C CA . THR B 1 149 ? -11.727 -39.25 0.111 1 42.75 149 THR B CA 1
ATOM 3453 C C . THR B 1 149 ? -10.906 -38.719 1.292 1 42.75 149 THR B C 1
ATOM 3455 O O . THR B 1 149 ? -11.297 -38.906 2.447 1 42.75 149 THR B O 1
ATOM 3458 N N . VAL B 1 150 ? -9.68 -38.344 1.156 1 42.66 150 VAL B N 1
ATOM 3459 C CA . VAL B 1 150 ? -8.898 -38.031 2.352 1 42.66 150 VAL B CA 1
ATOM 3460 C C . VAL B 1 150 ? -9.195 -36.625 2.816 1 42.66 150 VAL B C 1
ATOM 3462 O O . VAL B 1 150 ? -9.273 -35.688 2.002 1 42.66 150 VAL B O 1
ATOM 3465 N N . SER B 1 151 ? -9.484 -36.406 4.078 1 45.41 151 SER B N 1
ATOM 3466 C CA . SER B 1 151 ? -9.875 -35.188 4.734 1 45.41 151 SER B CA 1
ATOM 3467 C C . SER B 1 151 ? -8.758 -34.156 4.672 1 45.41 151 SER B C 1
ATOM 3469 O O . SER B 1 151 ? -7.59 -34.5 4.473 1 45.41 151 SER B O 1
ATOM 3471 N N . LYS B 1 152 ? -8.961 -32.906 4.773 1 48.69 152 LYS B N 1
ATOM 3472 C CA . LYS B 1 152 ? -8.109 -31.719 4.758 1 48.69 152 LYS B CA 1
ATOM 3473 C C . LYS B 1 152 ? -6.945 -31.875 5.734 1 48.69 152 LYS B C 1
ATOM 3475 O O . LYS B 1 152 ? -5.848 -31.359 5.484 1 48.69 152 LYS B O 1
ATOM 3480 N N . ALA B 1 153 ? -7.285 -32.531 6.715 1 44.84 153 ALA B N 1
ATOM 3481 C CA . ALA B 1 153 ? -6.336 -32.625 7.824 1 44.84 153 ALA B CA 1
ATOM 3482 C C . ALA B 1 153 ? -5.121 -33.469 7.438 1 44.84 153 ALA B C 1
ATOM 3484 O O . ALA B 1 153 ? -4 -33.156 7.863 1 44.84 153 ALA B O 1
ATOM 3485 N N . ASP B 1 154 ? -5.34 -34.594 6.801 1 41.88 154 ASP B N 1
ATOM 3486 C CA . ASP B 1 154 ? -4.234 -35.469 6.461 1 41.88 154 ASP B CA 1
ATOM 3487 C C . ASP B 1 154 ? -3.414 -34.906 5.301 1 41.88 154 ASP B C 1
ATOM 3489 O O . ASP B 1 154 ? -2.24 -35.25 5.141 1 41.88 154 ASP B O 1
ATOM 3493 N N . LYS B 1 155 ? -3.949 -34.188 4.586 1 45.53 155 LYS B N 1
ATOM 3494 C CA . LYS B 1 155 ? -3.342 -33.5 3.451 1 45.53 155 LYS B CA 1
ATOM 3495 C C . LYS B 1 155 ? -2.209 -32.562 3.904 1 45.53 155 LYS B C 1
ATOM 3497 O O . LYS B 1 155 ? -1.289 -32.281 3.135 1 45.53 155 LYS B O 1
ATOM 3502 N N . LYS B 1 156 ? -2.426 -31.984 5.172 1 44.72 156 LYS B N 1
ATOM 3503 C CA . LYS B 1 156 ? -1.477 -30.984 5.652 1 44.72 156 LYS B CA 1
ATOM 3504 C C . LYS B 1 156 ? -0.068 -31.562 5.75 1 44.72 156 LYS B C 1
ATOM 3506 O O . LYS B 1 156 ? 0.918 -30.828 5.598 1 44.72 156 LYS B O 1
ATOM 3511 N N . ARG B 1 157 ? -0.112 -32.719 6.293 1 39.38 157 ARG B N 1
ATOM 3512 C CA . ARG B 1 157 ? 1.155 -33.25 6.766 1 39.38 157 ARG B CA 1
ATOM 3513 C C . ARG B 1 157 ? 1.971 -33.844 5.609 1 39.38 157 ARG B C 1
ATOM 3515 O O . ARG B 1 157 ? 3.199 -33.719 5.602 1 39.38 157 ARG B O 1
ATOM 3522 N N . LEU B 1 158 ? 1.412 -34.688 5.027 1 38.97 158 LEU B N 1
ATOM 3523 C CA . LEU B 1 158 ? 2.312 -35.5 4.219 1 38.97 158 LEU B CA 1
ATOM 3524 C C . LEU B 1 158 ? 2.465 -34.938 2.816 1 38.97 158 LEU B C 1
ATOM 3526 O O . LEU B 1 158 ? 3.363 -35.312 2.07 1 38.97 158 LEU B O 1
ATOM 3530 N N . GLY B 1 159 ? 1.962 -33.781 2.592 1 43.34 159 GLY B N 1
ATOM 3531 C CA . GLY B 1 159 ? 1.952 -33.281 1.222 1 43.34 159 GLY B CA 1
ATOM 3532 C C . GLY B 1 159 ? 1.26 -34.219 0.258 1 43.34 159 GLY B C 1
ATOM 3533 O O . GLY B 1 159 ? 1.036 -35.406 0.579 1 43.34 159 GLY B O 1
ATOM 3534 N N . PRO B 1 160 ? 0.702 -33.844 -0.733 1 40.84 160 PRO B N 1
ATOM 3535 C CA . PRO B 1 160 ? -0.159 -34.688 -1.58 1 40.84 160 PRO B CA 1
ATOM 3536 C C . PRO B 1 160 ? 0.448 -36.062 -1.874 1 40.84 160 PRO B C 1
ATOM 3538 O O . PRO B 1 160 ? -0.266 -37.062 -1.885 1 40.84 160 PRO B O 1
ATOM 3541 N N . LEU B 1 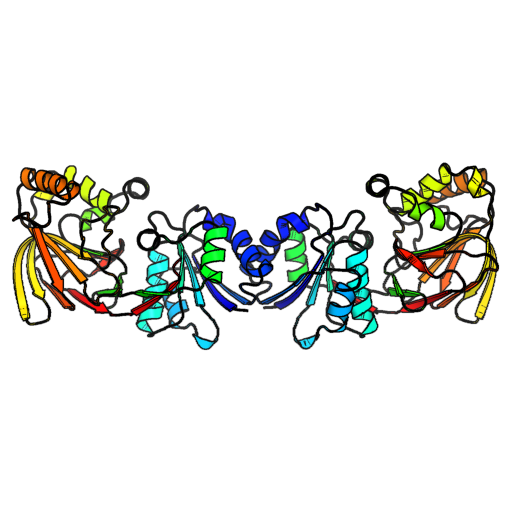161 ? 1.637 -36.094 -2.217 1 42.34 161 LEU B N 1
ATOM 3542 C CA . LEU B 1 161 ? 2.188 -37.375 -2.68 1 42.34 161 LEU B CA 1
ATOM 3543 C C . LEU B 1 161 ? 2.414 -38.312 -1.51 1 42.34 161 LEU B C 1
ATOM 3545 O O . LEU B 1 161 ? 2.189 -39.531 -1.634 1 42.34 161 LEU B O 1
ATOM 3549 N N . ALA B 1 162 ? 3.014 -37.812 -0.546 1 44.19 162 ALA B N 1
ATOM 3550 C CA . ALA B 1 162 ? 3.154 -38.719 0.586 1 44.19 162 ALA B CA 1
ATOM 3551 C C . ALA B 1 162 ? 1.812 -39.344 0.958 1 44.19 162 ALA B C 1
ATOM 3553 O O . ALA B 1 162 ? 1.751 -40.5 1.352 1 44.19 162 ALA B O 1
ATOM 3554 N N . TYR B 1 163 ? 0.957 -38.531 0.695 1 45.91 163 TYR B N 1
ATOM 3555 C CA . TYR B 1 163 ? -0.409 -39 0.9 1 45.91 163 TYR B CA 1
ATOM 3556 C C . TYR B 1 163 ? -0.721 -40.156 -0.008 1 45.91 163 TYR B C 1
ATOM 3558 O O . TYR B 1 163 ? -1.354 -41.125 0.419 1 45.91 163 TYR B O 1
ATOM 3566 N N . TYR B 1 164 ? -0.266 -39.938 -1.092 1 47.91 164 TYR B N 1
ATOM 3567 C CA . TYR B 1 164 ? -0.492 -41 -2.072 1 47.91 164 TYR B CA 1
ATOM 3568 C C . TYR B 1 164 ? 0.248 -42.281 -1.681 1 47.91 164 TYR B C 1
ATOM 3570 O O . TYR B 1 164 ? -0.316 -43.375 -1.741 1 47.91 164 TYR B O 1
ATOM 3578 N N . LEU B 1 165 ? 1.393 -42 -1.296 1 46.03 165 LEU B N 1
ATOM 3579 C CA . LEU B 1 165 ? 2.221 -43.188 -0.996 1 46.03 165 LEU B CA 1
ATOM 3580 C C . LEU B 1 165 ? 1.775 -43.844 0.303 1 46.03 165 LEU B C 1
ATOM 3582 O O . LEU B 1 165 ? 1.784 -45.062 0.412 1 46.03 165 LEU B O 1
ATOM 3586 N N . ASN B 1 166 ? 1.57 -43.031 1.188 1 46.84 166 ASN B N 1
ATOM 3587 C CA . ASN B 1 166 ? 1.083 -43.625 2.422 1 46.84 166 ASN B CA 1
ATOM 3588 C C . ASN B 1 166 ? -0.237 -44.375 2.203 1 46.84 166 ASN B C 1
ATOM 3590 O O . ASN B 1 166 ? -0.488 -45.406 2.828 1 46.84 166 ASN B O 1
ATOM 3594 N N . GLY B 1 167 ? -1.002 -43.719 1.432 1 47.34 167 GLY B N 1
ATOM 3595 C CA . GLY B 1 167 ? -2.23 -44.438 1.093 1 47.34 167 GLY B CA 1
ATOM 3596 C C . GLY B 1 167 ? -1.989 -45.781 0.428 1 47.34 167 GLY B C 1
ATOM 3597 O O . GLY B 1 167 ? -2.721 -46.719 0.673 1 47.34 167 GLY B O 1
ATOM 3598 N N . ILE B 1 168 ? -0.979 -45.781 -0.294 1 46.19 168 ILE B N 1
ATOM 3599 C CA . ILE B 1 168 ? -0.624 -47.031 -0.946 1 46.19 168 ILE B CA 1
ATOM 3600 C C . ILE B 1 168 ? -0.254 -48.062 0.107 1 46.19 168 ILE B C 1
ATOM 3602 O O . ILE B 1 168 ? -0.607 -49.25 -0.023 1 46.19 168 ILE B O 1
ATOM 3606 N N . ALA B 1 169 ? 0.434 -47.625 1.021 1 44.53 169 ALA B N 1
ATOM 3607 C CA . ALA B 1 169 ? 0.844 -48.594 2.029 1 44.53 169 ALA B CA 1
ATOM 3608 C C . ALA B 1 169 ? -0.365 -49.188 2.762 1 44.53 169 ALA B C 1
ATOM 3610 O O . ALA B 1 169 ? -0.327 -50.312 3.238 1 44.53 169 ALA B O 1
ATOM 3611 N N . ASN B 1 170 ? -1.244 -48.375 2.965 1 45.09 170 ASN B N 1
ATOM 3612 C CA . ASN B 1 170 ? -2.365 -48.875 3.754 1 45.09 170 ASN B CA 1
ATOM 3613 C C . ASN B 1 170 ? -3.457 -49.469 2.869 1 45.09 170 ASN B C 1
ATOM 3615 O O . ASN B 1 170 ? -4.531 -49.812 3.355 1 45.09 170 ASN B O 1
ATOM 3619 N N . LEU B 1 171 ? -3.393 -49.344 1.606 1 45.56 171 LEU B N 1
ATOM 3620 C CA . LEU B 1 171 ? -4.535 -49.812 0.829 1 45.56 171 LEU B CA 1
ATOM 3621 C C . LEU B 1 171 ? -4.391 -51.281 0.495 1 45.56 171 LEU B C 1
ATOM 3623 O O . LEU B 1 171 ? -3.865 -51.625 -0.562 1 45.56 171 LEU B O 1
ATOM 3627 N N . PRO B 1 172 ? -4.484 -52.125 1.357 1 44.97 172 PRO B N 1
ATOM 3628 C CA . PRO B 1 172 ? -4.492 -53.531 0.987 1 44.97 172 PRO B CA 1
ATOM 3629 C C . PRO B 1 172 ? -5.422 -53.844 -0.187 1 44.97 172 PRO B C 1
ATOM 3631 O O . PRO B 1 172 ? -5.043 -54.562 -1.113 1 44.97 172 PRO B O 1
ATOM 3634 N N . SER B 1 173 ? -6.668 -53.688 -0.022 1 47.75 173 SER B N 1
ATOM 3635 C CA . SER B 1 173 ? -7.695 -54.219 -0.905 1 47.75 173 SER B CA 1
ATOM 3636 C C . SER B 1 173 ? -7.684 -53.531 -2.262 1 47.75 173 SER B C 1
ATOM 3638 O O . SER B 1 173 ? -7.969 -54.156 -3.287 1 47.75 173 SER B O 1
ATOM 3640 N N . GLN B 1 174 ? -7.516 -52.344 -2.338 1 49.03 174 GLN B N 1
ATOM 3641 C CA . GLN B 1 174 ? -7.641 -51.594 -3.584 1 49.03 174 GLN B CA 1
ATOM 3642 C C . GLN B 1 174 ? -6.414 -51.781 -4.469 1 49.03 174 GLN B C 1
ATOM 3644 O O . GLN B 1 174 ? -6.418 -51.406 -5.641 1 49.03 174 GLN B O 1
ATOM 3649 N N . LEU B 1 175 ? -5.418 -52.406 -3.889 1 51.03 175 LEU B N 1
ATOM 3650 C CA . LEU B 1 175 ? -4.18 -52.75 -4.578 1 51.03 175 LEU B CA 1
ATOM 3651 C C . LEU B 1 175 ? -4.418 -53.844 -5.617 1 51.03 175 LEU B C 1
ATOM 3653 O O . LEU B 1 175 ? -3.525 -54.156 -6.406 1 51.03 175 LEU B O 1
ATOM 3657 N N . ASN B 1 176 ? -5.602 -54.281 -5.594 1 56.25 176 ASN B N 1
ATOM 3658 C CA . ASN B 1 176 ? -5.738 -55.406 -6.516 1 56.25 176 ASN B CA 1
ATOM 3659 C C . ASN B 1 176 ? -6.281 -54.938 -7.867 1 56.25 176 ASN B C 1
ATOM 3661 O O . ASN B 1 176 ? -6.59 -55.781 -8.727 1 56.25 176 ASN B O 1
ATOM 3665 N N . THR B 1 177 ? -6.445 -53.625 -8.023 1 68.06 177 THR B N 1
ATOM 3666 C CA . THR B 1 177 ? -6.996 -53.312 -9.336 1 68.06 177 THR B CA 1
ATOM 3667 C C . THR B 1 177 ? -5.922 -52.688 -10.242 1 68.06 177 THR B C 1
ATOM 3669 O O . THR B 1 177 ? -5.23 -51.75 -9.852 1 68.06 177 THR B O 1
ATOM 3672 N N . ASN B 1 178 ? -5.547 -53.5 -11.367 1 82.38 178 ASN B N 1
ATOM 3673 C CA . ASN B 1 178 ? -4.652 -53.031 -12.422 1 82.38 178 ASN B CA 1
ATOM 3674 C C . ASN B 1 178 ? -5.426 -52.375 -13.547 1 82.38 178 ASN B C 1
ATOM 3676 O O . ASN B 1 178 ? -6.582 -52.688 -13.805 1 82.38 178 ASN B O 1
ATOM 3680 N N . ILE B 1 179 ? -4.781 -51.344 -14.086 1 88.62 179 ILE B N 1
ATOM 3681 C CA . ILE B 1 179 ? -5.348 -50.656 -15.25 1 88.62 179 ILE B CA 1
ATOM 3682 C C . ILE B 1 179 ? -4.555 -51.031 -16.5 1 88.62 179 ILE B C 1
ATOM 3684 O O . ILE B 1 179 ? -3.322 -51.094 -16.469 1 88.62 179 ILE B O 1
ATOM 3688 N N . ASN B 1 180 ? -5.285 -51.438 -17.5 1 93.25 180 ASN B N 1
ATOM 3689 C CA . ASN B 1 180 ? -4.648 -51.625 -18.797 1 93.25 180 ASN B CA 1
ATOM 3690 C C . ASN B 1 180 ? -4.477 -50.312 -19.562 1 93.25 180 ASN B C 1
ATOM 3692 O O . ASN B 1 180 ? -5.461 -49.688 -19.953 1 93.25 180 ASN B O 1
ATOM 3696 N N . LEU B 1 181 ? -3.244 -49.969 -19.812 1 95.38 181 LEU B N 1
ATOM 3697 C CA . LEU B 1 181 ? -2.959 -48.656 -20.422 1 95.38 181 LEU B CA 1
ATOM 3698 C C . LEU B 1 181 ? -2.383 -48.844 -21.812 1 95.38 181 LEU B C 1
ATOM 3700 O O . LEU B 1 181 ? -1.574 -49.75 -22.062 1 95.38 181 LEU B O 1
ATOM 3704 N N . LYS B 1 182 ? -2.85 -48.125 -22.703 1 97.38 182 LYS B N 1
ATOM 3705 C CA . LYS B 1 182 ? -2.184 -47.812 -23.969 1 97.38 182 LYS B CA 1
ATOM 3706 C C . LYS B 1 182 ? -1.707 -46.375 -24.016 1 97.38 182 LYS B C 1
ATOM 3708 O O . LYS B 1 182 ? -2.514 -45.438 -23.922 1 97.38 182 LYS B O 1
ATOM 3713 N N . ILE B 1 183 ? -0.42 -46.156 -24.188 1 97.56 183 ILE B N 1
ATOM 3714 C CA . ILE B 1 183 ? 0.176 -44.812 -24.141 1 97.56 183 ILE B CA 1
ATOM 3715 C C . ILE B 1 183 ? 0.882 -44.531 -25.469 1 97.56 183 ILE B C 1
ATOM 3717 O O . ILE B 1 183 ? 1.685 -45.344 -25.938 1 97.56 183 ILE B O 1
ATOM 3721 N N . VAL B 1 184 ? 0.524 -43.469 -26.078 1 97.75 184 VAL B N 1
ATOM 3722 C CA . VAL B 1 184 ? 1.188 -43 -27.297 1 97.75 184 VAL B CA 1
ATOM 3723 C C . VAL B 1 184 ? 2.07 -41.812 -26.984 1 97.75 184 VAL B C 1
ATOM 3725 O O . VAL B 1 184 ? 1.6 -40.812 -26.438 1 97.75 184 VAL B O 1
ATOM 3728 N N . LEU B 1 185 ? 3.375 -41.906 -27.281 1 97.31 185 LEU B N 1
ATOM 3729 C CA . LEU B 1 185 ? 4.352 -40.844 -27.016 1 97.31 185 LEU B CA 1
ATOM 3730 C C . LEU B 1 185 ? 4.773 -40.156 -28.297 1 97.31 185 LEU B C 1
ATOM 3732 O O . LEU B 1 185 ? 5.246 -40.812 -29.234 1 97.31 185 LEU B O 1
ATOM 3736 N N . ASP B 1 186 ? 4.555 -38.875 -28.391 1 96.94 186 ASP B N 1
ATOM 3737 C CA . ASP B 1 186 ? 4.988 -38.031 -29.5 1 96.94 186 ASP B CA 1
ATOM 3738 C C . ASP B 1 186 ? 4.492 -38.562 -30.844 1 96.94 186 ASP B C 1
ATOM 3740 O O . ASP B 1 186 ? 5.25 -38.625 -31.812 1 96.94 186 ASP B O 1
ATOM 3744 N N . ASP B 1 187 ? 3.35 -39.062 -30.797 1 91.81 187 ASP B N 1
ATOM 3745 C CA . ASP B 1 187 ? 2.631 -39.531 -31.984 1 91.81 187 ASP B CA 1
ATOM 3746 C C . ASP B 1 187 ? 3.377 -40.688 -32.656 1 91.81 187 ASP B C 1
ATOM 3748 O O . ASP B 1 187 ? 3.24 -40.906 -33.875 1 91.81 187 ASP B O 1
ATOM 3752 N N . ALA B 1 188 ? 4.215 -41.312 -31.953 1 92.06 188 ALA B N 1
ATOM 3753 C CA . ALA B 1 188 ? 5.02 -42.344 -32.625 1 92.06 188 ALA B CA 1
ATOM 3754 C C . ALA B 1 188 ? 5.148 -43.594 -31.734 1 92.06 188 ALA B C 1
ATOM 3756 O O . ALA B 1 188 ? 4.684 -44.656 -32.125 1 92.06 188 ALA B O 1
ATOM 3757 N N . ASN B 1 189 ? 5.742 -43.469 -30.594 1 92.62 189 ASN B N 1
ATOM 3758 C CA . ASN B 1 189 ? 6.047 -44.594 -29.719 1 92.62 189 ASN B CA 1
ATOM 3759 C C . ASN B 1 189 ? 4.828 -45.031 -28.906 1 92.62 189 ASN B C 1
ATOM 3761 O O . ASN B 1 189 ? 4.168 -44.188 -28.297 1 92.62 189 ASN B O 1
ATOM 3765 N N . ILE B 1 190 ? 4.559 -46.312 -29 1 95.38 190 ILE B N 1
ATOM 3766 C CA . ILE B 1 190 ? 3.41 -46.844 -28.281 1 95.38 190 ILE B CA 1
ATOM 3767 C C . ILE B 1 190 ? 3.887 -47.75 -27.156 1 95.38 190 ILE B C 1
ATOM 3769 O O . ILE B 1 190 ? 4.758 -48.625 -27.359 1 95.38 190 ILE B O 1
ATOM 3773 N N . LEU B 1 191 ? 3.359 -47.531 -25.984 1 93.44 191 LEU B N 1
ATOM 3774 C CA . LEU B 1 191 ? 3.596 -48.344 -24.797 1 93.44 191 LEU B CA 1
ATOM 3775 C C . LEU B 1 191 ? 2.291 -48.969 -24.281 1 93.44 191 LEU B C 1
ATOM 3777 O O . LEU B 1 191 ? 1.341 -48.219 -24 1 93.44 191 LEU B O 1
ATOM 3781 N N . GLU B 1 192 ? 2.191 -50.25 -24.281 1 95.25 192 GLU B N 1
ATOM 3782 C CA . GLU B 1 192 ? 1.066 -50.938 -23.656 1 95.25 192 GLU B CA 1
ATOM 3783 C C . GLU B 1 192 ? 1.5 -51.688 -22.406 1 95.25 192 GLU B C 1
ATOM 3785 O O . GLU B 1 192 ? 2.5 -52.406 -22.422 1 95.25 192 GLU B O 1
ATOM 3790 N N . THR B 1 193 ? 0.808 -51.438 -21.344 1 92.94 193 THR B N 1
ATOM 3791 C CA . THR B 1 193 ? 1.229 -52.062 -20.094 1 92.94 193 THR B CA 1
ATOM 3792 C C . THR B 1 193 ? 0.067 -52.125 -19.109 1 92.94 193 THR B C 1
ATOM 3794 O O . THR B 1 193 ? -0.898 -51.375 -19.234 1 92.94 193 THR B O 1
ATOM 3797 N N . GLU B 1 194 ? 0.113 -53.125 -18.281 1 91.31 194 GLU B N 1
ATOM 3798 C CA . GLU B 1 194 ? -0.727 -53.125 -17.078 1 91.31 194 GLU B CA 1
ATOM 3799 C C . GLU B 1 194 ? -0.066 -52.375 -15.938 1 91.31 194 GLU B C 1
ATOM 3801 O O . GLU B 1 194 ? 1.1 -52.594 -15.617 1 91.31 194 GLU B O 1
ATOM 3806 N N . ALA B 1 195 ? -0.812 -51.438 -15.461 1 88.44 195 ALA B N 1
ATOM 3807 C CA . ALA B 1 195 ? -0.203 -50.531 -14.477 1 88.44 195 ALA B CA 1
ATOM 3808 C C . ALA B 1 195 ? -1.085 -50.406 -13.242 1 88.44 195 ALA B C 1
ATOM 3810 O O . ALA B 1 195 ? -2.301 -50.594 -13.312 1 88.44 195 ALA B O 1
ATOM 3811 N N . LYS B 1 196 ? -0.456 -50.094 -12.164 1 82.31 196 LYS B N 1
ATOM 3812 C CA . LYS B 1 196 ? -1.178 -49.719 -10.961 1 82.31 196 LYS B CA 1
ATOM 3813 C C . LYS B 1 196 ? -1.539 -48.219 -11 1 82.31 196 LYS B C 1
ATOM 3815 O O . LYS B 1 196 ? -2.609 -47.812 -10.531 1 82.31 196 LYS B O 1
ATOM 3820 N N . MET B 1 197 ? -0.639 -47.438 -11.531 1 85.5 197 MET B N 1
ATOM 3821 C CA . MET B 1 197 ? -0.828 -45.969 -11.609 1 85.5 197 MET B CA 1
ATOM 3822 C C . MET B 1 197 ? 0.125 -45.375 -12.633 1 85.5 197 MET B C 1
ATOM 3824 O O . MET B 1 197 ? 1.118 -46 -13.016 1 85.5 197 MET B O 1
ATOM 3828 N N . PHE B 1 198 ? -0.213 -44.219 -13.039 1 86.94 198 PHE B N 1
ATOM 3829 C CA . PHE B 1 198 ? 0.689 -43.406 -13.844 1 86.94 198 PHE B CA 1
ATOM 3830 C C . PHE B 1 198 ? 0.668 -41.969 -13.375 1 86.94 198 PHE B C 1
ATOM 3832 O O . PHE B 1 198 ? -0.313 -41.5 -12.781 1 86.94 198 PHE B O 1
ATOM 3839 N N . MET B 1 199 ? 1.773 -41.281 -13.648 1 88.38 199 MET B N 1
ATOM 3840 C CA . MET B 1 199 ? 1.913 -39.844 -13.359 1 88.38 199 MET B CA 1
ATOM 3841 C C . MET B 1 199 ? 2.629 -39.125 -14.5 1 88.38 199 MET B C 1
ATOM 3843 O O . MET B 1 199 ? 3.629 -39.625 -15.023 1 88.38 199 MET B O 1
ATOM 3847 N N . VAL B 1 200 ? 2.027 -38.094 -14.93 1 91.88 200 VAL B N 1
ATOM 3848 C CA . VAL B 1 200 ? 2.701 -37.156 -15.82 1 91.88 200 VAL B CA 1
ATOM 3849 C C . VAL B 1 200 ? 3.062 -35.906 -15.062 1 91.88 200 VAL B C 1
ATOM 3851 O O . VAL B 1 200 ? 2.182 -35.188 -14.562 1 91.88 200 VAL B O 1
ATOM 3854 N N . THR B 1 201 ? 4.324 -35.594 -15 1 90.62 201 THR B N 1
ATOM 3855 C CA . THR B 1 201 ? 4.727 -34.469 -14.125 1 90.62 201 THR B CA 1
ATOM 3856 C C . THR B 1 201 ? 5.555 -33.469 -14.898 1 90.62 201 THR B C 1
ATOM 3858 O O . THR B 1 201 ? 6.277 -33.812 -15.828 1 90.62 201 THR B O 1
ATOM 3861 N N . ASN B 1 202 ? 5.344 -32.25 -14.492 1 91.62 202 ASN B N 1
ATOM 3862 C CA . ASN B 1 202 ? 6.168 -31.141 -14.977 1 91.62 202 ASN B CA 1
ATOM 3863 C C . ASN B 1 202 ? 7.305 -30.828 -14.016 1 91.62 202 ASN B C 1
ATOM 3865 O O . ASN B 1 202 ? 8.328 -30.266 -14.414 1 91.62 202 ASN B O 1
ATOM 3869 N N . THR B 1 203 ? 7.148 -31.125 -12.773 1 85 203 THR B N 1
ATOM 3870 C CA . THR B 1 203 ? 8.133 -30.844 -11.734 1 85 203 THR B CA 1
ATOM 3871 C C . THR B 1 203 ? 8.719 -32.156 -11.172 1 85 203 THR B C 1
ATOM 3873 O O . THR B 1 203 ? 8.156 -33.219 -11.383 1 85 203 THR B O 1
ATOM 3876 N N . ASN B 1 204 ? 9.953 -31.922 -10.586 1 72.38 204 ASN B N 1
ATOM 3877 C CA . ASN B 1 204 ? 10.594 -33.125 -10.047 1 72.38 204 ASN B CA 1
ATOM 3878 C C . ASN B 1 204 ? 10.133 -33.406 -8.625 1 72.38 204 ASN B C 1
ATOM 3880 O O . ASN B 1 204 ? 10.688 -34.281 -7.957 1 72.38 204 ASN B O 1
ATOM 3884 N N . ARG B 1 205 ? 9.359 -32.438 -8.211 1 61.5 205 ARG B N 1
ATOM 3885 C CA . ARG B 1 205 ? 8.891 -32.656 -6.848 1 61.5 205 ARG B CA 1
ATOM 3886 C C . ARG B 1 205 ? 7.43 -33.094 -6.832 1 61.5 205 ARG B C 1
ATOM 3888 O O . ARG B 1 205 ? 6.562 -32.375 -7.355 1 61.5 205 ARG B O 1
ATOM 3895 N N . VAL B 1 206 ? 7.293 -34.25 -6.93 1 52.34 206 VAL B N 1
ATOM 3896 C CA . VAL B 1 206 ? 5.91 -34.688 -6.809 1 52.34 206 VAL B CA 1
ATOM 3897 C C . VAL B 1 206 ? 5.605 -35.031 -5.352 1 52.34 206 VAL B C 1
ATOM 3899 O O . VAL B 1 206 ? 6.258 -35.906 -4.766 1 52.34 206 VAL B O 1
ATOM 3902 N N . GLY B 1 207 ? 4.582 -34.406 -4.777 1 46.09 207 GLY B N 1
ATOM 3903 C CA . GLY B 1 207 ? 4.023 -34.75 -3.49 1 46.09 207 GLY B CA 1
ATOM 3904 C C . GLY B 1 207 ? 5.031 -34.688 -2.357 1 46.09 207 GLY B C 1
ATOM 3905 O O . GLY B 1 207 ? 4.98 -35.5 -1.425 1 46.09 207 GLY B O 1
ATOM 3906 N N . GLY B 1 208 ? 6.078 -33.812 -2.385 1 46.12 208 GLY B N 1
ATOM 3907 C CA . GLY B 1 208 ? 7.051 -33.75 -1.305 1 46.12 208 GLY B CA 1
ATOM 3908 C C . GLY B 1 208 ? 8.266 -34.625 -1.546 1 46.12 208 GLY B C 1
ATOM 3909 O O . GLY B 1 208 ? 9.227 -34.594 -0.782 1 46.12 208 GLY B O 1
ATOM 3910 N N . PHE B 1 209 ? 8.078 -35.562 -2.34 1 44.38 209 PHE B N 1
ATOM 3911 C CA . PHE B 1 209 ? 9.242 -36.406 -2.615 1 44.38 209 PHE B CA 1
ATOM 3912 C C . PHE B 1 209 ? 10.188 -35.719 -3.588 1 44.38 209 PHE B C 1
ATOM 3914 O O . PHE B 1 209 ? 9.805 -35.375 -4.707 1 44.38 209 PHE B O 1
ATOM 3921 N N . GLU B 1 210 ? 11.219 -35.312 -2.975 1 48.69 210 GLU B N 1
ATOM 3922 C CA . GLU B 1 210 ? 12.328 -34.75 -3.748 1 48.69 210 GLU B CA 1
ATOM 3923 C C . GLU B 1 210 ? 13.055 -35.844 -4.527 1 48.69 210 GLU B C 1
ATOM 3925 O O . GLU B 1 210 ? 13.172 -37 -4.055 1 48.69 210 GLU B O 1
ATOM 3930 N N . ASN B 1 211 ? 13.125 -35.719 -5.805 1 52.44 211 ASN B N 1
ATOM 3931 C CA . ASN B 1 211 ? 14.047 -36.469 -6.652 1 52.44 211 ASN B CA 1
ATOM 3932 C C . ASN B 1 211 ? 13.383 -37.719 -7.227 1 52.44 211 ASN B C 1
ATOM 3934 O O . ASN B 1 211 ? 14.062 -38.688 -7.523 1 52.44 211 ASN B O 1
ATOM 3938 N N . ILE B 1 212 ? 12.055 -37.938 -7.062 1 54.41 212 ILE B N 1
ATOM 3939 C CA . ILE B 1 212 ? 11.477 -39.094 -7.727 1 54.41 212 ILE B CA 1
ATOM 3940 C C . ILE B 1 212 ? 11.688 -39 -9.234 1 54.41 212 ILE B C 1
ATOM 3942 O O . ILE B 1 212 ? 11.867 -40 -9.914 1 54.41 212 ILE B O 1
ATOM 3946 N N . ILE B 1 213 ? 11.68 -37.812 -9.586 1 62.22 213 ILE B N 1
ATOM 3947 C CA . ILE B 1 213 ? 11.789 -37.562 -11.016 1 62.22 213 ILE B CA 1
ATOM 3948 C C . ILE B 1 213 ? 13 -36.656 -11.281 1 62.22 213 ILE B C 1
ATOM 3950 O O . ILE B 1 213 ? 12.844 -35.469 -11.57 1 62.22 213 ILE B O 1
ATOM 3954 N N . PRO B 1 214 ? 14.148 -37.312 -11.266 1 61.41 214 PRO B N 1
ATOM 3955 C CA . PRO B 1 214 ? 15.375 -36.5 -11.25 1 61.41 214 PRO B CA 1
ATOM 3956 C C . PRO B 1 214 ? 15.516 -35.625 -12.484 1 61.41 214 PRO B C 1
ATOM 3958 O O . PRO B 1 214 ? 16.234 -34.625 -12.453 1 61.41 214 PRO B O 1
ATOM 3961 N N . TYR B 1 215 ? 14.664 -36.031 -13.5 1 68.62 215 TYR B N 1
ATOM 3962 C CA . TYR B 1 215 ? 14.977 -35.312 -14.727 1 68.62 215 TYR B CA 1
ATOM 3963 C C . TYR B 1 215 ? 13.906 -34.25 -15.039 1 68.62 215 TYR B C 1
ATOM 3965 O O . TYR B 1 215 ? 14.008 -33.531 -16.031 1 68.62 215 TYR B O 1
ATOM 3973 N N . ALA B 1 216 ? 12.961 -34.312 -14.297 1 76.19 216 ALA B N 1
ATOM 3974 C CA . ALA B 1 216 ? 11.922 -33.312 -14.586 1 76.19 216 ALA B CA 1
ATOM 3975 C C . ALA B 1 216 ? 12.477 -31.891 -14.5 1 76.19 216 ALA B C 1
ATOM 3977 O O . ALA B 1 216 ? 13.211 -31.562 -13.57 1 76.19 216 ALA B O 1
ATOM 3978 N N . ASP B 1 217 ? 12.188 -31.156 -15.555 1 84.75 217 ASP B N 1
ATOM 3979 C CA . ASP B 1 217 ? 12.648 -29.781 -15.734 1 84.75 217 ASP B CA 1
ATOM 3980 C C . ASP B 1 217 ? 11.531 -28.906 -16.297 1 84.75 217 ASP B C 1
ATOM 3982 O O . ASP B 1 217 ? 10.961 -29.203 -17.344 1 84.75 217 ASP B O 1
ATOM 3986 N N . ILE B 1 218 ? 11.297 -27.859 -15.617 1 90.81 218 ILE B N 1
ATOM 3987 C CA . ILE B 1 218 ? 10.156 -27.016 -15.969 1 90.81 218 ILE B CA 1
ATOM 3988 C C . ILE B 1 218 ? 10.539 -26.109 -17.141 1 90.81 218 ILE B C 1
ATOM 3990 O O . ILE B 1 218 ? 9.773 -25.219 -17.516 1 90.81 218 ILE B O 1
ATOM 3994 N N . GLN B 1 219 ? 11.695 -26.359 -17.734 1 93.62 219 GLN B N 1
ATOM 3995 C CA . GLN B 1 219 ? 12.141 -25.453 -18.797 1 93.62 219 GLN B CA 1
ATOM 3996 C C . GLN B 1 219 ? 12.617 -26.234 -20.016 1 93.62 219 GLN B C 1
ATOM 3998 O O . GLN B 1 219 ? 13.141 -25.656 -20.969 1 93.62 219 GLN B O 1
ATOM 4003 N N . ASP B 1 220 ? 12.445 -27.562 -20.078 1 92.5 220 ASP B N 1
ATOM 4004 C CA . ASP B 1 220 ? 13.031 -28.328 -21.172 1 92.5 220 ASP B CA 1
ATOM 4005 C C . ASP B 1 220 ? 11.992 -28.641 -22.25 1 92.5 220 ASP B C 1
ATOM 4007 O O . ASP B 1 220 ? 12.305 -29.266 -23.266 1 92.5 220 ASP B O 1
ATOM 4011 N N . GLY B 1 221 ? 10.797 -28.25 -22.016 1 95.31 221 GLY B N 1
ATOM 4012 C CA . GLY B 1 221 ? 9.734 -28.438 -23 1 95.31 221 GLY B CA 1
ATOM 4013 C C . GLY B 1 221 ? 9.203 -29.859 -23.031 1 95.31 221 GLY B C 1
ATOM 4014 O O . GLY B 1 221 ? 8.516 -30.234 -23.969 1 95.31 221 GLY B O 1
ATOM 4015 N N . MET B 1 222 ? 9.578 -30.609 -21.969 1 95.19 222 MET B N 1
ATOM 4016 C CA . MET B 1 222 ? 9.148 -32 -21.906 1 95.19 222 MET B CA 1
ATOM 4017 C C . MET B 1 222 ? 8.367 -32.281 -20.625 1 95.19 222 MET B C 1
ATOM 4019 O O . MET B 1 222 ? 8.492 -31.531 -19.641 1 95.19 222 MET B O 1
ATOM 4023 N N . LEU B 1 223 ? 7.559 -33.281 -20.719 1 95.44 223 LEU B N 1
ATOM 4024 C CA . LEU B 1 223 ? 6.918 -33.844 -19.547 1 95.44 223 LEU B CA 1
ATOM 4025 C C . LEU B 1 223 ? 7.52 -35.219 -19.188 1 95.44 223 LEU B C 1
ATOM 4027 O O . LEU B 1 223 ? 8.125 -35.875 -20.031 1 95.44 223 LEU B O 1
ATOM 4031 N N . ASP B 1 224 ? 7.375 -35.562 -17.969 1 91.38 224 ASP B N 1
ATOM 4032 C CA . ASP B 1 224 ? 7.887 -36.812 -17.469 1 91.38 224 ASP B CA 1
ATOM 4033 C C . ASP B 1 224 ? 6.75 -37.781 -17.125 1 91.38 224 ASP B C 1
ATOM 4035 O O . ASP B 1 224 ? 5.895 -37.469 -16.297 1 91.38 224 ASP B O 1
ATOM 4039 N N . LEU B 1 225 ? 6.738 -38.875 -17.75 1 92 225 LEU B N 1
ATOM 4040 C CA . LEU B 1 225 ? 5.75 -39.938 -17.484 1 92 225 LEU B CA 1
ATOM 4041 C C . LEU B 1 225 ? 6.359 -41.062 -16.656 1 92 225 LEU B C 1
ATOM 4043 O O . LEU B 1 225 ? 7.41 -41.594 -17.016 1 92 225 LEU B O 1
ATOM 4047 N N . ILE B 1 226 ? 5.691 -41.344 -15.57 1 85.94 226 ILE B N 1
ATOM 4048 C CA . ILE B 1 226 ? 6.047 -42.5 -14.742 1 85.94 226 ILE B CA 1
ATOM 4049 C C . ILE B 1 226 ? 4.867 -43.469 -14.68 1 85.94 226 ILE B C 1
ATOM 4051 O O . ILE B 1 226 ? 3.74 -43.062 -14.383 1 85.94 226 ILE B O 1
ATOM 4055 N N . VAL B 1 227 ? 5.164 -44.688 -14.977 1 87.38 227 VAL B N 1
ATOM 4056 C CA . VAL B 1 227 ? 4.156 -45.75 -14.875 1 87.38 227 VAL B CA 1
ATOM 4057 C C . VAL B 1 227 ? 4.609 -46.781 -13.867 1 87.38 227 VAL B C 1
ATOM 4059 O O . VAL B 1 227 ? 5.707 -47.344 -13.984 1 87.38 227 VAL B O 1
ATOM 4062 N N . ILE B 1 228 ? 3.855 -46.938 -12.922 1 82.06 228 ILE B N 1
ATOM 4063 C CA . ILE B 1 228 ? 4.07 -48.062 -12.008 1 82.06 228 ILE B CA 1
ATOM 4064 C C . ILE B 1 228 ? 3.32 -49.281 -12.516 1 82.06 228 ILE B C 1
ATOM 4066 O O . ILE B 1 228 ? 2.09 -49.344 -12.453 1 82.06 228 ILE B O 1
ATOM 4070 N N . LYS B 1 229 ? 4.09 -50.188 -12.898 1 84.62 229 LYS B N 1
ATOM 4071 C CA . LYS B 1 229 ? 3.529 -51.375 -13.516 1 84.62 229 LYS B CA 1
ATOM 4072 C C . LYS B 1 229 ? 2.887 -52.281 -12.477 1 84.62 229 LYS B C 1
ATOM 4074 O O . LYS B 1 229 ? 3.09 -52.094 -11.273 1 84.62 229 LYS B O 1
ATOM 4079 N N . LYS B 1 230 ? 2.109 -53.156 -13.039 1 81.44 230 LYS B N 1
ATOM 4080 C CA . LYS B 1 230 ? 1.514 -54.156 -12.172 1 81.44 230 LYS B CA 1
ATOM 4081 C C . LYS B 1 230 ? 2.584 -54.906 -11.383 1 81.44 230 LYS B C 1
ATOM 4083 O O . LYS B 1 230 ? 3.592 -55.344 -11.945 1 81.44 230 LYS B O 1
ATOM 4088 N N . CYS B 1 231 ? 2.508 -54.812 -10.008 1 72.94 231 CYS B N 1
ATOM 4089 C CA . CYS B 1 231 ? 3.428 -55.562 -9.148 1 72.94 231 CYS B CA 1
ATOM 4090 C C . CYS B 1 231 ? 2.742 -55.969 -7.852 1 72.94 231 CYS B C 1
ATOM 4092 O O . CYS B 1 231 ? 1.601 -55.562 -7.594 1 72.94 231 CYS B O 1
ATOM 4094 N N . SER B 1 232 ? 3.385 -56.875 -7.156 1 69.5 232 SER B N 1
ATOM 4095 C CA . SER B 1 232 ? 2.848 -57.281 -5.863 1 69.5 232 SER B CA 1
ATOM 4096 C C . SER B 1 232 ? 2.998 -56.188 -4.824 1 69.5 232 SER B C 1
ATOM 4098 O O . SER B 1 232 ? 3.729 -55.219 -5.043 1 69.5 232 SER B O 1
ATOM 4100 N N . VAL B 1 233 ? 2.238 -56.344 -3.814 1 62.69 233 VAL B N 1
ATOM 4101 C CA . VAL B 1 233 ? 2.293 -55.375 -2.729 1 62.69 233 VAL B CA 1
ATOM 4102 C C . VAL B 1 233 ? 3.713 -55.281 -2.172 1 62.69 233 VAL B C 1
ATOM 4104 O O . VAL B 1 233 ? 4.191 -54.219 -1.812 1 62.69 233 VAL B O 1
ATOM 4107 N N . THR B 1 234 ? 4.258 -56.438 -2.094 1 61.31 234 THR B N 1
ATOM 4108 C CA . THR B 1 234 ? 5.621 -56.5 -1.583 1 61.31 234 THR B CA 1
ATOM 4109 C C . THR B 1 234 ? 6.586 -55.75 -2.502 1 61.31 234 THR B C 1
ATOM 4111 O O . THR B 1 234 ? 7.516 -55.094 -2.031 1 61.31 234 THR B O 1
ATOM 4114 N N . ASP B 1 235 ? 6.273 -55.844 -3.754 1 64.06 235 ASP B N 1
ATOM 4115 C CA . ASP B 1 235 ? 7.113 -55.156 -4.73 1 64.06 235 ASP B CA 1
ATOM 4116 C C . ASP B 1 235 ? 6.941 -53.656 -4.641 1 64.06 235 ASP B C 1
ATOM 4118 O O . ASP B 1 235 ? 7.914 -52.906 -4.777 1 64.06 235 ASP B O 1
ATOM 4122 N N . LEU B 1 236 ? 5.773 -53.375 -4.336 1 62.59 236 LEU B N 1
ATOM 4123 C CA . LEU B 1 236 ? 5.465 -51.938 -4.242 1 62.59 236 LEU B CA 1
ATOM 4124 C C . LEU B 1 236 ? 6.191 -51.312 -3.061 1 62.59 236 LEU B C 1
ATOM 4126 O O . LEU B 1 236 ? 6.699 -50.188 -3.166 1 62.59 236 LEU B O 1
ATOM 4130 N N . VAL B 1 237 ? 6.203 -52.031 -2.031 1 58.5 237 VAL B N 1
ATOM 4131 C CA . VAL B 1 237 ? 6.898 -51.594 -0.834 1 58.5 237 VAL B CA 1
ATOM 4132 C C . VAL B 1 237 ? 8.391 -51.469 -1.114 1 58.5 237 VAL B C 1
ATOM 4134 O O . VAL B 1 237 ? 9.031 -50.5 -0.715 1 58.5 237 VAL B O 1
ATOM 4137 N N . ALA B 1 238 ? 8.844 -52.469 -1.748 1 60.28 238 ALA B N 1
ATOM 4138 C CA . ALA B 1 238 ? 10.266 -52.469 -2.084 1 60.28 238 ALA B CA 1
ATOM 4139 C C . ALA B 1 238 ? 10.602 -51.281 -2.996 1 60.28 238 ALA B C 1
ATOM 4141 O O . ALA B 1 238 ? 11.648 -50.656 -2.838 1 60.28 238 ALA B O 1
ATOM 4142 N N . LEU B 1 239 ? 9.703 -51.062 -3.828 1 60.88 239 LEU B N 1
ATOM 4143 C CA . LEU B 1 239 ? 9.875 -49.938 -4.75 1 60.88 239 LEU B CA 1
ATOM 4144 C C . LEU B 1 239 ? 9.883 -48.625 -4.004 1 60.88 239 LEU B C 1
ATOM 4146 O O . LEU B 1 239 ? 10.672 -47.719 -4.324 1 60.88 239 LEU B O 1
ATOM 4150 N N . SER B 1 240 ? 8.961 -48.594 -3.1 1 59.03 240 SER B N 1
ATOM 4151 C CA . SER B 1 240 ? 8.891 -47.344 -2.307 1 59.03 240 SER B CA 1
ATOM 4152 C C . SER B 1 240 ? 10.203 -47.094 -1.565 1 59.03 240 SER B C 1
ATOM 4154 O O . SER B 1 240 ? 10.664 -45.969 -1.473 1 59.03 240 SER B O 1
ATOM 4156 N N . LYS B 1 241 ? 10.742 -48.188 -1.114 1 55.41 241 LYS B N 1
ATOM 4157 C CA . LYS B 1 241 ? 12.016 -48.125 -0.419 1 55.41 241 LYS B CA 1
ATOM 4158 C C . LYS B 1 241 ? 13.141 -47.719 -1.376 1 55.41 241 LYS B C 1
ATOM 4160 O O . LYS B 1 241 ? 14.008 -46.906 -1.028 1 55.41 241 LYS B O 1
ATOM 4165 N N . ASP B 1 242 ? 13.086 -48.375 -2.48 1 57.53 242 ASP B N 1
ATOM 4166 C CA . ASP B 1 242 ? 14.117 -48.062 -3.463 1 57.53 242 ASP B CA 1
ATOM 4167 C C . ASP B 1 242 ? 14.008 -46.625 -3.928 1 57.53 242 ASP B C 1
ATOM 4169 O O . ASP B 1 242 ? 15.023 -45.969 -4.227 1 57.53 242 ASP B O 1
ATOM 4173 N N . TYR B 1 243 ? 12.898 -46.219 -3.969 1 56.59 243 TYR B N 1
ATOM 4174 C CA . TYR B 1 243 ? 12.609 -44.844 -4.363 1 56.59 243 TYR B CA 1
ATOM 4175 C C . TYR B 1 243 ? 13.258 -43.844 -3.402 1 56.59 243 TYR B C 1
ATOM 4177 O O . TYR B 1 243 ? 13.852 -42.844 -3.83 1 56.59 243 TYR B O 1
ATOM 4185 N N . LEU B 1 244 ? 13.023 -44.188 -2.143 1 52.66 244 LEU B N 1
ATOM 4186 C CA . LEU B 1 244 ? 13.648 -43.344 -1.119 1 52.66 244 LEU B CA 1
ATOM 4187 C C . LEU B 1 244 ? 15.164 -43.344 -1.264 1 52.66 244 LEU B C 1
ATOM 4189 O O . LEU B 1 244 ? 15.82 -42.344 -0.942 1 52.66 244 LEU B O 1
ATOM 4193 N N . LEU B 1 245 ? 15.609 -44.375 -1.888 1 49.5 245 LEU B N 1
ATOM 4194 C CA . LEU B 1 245 ? 17.047 -44.531 -1.979 1 49.5 245 LEU B CA 1
ATOM 4195 C C . LEU B 1 245 ? 17.562 -44.094 -3.354 1 49.5 245 LEU B C 1
ATOM 4197 O O . LEU B 1 245 ? 18.719 -44.344 -3.693 1 49.5 245 LEU B O 1
ATOM 4201 N N . LYS B 1 246 ? 16.828 -43.406 -4.012 1 56 246 LYS B N 1
ATOM 4202 C CA . LYS B 1 246 ? 17.172 -42.844 -5.324 1 56 246 LYS B CA 1
ATOM 4203 C C . LYS B 1 246 ? 17.547 -43.969 -6.297 1 56 246 LYS B C 1
ATOM 4205 O O . LYS B 1 246 ? 18.422 -43.781 -7.152 1 56 246 LYS B O 1
ATOM 4210 N N . LYS B 1 247 ? 17.219 -45.188 -6.047 1 55.38 247 LYS B N 1
ATOM 4211 C CA . LYS B 1 247 ? 17.609 -46.312 -6.895 1 55.38 247 LYS B CA 1
ATOM 4212 C C . LYS B 1 247 ? 16.422 -46.844 -7.695 1 55.38 247 LYS B C 1
ATOM 4214 O O . LYS B 1 247 ? 16.516 -47.875 -8.344 1 55.38 247 LYS B O 1
ATOM 4219 N N . HIS B 1 248 ? 15.367 -46.062 -7.758 1 55.97 248 HIS B N 1
ATOM 4220 C CA . HIS B 1 248 ? 14.117 -46.625 -8.289 1 55.97 248 HIS B CA 1
ATOM 4221 C C . HIS B 1 248 ? 14.086 -46.531 -9.812 1 55.97 248 HIS B C 1
ATOM 4223 O O . HIS B 1 248 ? 13.406 -47.312 -10.469 1 55.97 248 HIS B O 1
ATOM 4229 N N . ALA B 1 249 ? 14.859 -45.531 -10.367 1 58.69 249 ALA B N 1
ATOM 4230 C CA . ALA B 1 249 ? 14.781 -45.375 -11.812 1 58.69 249 ALA B CA 1
ATOM 4231 C C . ALA B 1 249 ? 15.164 -46.688 -12.531 1 58.69 249 ALA B C 1
ATOM 4233 O O . ALA B 1 249 ? 14.766 -46.906 -13.68 1 58.69 249 ALA B O 1
ATOM 4234 N N . ASN B 1 250 ? 15.664 -47.594 -11.727 1 64.06 250 ASN B N 1
ATOM 4235 C CA . ASN B 1 250 ? 16.125 -48.812 -12.375 1 64.06 250 ASN B CA 1
ATOM 4236 C C . ASN B 1 250 ? 15.219 -50 -12.047 1 64.06 250 ASN B C 1
ATOM 4238 O O . ASN B 1 250 ? 15.5 -51.125 -12.438 1 64.06 250 ASN B O 1
ATOM 4242 N N . SER B 1 251 ? 14.195 -49.688 -11.492 1 72.25 251 SER B N 1
ATOM 4243 C CA . SER B 1 251 ? 13.312 -50.812 -11.133 1 72.25 251 SER B CA 1
ATOM 4244 C C . SER B 1 251 ? 12.547 -51.312 -12.352 1 72.25 251 SER B C 1
ATOM 4246 O O . SER B 1 251 ? 12.086 -50.531 -13.18 1 72.25 251 SER B O 1
ATOM 4248 N N . PRO B 1 252 ? 12.414 -52.656 -12.5 1 76.81 252 PRO B N 1
ATOM 4249 C CA . PRO B 1 252 ? 11.633 -53.219 -13.609 1 76.81 252 PRO B CA 1
ATOM 4250 C C . PRO B 1 252 ? 10.141 -52.906 -13.5 1 76.81 252 PRO B C 1
ATOM 4252 O O . PRO B 1 252 ? 9.398 -53.094 -14.461 1 76.81 252 PRO B O 1
ATOM 4255 N N . PHE B 1 253 ? 9.734 -52.438 -12.414 1 78.75 253 PHE B N 1
ATOM 4256 C CA . PHE B 1 253 ? 8.32 -52.156 -12.195 1 78.75 253 PHE B CA 1
ATOM 4257 C C . PHE B 1 253 ? 7.992 -50.719 -12.508 1 78.75 253 PHE B C 1
ATOM 4259 O O . PHE B 1 253 ? 6.832 -50.312 -12.453 1 78.75 253 PHE B O 1
ATOM 4266 N N . ILE B 1 254 ? 8.977 -50 -12.859 1 80.25 254 ILE B N 1
ATOM 4267 C CA . ILE B 1 254 ? 8.773 -48.594 -13.164 1 80.25 254 ILE B CA 1
ATOM 4268 C C . ILE B 1 254 ? 9.172 -48.312 -14.609 1 80.25 254 ILE B C 1
ATOM 4270 O O . ILE B 1 254 ? 10.227 -48.75 -15.062 1 80.25 254 ILE B O 1
ATOM 4274 N N . SER B 1 255 ? 8.266 -47.75 -15.367 1 85.5 255 SER B N 1
ATOM 4275 C CA . SER B 1 255 ? 8.617 -47.188 -16.656 1 85.5 255 SER B CA 1
ATOM 4276 C C . SER B 1 255 ? 8.688 -45.656 -16.594 1 85.5 255 SER B C 1
ATOM 4278 O O . SER B 1 255 ? 7.781 -45 -16.062 1 85.5 255 SER B O 1
ATOM 4280 N N . TYR B 1 256 ? 9.789 -45.156 -17.031 1 85.94 256 TYR B N 1
ATOM 4281 C CA . TYR B 1 256 ? 10.016 -43.719 -17.062 1 85.94 256 TYR B CA 1
ATOM 4282 C C . TYR B 1 256 ? 10.336 -43.219 -18.469 1 85.94 256 TYR B C 1
ATOM 4284 O O . TYR B 1 256 ? 11.234 -43.75 -19.125 1 85.94 256 TYR B O 1
ATOM 4292 N N . VAL B 1 257 ? 9.578 -42.281 -18.953 1 89.12 257 VAL B N 1
ATOM 4293 C CA . VAL B 1 257 ? 9.828 -41.719 -20.281 1 89.12 257 VAL B CA 1
ATOM 4294 C C . VAL B 1 257 ? 9.57 -40.219 -20.281 1 89.12 257 VAL B C 1
ATOM 4296 O O . VAL B 1 257 ? 8.711 -39.719 -19.531 1 89.12 257 VAL B O 1
ATOM 4299 N N . GLN B 1 258 ? 10.297 -39.5 -21.078 1 93 258 GLN B N 1
ATOM 4300 C CA . GLN B 1 258 ? 10.031 -38.094 -21.344 1 93 258 GLN B CA 1
ATOM 4301 C C . GLN B 1 258 ? 9.398 -37.906 -22.719 1 93 258 GLN B C 1
ATOM 4303 O O . GLN B 1 258 ? 9.773 -38.562 -23.672 1 93 258 GLN B O 1
ATOM 4308 N N . ALA B 1 259 ? 8.438 -37.062 -22.828 1 95.94 259 ALA B N 1
ATOM 4309 C CA . ALA B 1 259 ? 7.773 -36.781 -24.094 1 95.94 259 ALA B CA 1
ATOM 4310 C C . ALA B 1 259 ? 7.133 -35.406 -24.094 1 95.94 259 ALA B C 1
ATOM 4312 O O . ALA B 1 259 ? 6.887 -34.812 -23.031 1 95.94 259 ALA B O 1
ATOM 4313 N N . LYS B 1 260 ? 6.898 -34.844 -25.328 1 97.25 260 LYS B N 1
ATOM 4314 C CA . LYS B 1 260 ? 6.207 -33.562 -25.5 1 97.25 260 LYS B CA 1
ATOM 4315 C C . LYS B 1 260 ? 4.691 -33.75 -25.516 1 97.25 260 LYS B C 1
ATOM 4317 O O . LYS B 1 260 ? 3.939 -32.875 -25.094 1 97.25 260 LYS B O 1
ATOM 4322 N N . LYS B 1 261 ? 4.363 -34.844 -26.031 1 97.94 261 LYS B N 1
ATOM 4323 C CA . LYS B 1 261 ? 2.953 -35.188 -26.172 1 97.94 261 LYS B CA 1
ATOM 4324 C C . LYS B 1 261 ? 2.699 -36.625 -25.703 1 97.94 261 LYS B C 1
ATOM 4326 O O . LYS B 1 261 ? 3.395 -37.562 -26.125 1 97.94 261 LYS B O 1
ATOM 4331 N N . ILE B 1 262 ? 1.77 -36.844 -24.781 1 97.88 262 ILE B N 1
ATOM 4332 C CA . ILE B 1 262 ? 1.438 -38.156 -24.203 1 97.88 262 ILE B CA 1
ATOM 4333 C C . ILE B 1 262 ? -0.063 -38.406 -24.312 1 97.88 262 ILE B C 1
ATOM 4335 O O . ILE B 1 262 ? -0.869 -37.625 -23.781 1 97.88 262 ILE B O 1
ATOM 4339 N N . GLU B 1 263 ? -0.435 -39.344 -25.031 1 98.06 263 GLU B N 1
ATOM 4340 C CA . GLU B 1 263 ? -1.827 -39.781 -25.062 1 98.06 263 GLU B CA 1
ATOM 4341 C C . GLU B 1 263 ? -2.027 -41.062 -24.266 1 98.06 263 GLU B C 1
ATOM 4343 O O . GLU B 1 263 ? -1.271 -42.031 -24.422 1 98.06 263 GLU B O 1
ATOM 4348 N N . ILE B 1 264 ? -2.982 -41.125 -23.406 1 97 264 ILE B N 1
ATOM 4349 C CA . ILE B 1 264 ? -3.209 -42.281 -22.547 1 97 264 ILE B CA 1
ATOM 4350 C C . ILE B 1 264 ? -4.629 -42.812 -22.75 1 97 264 ILE B C 1
ATOM 4352 O O . ILE B 1 264 ? -5.598 -42.031 -22.656 1 97 264 ILE B O 1
ATOM 4356 N N . TYR B 1 265 ? -4.73 -44 -22.984 1 96.5 265 TYR B N 1
ATOM 4357 C CA . TYR B 1 265 ? -5.996 -44.688 -23.203 1 96.5 265 TYR B CA 1
ATOM 4358 C C . TYR B 1 265 ? -6.164 -45.844 -22.219 1 96.5 265 TYR B C 1
ATOM 4360 O O . TYR B 1 265 ? -5.18 -46.438 -21.781 1 96.5 265 TYR B O 1
ATOM 4368 N N . SER B 1 266 ? -7.32 -46.125 -21.875 1 94.44 266 SER B N 1
ATOM 4369 C CA . SER B 1 266 ? -7.691 -47.312 -21.125 1 94.44 266 SER B CA 1
ATOM 4370 C C . SER B 1 266 ? -9.133 -47.719 -21.406 1 94.44 266 SER B C 1
ATOM 4372 O O . SER B 1 266 ? -9.984 -46.844 -21.688 1 94.44 266 SER B O 1
ATOM 4374 N N . GLN B 1 267 ? -9.422 -49 -21.312 1 90.56 267 GLN B N 1
ATOM 4375 C CA . GLN B 1 267 ? -10.797 -49.5 -21.422 1 90.56 267 GLN B CA 1
ATOM 4376 C C . GLN B 1 267 ? -11.562 -49.281 -20.125 1 90.56 267 GLN B C 1
ATOM 4378 O O . GLN B 1 267 ? -12.797 -49.25 -20.125 1 90.56 267 GLN B O 1
ATOM 4383 N N . GLN B 1 268 ? -10.836 -49.094 -19.062 1 89.12 268 GLN B N 1
ATOM 4384 C CA . GLN B 1 268 ? -11.43 -48.844 -17.766 1 89.12 268 GLN B CA 1
ATOM 4385 C C . GLN B 1 268 ? -11.664 -47.344 -17.547 1 89.12 268 GLN B C 1
ATOM 4387 O O . GLN B 1 268 ? -10.977 -46.531 -18.141 1 89.12 268 GLN B O 1
ATOM 4392 N N . LYS B 1 269 ? -12.664 -47.125 -16.75 1 87.88 269 LYS B N 1
ATOM 4393 C CA . LYS B 1 269 ? -12.867 -45.75 -16.375 1 87.88 269 LYS B CA 1
ATOM 4394 C C . LYS B 1 269 ? -11.867 -45.312 -15.305 1 87.88 269 LYS B C 1
ATOM 4396 O O . LYS B 1 269 ? -11.922 -45.781 -14.172 1 87.88 269 LYS B O 1
ATOM 4401 N N . VAL B 1 270 ? -10.961 -44.469 -15.711 1 88.69 270 VAL B N 1
ATOM 4402 C CA . VAL B 1 270 ? -9.945 -43.906 -14.812 1 88.69 270 VAL B CA 1
ATOM 4403 C C . VAL B 1 270 ? -10.031 -42.406 -14.789 1 88.69 270 VAL B C 1
ATOM 4405 O O . VAL B 1 270 ? -9.789 -41.75 -15.812 1 88.69 270 VAL B O 1
ATOM 4408 N N . VAL B 1 271 ? -10.336 -41.875 -13.648 1 87.75 271 VAL B N 1
ATOM 4409 C CA . VAL B 1 271 ? -10.398 -40.406 -13.5 1 87.75 271 VAL B CA 1
ATOM 4410 C C . VAL B 1 271 ? -9.016 -39.875 -13.172 1 87.75 271 VAL B C 1
ATOM 4412 O O . VAL B 1 271 ? -8.289 -40.438 -12.352 1 87.75 271 VAL B O 1
ATOM 4415 N N . ILE B 1 272 ? -8.703 -38.812 -13.82 1 88.88 272 ILE B N 1
ATOM 4416 C CA . ILE B 1 272 ? -7.367 -38.219 -13.664 1 88.88 272 ILE B CA 1
ATOM 4417 C C . ILE B 1 272 ? -7.387 -37.156 -12.586 1 88.88 272 ILE B C 1
ATOM 4419 O O . ILE B 1 272 ? -8.312 -36.344 -12.531 1 88.88 272 ILE B O 1
ATOM 4423 N N . ASP B 1 273 ? -6.398 -37.156 -11.766 1 85.25 273 ASP B N 1
ATOM 4424 C CA . ASP B 1 273 ? -6.129 -36.031 -10.852 1 85.25 273 ASP B CA 1
ATOM 4425 C C . ASP B 1 273 ? -5.223 -35 -11.492 1 85.25 273 ASP B C 1
ATOM 4427 O O . ASP B 1 273 ? -4.156 -35.344 -12.023 1 85.25 273 ASP B O 1
ATOM 4431 N N . ILE B 1 274 ? -5.664 -33.812 -11.516 1 87.44 274 ILE B N 1
ATOM 4432 C CA . ILE B 1 274 ? -4.895 -32.719 -12.094 1 87.44 274 ILE B CA 1
ATOM 4433 C C . ILE B 1 274 ? -4.52 -31.734 -11 1 87.44 274 ILE B C 1
ATOM 4435 O O . ILE B 1 274 ? -5.344 -30.906 -10.602 1 87.44 274 ILE B O 1
ATOM 4439 N N . ASP B 1 275 ? -3.299 -31.75 -10.586 1 82.5 275 ASP B N 1
ATOM 4440 C CA . ASP B 1 275 ? -2.799 -30.922 -9.5 1 82.5 275 ASP B CA 1
ATOM 4441 C C . ASP B 1 275 ? -3.746 -30.938 -8.305 1 82.5 275 ASP B C 1
ATOM 4443 O O . ASP B 1 275 ? -4.07 -29.891 -7.738 1 82.5 275 ASP B O 1
ATOM 4447 N N . GLY B 1 276 ? -4.25 -32.062 -8.094 1 75.56 276 GLY B N 1
ATOM 4448 C CA . GLY B 1 276 ? -5.066 -32.25 -6.906 1 75.56 276 GLY B CA 1
ATOM 4449 C C . GLY B 1 276 ? -6.551 -32.062 -7.164 1 75.56 276 GLY B C 1
ATOM 4450 O O . GLY B 1 276 ? -7.371 -32.281 -6.266 1 75.56 276 GLY B O 1
ATOM 4451 N N . GLU B 1 277 ? -6.918 -31.703 -8.258 1 76.88 277 GLU B N 1
ATOM 4452 C CA . GLU B 1 277 ? -8.328 -31.516 -8.609 1 76.88 277 GLU B CA 1
ATOM 4453 C C . GLU B 1 277 ? -8.805 -32.625 -9.547 1 76.88 277 GLU B C 1
ATOM 4455 O O . GLU B 1 277 ? -8.031 -33.125 -10.352 1 76.88 277 GLU B O 1
ATOM 4460 N N . GLU B 1 278 ? -10.062 -32.938 -9.422 1 81.81 278 GLU B N 1
ATOM 4461 C CA . GLU B 1 278 ? -10.633 -33.969 -10.273 1 81.81 278 GLU B CA 1
ATOM 4462 C C . GLU B 1 278 ? -10.695 -33.531 -11.734 1 81.81 278 GLU B C 1
ATOM 4464 O O . GLU B 1 278 ? -11.172 -32.438 -12.031 1 81.81 278 GLU B O 1
ATOM 4469 N N . GLY B 1 279 ? -10.117 -34.375 -12.523 1 86.75 279 GLY B N 1
ATOM 4470 C CA . GLY B 1 279 ? -10.141 -34.094 -13.953 1 86.75 279 GLY B CA 1
ATOM 4471 C C . GLY B 1 279 ? -11.023 -35.062 -14.734 1 86.75 279 GLY B C 1
ATOM 4472 O O . GLY B 1 279 ? -11.938 -35.656 -14.172 1 86.75 279 GLY B O 1
ATOM 4473 N N . SER B 1 280 ? -10.875 -35 -16.062 1 87.06 280 SER B N 1
ATOM 4474 C CA . SER B 1 280 ? -11.633 -35.875 -16.969 1 87.06 280 SER B CA 1
ATOM 4475 C C . SER B 1 280 ? -11.117 -37.312 -16.906 1 87.06 280 SER B C 1
ATOM 4477 O O . SER B 1 280 ? -9.953 -37.562 -16.594 1 87.06 280 SER B O 1
ATOM 4479 N N . PRO B 1 281 ? -12.016 -38.219 -17.203 1 91.25 281 PRO B N 1
ATOM 4480 C CA . PRO B 1 281 ? -11.547 -39.594 -17.328 1 91.25 281 PRO B CA 1
ATOM 4481 C C . PRO B 1 281 ? -10.75 -39.844 -18.609 1 91.25 281 PRO B C 1
ATOM 4483 O O . PRO B 1 281 ? -10.781 -39 -19.531 1 91.25 281 PRO B O 1
ATOM 4486 N N . LEU B 1 282 ? -9.938 -40.969 -18.578 1 92.94 282 LEU B N 1
ATOM 4487 C CA . LEU B 1 282 ? -9.281 -41.375 -19.812 1 92.94 282 LEU B CA 1
ATOM 4488 C C . LEU B 1 282 ? -10.305 -41.625 -20.906 1 92.94 282 LEU B C 1
ATOM 4490 O O . LEU B 1 282 ? -11.438 -42.031 -20.625 1 92.94 282 LEU B O 1
ATOM 4494 N N . PRO B 1 283 ? -9.992 -41.469 -22.203 1 96.19 283 PRO B N 1
ATOM 4495 C CA . PRO B 1 283 ? -8.656 -41.125 -22.688 1 96.19 283 PRO B CA 1
ATOM 4496 C C . PRO B 1 283 ? -8.352 -39.625 -22.531 1 96.19 283 PRO B C 1
ATOM 4498 O O . PRO B 1 283 ? -9.273 -38.812 -22.453 1 96.19 283 PRO B O 1
ATOM 4501 N N . VAL B 1 284 ? -7.047 -39.281 -22.391 1 96.81 284 VAL B N 1
ATOM 4502 C CA . VAL B 1 284 ? -6.621 -37.906 -22.312 1 96.81 284 VAL B CA 1
ATOM 4503 C C . VAL B 1 284 ? -5.406 -37.688 -23.219 1 96.81 284 VAL B C 1
ATOM 4505 O O . VAL B 1 284 ? -4.676 -38.625 -23.516 1 96.81 284 VAL B O 1
ATOM 4508 N N . THR B 1 285 ? -5.285 -36.5 -23.719 1 97.62 285 THR B N 1
ATOM 4509 C CA . THR B 1 285 ? -4.078 -36.031 -24.375 1 97.62 285 THR B CA 1
ATOM 4510 C C . THR B 1 285 ? -3.377 -34.969 -23.516 1 97.62 285 THR B C 1
ATOM 4512 O O . THR B 1 285 ? -3.986 -33.969 -23.109 1 97.62 285 THR B O 1
ATOM 4515 N N . ILE B 1 286 ? -2.135 -35.25 -23.172 1 97.81 286 ILE B N 1
ATOM 4516 C CA . ILE B 1 286 ? -1.337 -34.375 -22.344 1 97.81 286 ILE B CA 1
ATOM 4517 C C . ILE B 1 286 ? -0.158 -33.812 -23.141 1 97.81 286 ILE B C 1
ATOM 4519 O O . ILE B 1 286 ? 0.563 -34.562 -23.797 1 97.81 286 ILE B O 1
ATOM 4523 N N . GLU B 1 287 ? -0.024 -32.531 -23.141 1 97.88 287 GLU B N 1
ATOM 4524 C CA . GLU B 1 287 ? 1.043 -31.875 -23.906 1 97.88 287 GLU B CA 1
ATOM 4525 C C . GLU B 1 287 ? 1.827 -30.906 -23.031 1 97.88 287 GLU B C 1
ATOM 4527 O O . GLU B 1 287 ? 1.258 -30.234 -22.156 1 97.88 287 GLU B O 1
ATOM 4532 N N . ALA B 1 288 ? 3.102 -30.859 -23.312 1 97.38 288 ALA B N 1
ATOM 4533 C CA . ALA B 1 288 ? 3.918 -29.812 -22.703 1 97.38 288 ALA B CA 1
ATOM 4534 C C . ALA B 1 288 ? 3.783 -28.5 -23.469 1 97.38 288 ALA B C 1
ATOM 4536 O O . ALA B 1 288 ? 4.02 -28.453 -24.688 1 97.38 288 ALA B O 1
ATOM 4537 N N . ILE B 1 289 ? 3.303 -27.484 -22.828 1 97.31 289 ILE B N 1
ATOM 4538 C CA . ILE B 1 289 ? 3.365 -26.141 -23.406 1 97.31 289 ILE B CA 1
ATOM 4539 C C . ILE B 1 289 ? 4.672 -25.469 -22.984 1 97.31 289 ILE B C 1
ATOM 4541 O O . ILE B 1 289 ? 4.828 -25.047 -21.844 1 97.31 289 ILE B O 1
ATOM 4545 N N . SER B 1 290 ? 5.559 -25.375 -23.938 1 96.38 290 SER B N 1
ATOM 4546 C CA . SER B 1 290 ? 6.906 -24.891 -23.656 1 96.38 290 SER B CA 1
ATOM 4547 C C . SER B 1 290 ? 6.914 -23.391 -23.375 1 96.38 290 SER B C 1
ATOM 4549 O O . SER B 1 290 ? 6.215 -22.625 -24.031 1 96.38 290 SER B O 1
ATOM 4551 N N . GLN B 1 291 ? 7.656 -23.016 -22.344 1 96 291 GLN B N 1
ATOM 4552 C CA . GLN B 1 291 ? 7.867 -21.609 -22 1 96 291 GLN B CA 1
ATOM 4553 C C . GLN B 1 291 ? 6.547 -20.844 -21.938 1 96 291 GLN B C 1
ATOM 4555 O O . GLN B 1 291 ? 6.402 -19.797 -22.562 1 96 291 GLN B O 1
ATOM 4560 N N . ALA B 1 292 ? 5.656 -21.375 -21.156 1 96.81 292 ALA B N 1
ATOM 4561 C CA . ALA B 1 292 ? 4.258 -20.953 -21.188 1 96.81 292 ALA B CA 1
ATOM 4562 C C . ALA B 1 292 ? 4.023 -19.75 -20.281 1 96.81 292 ALA B C 1
ATOM 4564 O O . ALA B 1 292 ? 3.121 -18.938 -20.531 1 96.81 292 ALA B O 1
ATOM 4565 N N . ILE B 1 293 ? 4.789 -19.578 -19.25 1 97.62 293 ILE B N 1
ATOM 4566 C CA . ILE B 1 293 ? 4.48 -18.547 -18.266 1 97.62 293 ILE B CA 1
ATOM 4567 C C . ILE B 1 293 ? 5.77 -18.062 -17.609 1 97.62 293 ILE B C 1
ATOM 4569 O O . ILE B 1 293 ? 6.652 -18.859 -17.297 1 97.62 293 ILE B O 1
ATOM 4573 N N . ASN B 1 294 ? 5.918 -16.734 -17.438 1 98.19 294 ASN B N 1
ATOM 4574 C CA . ASN B 1 294 ? 7.023 -16.141 -16.703 1 98.19 294 ASN B CA 1
ATOM 4575 C C . ASN B 1 294 ? 6.688 -15.984 -15.219 1 98.19 294 ASN B C 1
ATOM 4577 O O . ASN B 1 294 ? 5.699 -15.344 -14.859 1 98.19 294 ASN B O 1
ATOM 4581 N N . ILE B 1 295 ? 7.531 -16.594 -14.398 1 98.19 295 ILE B N 1
ATOM 4582 C CA . ILE B 1 295 ? 7.293 -16.531 -12.961 1 98.19 295 ILE B CA 1
ATOM 4583 C C . ILE B 1 295 ? 8.461 -15.844 -12.266 1 98.19 295 ILE B C 1
ATOM 4585 O O . ILE B 1 295 ? 9.625 -16.094 -12.594 1 98.19 295 ILE B O 1
ATOM 4589 N N . LEU B 1 296 ? 8.141 -14.898 -11.352 1 98.44 296 LEU B N 1
ATOM 4590 C CA . LEU B 1 296 ? 9.188 -14.289 -10.547 1 98.44 296 LEU B CA 1
ATOM 4591 C C . LEU B 1 296 ? 9.789 -15.305 -9.586 1 98.44 296 LEU B C 1
ATOM 4593 O O . LEU B 1 296 ? 9.07 -16.031 -8.898 1 98.44 296 LEU B O 1
ATOM 4597 N N . VAL B 1 297 ? 11.109 -15.312 -9.531 1 97.56 297 VAL B N 1
ATOM 4598 C CA . VAL B 1 297 ? 11.836 -16.234 -8.664 1 97.56 297 VAL B CA 1
ATOM 4599 C C . VAL B 1 297 ? 12.945 -15.5 -7.926 1 97.56 297 VAL B C 1
ATOM 4601 O O . VAL B 1 297 ? 13.32 -14.391 -8.312 1 97.56 297 VAL B O 1
ATOM 4604 N N . PRO B 1 298 ? 13.391 -16.078 -6.84 1 96.06 298 PRO B N 1
ATOM 4605 C CA . PRO B 1 298 ? 14.445 -15.391 -6.098 1 96.06 298 PRO B CA 1
ATOM 4606 C C . PRO B 1 298 ? 15.734 -15.25 -6.902 1 96.06 298 PRO B C 1
ATOM 4608 O O . PRO B 1 298 ? 16.016 -16.078 -7.77 1 96.06 298 PRO B O 1
#

Secondary structure (DSSP, 8-state):
-EEEEEEE-TTS-S-HHHHTHHHHHHHHHHTTSEEEEEEEE--STTHHHHHHHH--GGG-SEEEEEE-HHHHHHHHHHHHHTT--S-EEEEE-SSS-HHHHHTT---SHHHHHHHHHH-EEEEEEEEEETTEEESSEEEEETTHHHHTTS-HHHHHHHHHHHHHHHHHHH-TTGGG--EEEEEEETTTEEEEEEEEEEEEESSSEETTEETSSTT--TTSS-EEEEEEES--HHHHHHHHHHHHTT-GGG-TTEEEEEESEEEEEESS--EEEETTEEEEESSEEEEEEEEEEEEEE-/-EEEEEEE-TTS-S-HHHHTHHHHHHHHHHTTSEEEEEEEE--STTHHHHHHHH--GGG-SEEEEEE-HHHHHHHHHHHHHTT--S-EEEEE-SSS-HHHHHTT---SHHHHHHHHHH-EEEEEEEEEETTEEESSEEEEETTTTTTTTS-HHHHHHHHHHHHHHHHHHH-TTGGG--EEEEEEETTTEEEEEEEEEEEEESSSEETTEETSSTT--TTSS-EEEEEEES--HHHHHHHHHHHHTT-GGG-TTEEEEEESEEEEEESS--EEEETTEEEEESSEEEEEEEEEEEEEE-

Radius of gyration: 35.59 Å; Cα contacts (8 Å, |Δi|>4): 1362; chains: 2; bounding box: 34×108×75 Å

pLDDT: mean 83.23, std 18.51, range [38.91, 98.75]

Nearest PDB structures (foldseek):
  2qv7-assembly1_A  TM=9.057E-01  e=7.605E-32  unclassified
  2qvl-assembly1_A  TM=9.126E-01  e=4.475E-31  unclassified
  3t5p-assembly2_B  TM=8.846E-01  e=2.285E-31  Bacillus anthracis str. Sterne
  3t5p-assembly3_E  TM=8.746E-01  e=3.800E-30  Bacillus anthracis str. Sterne
  3s40-assembly5_C  TM=8.758E-01  e=1.290E-29  Bacillus anthracis str. Sterne

InterPro domains:
  IPR001206 Diacylglycerol kinase, catalytic domain [PF00781] (4-129)
  IPR001206 Diacylglycerol kinase, catalytic domain [PS50146] (1-133)
  IPR001206 Diacylglycerol kinase, catalytic domain [SM00046] (3-133)
  IPR005218 Diacylglycerol/lipid kinase [TIGR00147] (1-298)
  IPR016064 NAD kinase/diacylglycerol kinase-like domain superfamily [SSF111331] (1-298)
  IPR017438 Inorganic polyphosphate/ATP-NAD kinase, N-terminal [G3DSA:3.40.50.10330] (6-126)
  IPR045540 YegS/DAGK, C-terminal domain [PF19279] (155-296)
  IPR050187 Lipid Phosphate Formation and Regulation [PTHR12358] (2-278)

Foldseek 3Di:
DWAEEEEEELPADPDPCSVCVVVLVVVCVVVPLYPHYHYDYDDDQLSLLVCLLPDDLVRGQAYEYEHAQRSVQSNLLSCLVNLHARAYEYAHRHQQRPVCVLQVQDNDNVRSSVLSVVQDKDQFKWKDKPSGIFAWKKKKALQVVVLVPDDPVVCNPQFVVNVVVVCLLPPPPSLPDWFWKWKDFPNHDIDTATFRMKMKTQGCQDRNDHRLPVPRDRAPLKIKMKTQGNDDSVVSVVLVVCSSVNNNPPPPRMDIDIGQKMWMATPDWMWMAGSSDTDHTDGIIMGMDHSRHMYRGD/DWAEEEEEELPADPDPCSVCVVVLVVVCVVVPLYPHYHYDYDDDQLSLLVCLLPDDLVRGQAYEYEHAQRSVQSNLLSCLVNLHARAYEYAHRHQQRPVCVLQVQDNDNVRSSVLSVVQDKDQFKWKDKPSGIFAWKKKKALQVVVLVPDDPVVCNPQFVVNVSLVCLLPPPPSLPDWFWKWKDFPNHDIDTATFRMKMKTQGCQDRNDHRLPVPRDRAPLKIKMKTQGNDDSVVSVVLVVCSNVNNNPPPPRIDIDIGQKMWMATPDWMWMAGSSDTDHTDGIIMGMDHSRHMYRGD

Solvent-accessible surface area (backbone atoms only — not comparable to full-atom values): 30189 Å² total; per-residue (Å²): 119,40,28,33,37,37,41,33,39,81,82,33,53,96,31,70,39,68,73,37,41,33,39,39,48,10,46,34,31,75,70,57,56,30,32,31,45,48,76,44,73,46,85,56,91,61,39,45,16,51,50,38,44,68,54,61,63,86,76,34,62,29,38,33,40,34,16,20,58,68,50,48,47,27,30,50,41,15,26,44,77,57,66,41,67,57,33,33,38,70,41,64,15,32,79,69,29,60,65,46,57,72,61,62,52,52,71,49,58,69,49,43,48,49,26,63,68,68,60,38,68,46,52,29,34,32,37,31,47,74,93,42,65,32,68,40,36,38,32,32,43,57,56,42,67,46,71,76,65,61,56,75,71,64,43,61,69,42,24,66,31,38,43,49,51,52,45,55,72,66,37,68,78,61,64,70,51,68,43,58,36,42,34,36,36,63,88,68,50,73,48,75,46,52,19,34,32,39,36,41,23,29,39,25,55,54,28,76,38,75,54,77,34,77,75,38,37,42,67,72,40,41,28,33,36,39,34,36,33,62,65,53,71,69,49,50,50,50,42,53,51,29,40,76,63,68,54,32,88,70,35,91,48,45,48,76,51,74,37,44,30,42,33,42,36,42,92,56,91,34,47,25,25,44,64,84,37,87,48,64,46,47,60,47,46,37,33,39,37,52,63,36,38,29,33,54,35,114,115,36,27,33,38,38,42,33,41,79,82,34,52,96,30,70,40,67,74,37,40,33,40,40,49,11,45,34,31,76,68,56,56,32,32,33,44,49,76,43,72,47,86,57,91,60,39,46,17,52,52,40,44,67,53,62,62,88,76,33,64,30,38,34,38,35,18,21,57,68,50,47,47,27,30,50,41,15,24,45,77,58,66,40,67,56,34,33,38,70,41,65,15,32,80,69,31,60,67,46,57,71,61,61,51,51,71,47,58,70,49,42,49,48,27,63,69,69,59,37,69,46,54,27,34,32,37,30,47,74,92,43,65,33,67,38,36,37,31,33,43,59,56,40,66,46,71,76,65,61,57,75,71,63,44,61,72,42,24,66,32,38,43,48,50,53,45,54,70,67,36,71,74,62,64,70,52,68,43,59,36,42,33,36,36,60,89,67,50,73,49,74,47,52,20,34,31,39,36,40,25,29,40,24,54,55,29,76,38,74,54,77,34,77,74,38,37,42,67,72,39,40,29,34,37,38,34,36,34,63,67,52,70,68,50,49,52,50,43,52,53,30,41,75,63,69,52,32,90,72,35,92,49,44,47,76,50,72,36,44,30,42,33,42,36,44,92,57,91,33,47,26,26,43,64,84,37,86,48,66,48,48,60,49,47,34,32,40,38,54,62,35,39,28,33,54,33,114

Sequence (596 aa):
MKRCLFIINPSSGQRTIQNTLDKLIGQLTLRQLINHIDVFYTLKKDDAYFKALNADEQDYDFITVVGGDGTINEVVSGMVASDKKIPLCILAAGTVNDFANYLNLPSNIEGVCNLINNFKTVCCDVGKINERYFMNVAAGGMFSDVSFTVSKADKKRLGPLAYYLNGIANLPSQLNTNINLKIVLDDANILETEAKMFMVTNTNRVGGFENIIPYADIQDGMLDLIVIKKCSVTDLVALSKDYLLKKHANSPFISYVQAKKIEIYSQQKVVIDIDGEEGSPLPVTIEAISQAINILVPMKRCLFIINPSSGQRTIQNTLDKLIGQLTLRQLINHIDVFYTLKKDDAYFKALNADEQDYDFITVVGGDGTINEVVSGMVASDKKIPLCILAAGTVNDFANYLNLPSNIEGVCNLINNFKTVCCDVGKINERYFMNVAAGGMFSDVSFTVSKADKKRLGPLAYYLNGIANLPSQLNTNINLKIVLDDANILETEAKMFMVTNTNRVGGFENIIPYADIQDGMLDLIVIKKCSVTDLVALSKDYLLKKHANSPFISYVQAKKIEIYSQQKVVIDIDGEEGSPLPVTIEAISQAINILVP

Organism: NCBI:txid445974